Protein AF-0000000080705928 (afdb_homodimer)

Sequence (722 aa):
MQNMSKCKCVDSDLLSPSELYGHFVFTSLEQSEGSTIGNMLRRVLLSNLYGLKITGVRLPDVTHNEFNLLDGVREDFLEVILNLKEIILKDENKYGQSYHGLLKIQGPAVVTAGSIKFSKGIKVLNPNNYLLTISDDSFVEIHLKLEHGKAYVLAKDQKLEGSTYFLPIDSNFAPVLKVNSYVKTLPQHIENTDVELHLEIFTNGSLLPHQALLQAKNMIGYMLSTVNKMEFPCLSQVVSEETKSIVKIENIQKKIYKKKEKTVQAKIFQSGEKKAKCIEEPTPEELLLKRVNEMDSGSLDCLKLSDRIVKALKKANINFTWELMDYDSSGPPYLIDIKGLGPKSVAEIEKSLRLFYEPPNMQNMSKCKCVDSDLLSPSELYGHFVFTSLEQSEGSTIGNMLRRVLLSNLYGLKITGVRLPDVTHNEFNLLDGVREDFLEVILNLKEIILKDENKYGQSYHGLLKIQGPAVVTAGSIKFSKGIKVLNPNNYLLTISDDSFVEIHLKLEHGKAYVLAKDQKLEGSTYFLPIDSNFAPVLKVNSYVKTLPQHIENTDVELHLEIFTNGSLLPHQALLQAKNMIGYMLSTVNKMEFPCLSQVVSEETKSIVKIENIQKKIYKKKEKTVQAKIFQSGEKKAKCIEEPTPEELLLKRVNEMDSGSLDCLKLSDRIVKALKKANINFTWELMDYDSSGPPYLIDIKGLGPKSVAEIEKSLRLFYEPPN

Solvent-accessible surface area (backbone atoms only — not comparable to full-atom values): 39876 Å² total; per-residue (Å²): 127,85,61,69,59,40,26,31,40,79,45,75,43,75,80,42,99,47,28,32,37,25,31,34,38,35,36,54,23,48,61,70,52,31,54,50,52,40,53,48,48,46,53,35,42,46,46,63,36,71,22,55,33,59,40,25,42,28,55,84,85,49,72,88,47,78,76,48,70,49,74,47,37,74,49,50,43,62,55,35,51,55,34,56,62,67,59,43,44,32,73,71,54,92,66,94,58,76,43,43,33,40,34,74,51,65,31,60,40,81,41,32,51,58,63,45,46,55,41,89,54,53,40,68,74,48,36,79,41,64,45,46,35,29,75,35,78,36,72,47,60,41,39,36,32,28,36,68,40,49,20,74,40,50,28,89,71,52,78,70,76,93,46,91,70,44,47,54,37,56,29,70,13,34,38,36,75,46,68,50,65,52,75,43,75,50,83,64,55,94,84,56,75,38,20,31,27,37,37,35,34,30,14,51,52,63,39,53,41,70,55,46,53,49,51,35,53,49,51,54,50,56,72,52,49,29,62,80,61,53,38,55,64,74,68,59,59,60,65,65,57,49,70,70,55,64,62,59,66,62,51,59,64,41,61,72,58,54,63,83,64,81,75,89,76,78,80,78,78,79,79,78,78,79,77,76,75,71,74,73,68,64,49,69,64,49,40,48,44,41,46,46,46,43,43,66,57,12,34,45,69,68,54,68,55,56,72,64,52,45,52,27,32,42,73,68,69,36,61,29,41,61,53,48,63,68,32,32,91,88,52,83,66,26,50,59,65,37,74,77,33,46,74,66,52,41,47,52,50,48,50,35,50,46,60,66,70,45,73,83,131,127,86,62,69,59,39,26,32,41,79,43,74,46,76,82,41,98,46,27,31,37,25,32,34,38,36,37,54,24,47,63,70,52,31,55,49,50,42,53,49,48,47,51,35,41,47,46,63,36,69,19,56,33,60,39,25,43,27,53,86,86,50,73,88,46,78,77,46,71,50,74,47,38,75,50,49,42,63,55,33,50,55,33,57,62,68,57,42,43,33,73,71,52,92,66,94,59,76,44,43,33,39,34,75,51,66,31,61,40,80,41,33,51,57,63,46,47,53,39,89,54,53,42,67,73,47,36,78,41,63,44,44,35,29,75,36,77,36,72,48,60,42,37,35,32,27,36,69,39,50,20,73,39,49,28,90,71,52,79,71,78,93,45,91,68,43,46,54,37,56,29,72,14,34,39,36,75,47,69,49,64,51,73,44,75,49,82,64,54,94,86,56,75,40,20,32,28,38,39,36,33,30,14,51,52,65,38,52,43,71,54,47,51,49,50,35,54,48,50,51,49,57,72,52,49,31,61,81,62,54,38,55,63,75,68,60,61,62,63,65,57,45,72,71,60,62,62,62,68,61,50,60,64,38,64,72,58,56,65,82,65,79,79,90,76,78,82,79,80,78,77,79,79,80,77,75,74,70,74,72,69,62,49,69,65,48,40,48,45,42,47,47,47,42,44,66,57,12,34,46,70,67,52,68,54,54,70,64,52,45,52,28,32,43,73,69,69,36,61,30,41,62,56,50,63,67,32,35,91,90,52,85,68,26,52,59,66,37,75,75,33,47,75,66,53,41,49,52,50,49,51,34,49,46,61,67,68,44,72,83,130

InterPro domains:
  IPR011260 RNA polymerase, alpha subunit, C-terminal [PF03118] (297-353)
  IPR011262 DNA-directed RNA polymerase, insert domain [PF01000] (61-173)
  IPR011263 DNA-directed RNA polymerase, RpoA/D/Rpb3-type [PF01193] (29-216)
  IPR011263 DNA-directed RNA polymerase, RpoA/D/Rpb3-type [SM00662] (21-230)
  IPR036603 RNA polymerase, RBP11-like subunit [G3DSA:3.30.1360.10] (21-220)
  IPR036603 RNA polymerase, RBP11-like subunit [SSF55257] (6-227)
  IPR036643 DNA-directed RNA polymerase, insert domain superfamily [G3DSA:2.170.120.12] (51-173)
  IPR036643 DNA-directed RNA polymerase, insert domain superfamily [SSF56553] (51-173)

Structure (mmCIF, N/CA/C/O backbone):
data_AF-0000000080705928-model_v1
#
loop_
_entity.id
_entity.type
_entity.pdbx_description
1 polymer 'DNA-directed RNA polymerase'
#
loop_
_atom_site.group_PDB
_atom_site.id
_atom_site.type_symbol
_atom_site.label_atom_id
_atom_site.label_alt_id
_atom_site.label_comp_id
_atom_site.label_asym_id
_atom_site.label_entity_id
_atom_site.label_seq_id
_atom_site.pdbx_PDB_ins_code
_atom_site.Cartn_x
_atom_site.Cartn_y
_atom_site.Cartn_z
_atom_site.occupancy
_atom_site.B_iso_or_equiv
_atom_site.auth_seq_id
_atom_site.auth_comp_id
_atom_site.auth_asym_id
_atom_site.auth_atom_id
_atom_site.pdbx_PDB_model_num
ATOM 1 N N . MET A 1 1 ? -23.297 8.547 10.977 1 30.36 1 MET A N 1
ATOM 2 C CA . MET A 1 1 ? -22.875 7.152 11.016 1 30.36 1 MET A CA 1
ATOM 3 C C . MET A 1 1 ? -21.578 6.957 10.242 1 30.36 1 MET A C 1
ATOM 5 O O . MET A 1 1 ? -21.531 7.141 9.023 1 30.36 1 MET A O 1
ATOM 9 N N . GLN A 1 2 ? -20.375 7.363 10.672 1 43 2 GLN A N 1
ATOM 10 C CA . GLN A 1 2 ? -19.172 7.328 9.844 1 43 2 GLN A CA 1
ATOM 11 C C . GLN A 1 2 ? -18.938 5.938 9.266 1 43 2 GLN A C 1
ATOM 13 O O . GLN A 1 2 ? -18.891 4.953 10 1 43 2 GLN A O 1
ATOM 18 N N . ASN A 1 3 ? -19.484 5.66 8.195 1 54.81 3 ASN A N 1
ATOM 19 C CA . ASN A 1 3 ? -19.5 4.395 7.473 1 54.81 3 ASN A CA 1
ATOM 20 C C . ASN A 1 3 ? -18.125 3.734 7.445 1 54.81 3 ASN A C 1
ATOM 22 O O . ASN A 1 3 ? -17.141 4.359 7.059 1 54.81 3 ASN A O 1
ATOM 26 N N . MET A 1 4 ? -17.922 2.74 8.391 1 65.19 4 MET A N 1
ATOM 27 C CA . MET A 1 4 ? -16.688 1.956 8.477 1 65.19 4 MET A CA 1
ATOM 28 C C . MET A 1 4 ? -16.359 1.321 7.129 1 65.19 4 MET A C 1
ATOM 30 O O . MET A 1 4 ? -17.25 0.865 6.414 1 65.19 4 MET A O 1
ATOM 34 N N . SER A 1 5 ? -15.133 1.562 6.809 1 81.31 5 SER A N 1
ATOM 35 C CA . SER A 1 5 ? -14.656 0.961 5.566 1 81.31 5 SER A CA 1
ATOM 36 C C . SER A 1 5 ? -14.781 -0.558 5.602 1 81.31 5 SER A C 1
ATOM 38 O O . SER A 1 5 ? -14.578 -1.179 6.645 1 81.31 5 SER A O 1
ATOM 40 N N . LYS A 1 6 ? -15.398 -1.116 4.602 1 85.19 6 LYS A N 1
ATOM 41 C CA . LYS A 1 6 ? -15.57 -2.561 4.473 1 85.19 6 LYS A CA 1
ATOM 42 C C . LYS A 1 6 ? -15.109 -3.049 3.104 1 85.19 6 LYS A C 1
ATOM 44 O O . LYS A 1 6 ? -15.055 -2.27 2.15 1 85.19 6 LYS A O 1
ATOM 49 N N . CYS A 1 7 ? -14.742 -4.309 3.146 1 91.19 7 CYS A N 1
ATOM 50 C CA . CYS A 1 7 ? -14.492 -5.027 1.903 1 91.19 7 CYS A CA 1
ATOM 51 C C . CYS A 1 7 ? -15.484 -6.168 1.723 1 91.19 7 CYS A C 1
ATOM 53 O O . CYS A 1 7 ? -15.57 -7.066 2.566 1 91.19 7 CYS A O 1
ATOM 55 N N . LYS A 1 8 ? -16.203 -6.109 0.65 1 90.25 8 LYS A N 1
ATOM 56 C CA . LYS A 1 8 ? -17.234 -7.105 0.403 1 90.25 8 LYS A CA 1
ATOM 57 C C . LYS A 1 8 ? -17.016 -7.812 -0.93 1 90.25 8 LYS A C 1
ATOM 59 O O . LYS A 1 8 ? -16.719 -7.172 -1.939 1 90.25 8 LYS A O 1
ATOM 64 N N . CYS A 1 9 ? -17.062 -9.102 -0.838 1 89.75 9 CYS A N 1
ATOM 65 C CA . CYS A 1 9 ? -17.141 -9.844 -2.092 1 89.75 9 CYS A CA 1
ATOM 66 C C . CYS A 1 9 ? -18.578 -9.898 -2.602 1 89.75 9 CYS A C 1
ATOM 68 O O . CYS A 1 9 ? -19.391 -10.656 -2.084 1 89.75 9 CYS A O 1
ATOM 70 N N . VAL A 1 10 ? -18.859 -9.227 -3.598 1 88.12 10 VAL A N 1
ATOM 71 C CA . VAL A 1 10 ? -20.266 -9.031 -3.986 1 88.12 10 VAL A CA 1
ATOM 72 C C . VAL A 1 10 ? -20.641 -10.047 -5.062 1 88.12 10 VAL A C 1
ATOM 74 O O . VAL A 1 10 ? -21.828 -10.281 -5.316 1 88.12 10 VAL A O 1
ATOM 77 N N . ASP A 1 11 ? -19.625 -10.531 -5.762 1 85.62 11 ASP A N 1
ATOM 78 C CA . ASP A 1 11 ? -19.875 -11.508 -6.816 1 85.62 11 ASP A CA 1
ATOM 79 C C . ASP A 1 11 ? -18.703 -12.469 -6.977 1 85.62 11 ASP A C 1
ATOM 81 O O . ASP A 1 11 ? -17.547 -12.078 -6.77 1 85.62 11 ASP A O 1
ATOM 85 N N . SER A 1 12 ? -19 -13.695 -7.051 1 84.88 12 SER A N 1
ATOM 86 C CA . SER A 1 12 ? -18.031 -14.742 -7.363 1 84.88 12 SER A CA 1
ATOM 87 C C . SER A 1 12 ? -18.594 -15.727 -8.375 1 84.88 12 SER A C 1
ATOM 89 O O . SER A 1 12 ? -19.75 -16.156 -8.258 1 84.88 12 SER A O 1
ATOM 91 N N . ASP A 1 13 ? -17.766 -15.875 -9.469 1 83.56 13 ASP A N 1
ATOM 92 C CA . ASP A 1 13 ? -18.297 -16.75 -10.516 1 83.56 13 ASP A CA 1
ATOM 93 C C . ASP A 1 13 ? -17.172 -17.547 -11.18 1 83.56 13 ASP A C 1
ATOM 95 O O . ASP A 1 13 ? -15.992 -17.203 -11.039 1 83.56 13 ASP A O 1
ATOM 99 N N . LEU A 1 14 ? -17.625 -18.719 -11.57 1 77.88 14 LEU A N 1
ATOM 100 C CA . LEU A 1 14 ? -16.781 -19.5 -12.469 1 77.88 14 LEU A CA 1
ATOM 101 C C . LEU A 1 14 ? -17.094 -19.172 -13.922 1 77.88 14 LEU A C 1
ATOM 103 O O . LEU A 1 14 ? -18.141 -19.547 -14.438 1 77.88 14 LEU A O 1
ATOM 107 N N . LEU A 1 15 ? -16.266 -18.406 -14.609 1 79.38 15 LEU A N 1
ATOM 108 C CA . LEU A 1 15 ? -16.531 -17.953 -15.977 1 79.38 15 LEU A CA 1
ATOM 109 C C . LEU A 1 15 ? -16.219 -19.062 -16.984 1 79.38 15 LEU A C 1
ATOM 111 O O . LEU A 1 15 ? -16.906 -19.203 -17.984 1 79.38 15 LEU A O 1
ATOM 115 N N . SER A 1 16 ? -15.102 -19.734 -16.719 1 76.81 16 SER A N 1
ATOM 116 C CA . SER A 1 16 ? -14.688 -20.922 -17.469 1 76.81 16 SER A CA 1
ATOM 117 C C . SER A 1 16 ? -13.992 -21.922 -16.562 1 76.81 16 SER A C 1
ATOM 119 O O . SER A 1 16 ? -13.68 -21.625 -15.414 1 76.81 16 SER A O 1
ATOM 121 N N . PRO A 1 17 ? -13.914 -23.109 -17.031 1 68.06 17 PRO A N 1
ATOM 122 C CA . PRO A 1 17 ? -13.266 -24.141 -16.203 1 68.06 17 PRO A CA 1
ATOM 123 C C . PRO A 1 17 ? -11.898 -23.688 -15.695 1 68.06 17 PRO A C 1
ATOM 125 O O . PRO A 1 17 ? -11.422 -24.203 -14.672 1 68.06 17 PRO A O 1
ATOM 128 N N . SER A 1 18 ? -11.398 -22.672 -16.344 1 77.25 18 SER A N 1
ATOM 129 C CA . SER A 1 18 ? -10.055 -22.281 -15.922 1 77.25 18 SER A CA 1
ATOM 130 C C . SER A 1 18 ? -10 -20.797 -15.539 1 77.25 18 SER A C 1
ATOM 132 O O . SER A 1 18 ? -8.93 -20.203 -15.516 1 77.25 18 SER A O 1
ATOM 134 N N . GLU A 1 19 ? -11.18 -20.25 -15.438 1 88.12 19 GLU A N 1
ATOM 135 C CA . GLU A 1 19 ? -11.195 -18.828 -15.125 1 88.12 19 GLU A CA 1
ATOM 136 C C . GLU A 1 19 ? -12.188 -18.516 -14.008 1 88.12 19 GLU A C 1
ATOM 138 O O . GLU A 1 19 ? -13.375 -18.797 -14.125 1 88.12 19 GLU A O 1
ATOM 143 N N . LEU A 1 20 ? -11.617 -18 -12.984 1 90.88 20 LEU A N 1
ATOM 144 C CA . LEU A 1 20 ? -12.422 -17.609 -11.836 1 90.88 20 LEU A CA 1
ATOM 145 C C . LEU A 1 20 ? -12.547 -16.078 -11.758 1 90.88 20 LEU A C 1
ATOM 147 O O . LEU A 1 20 ? -11.625 -15.359 -12.133 1 90.88 20 LEU A O 1
ATOM 151 N N . TYR A 1 21 ? -13.711 -15.742 -11.297 1 93.88 21 TYR A N 1
ATOM 152 C CA . TYR A 1 21 ? -14.023 -14.328 -11.211 1 93.88 21 TYR A CA 1
ATOM 153 C C . TYR A 1 21 ? -14.469 -13.953 -9.805 1 93.88 21 TYR A C 1
ATOM 155 O O . TYR A 1 21 ? -15.195 -14.711 -9.148 1 93.88 21 TYR A O 1
ATOM 163 N N . GLY A 1 22 ? -13.938 -12.805 -9.305 1 93.88 22 GLY A N 1
ATOM 164 C CA . GLY A 1 22 ? -14.391 -12.219 -8.055 1 93.88 22 GLY A CA 1
ATOM 165 C C . GLY A 1 22 ? -14.523 -10.711 -8.125 1 93.88 22 GLY A C 1
ATOM 166 O O . GLY A 1 22 ? -13.695 -10.031 -8.734 1 93.88 22 GLY A O 1
ATOM 167 N N . HIS A 1 23 ? -15.672 -10.258 -7.602 1 96.12 23 HIS A N 1
ATOM 168 C CA . HIS A 1 23 ? -15.938 -8.828 -7.539 1 96.12 23 HIS A CA 1
ATOM 169 C C . HIS A 1 23 ? -15.93 -8.336 -6.094 1 96.12 23 HIS A C 1
ATOM 171 O O . HIS A 1 23 ? -16.766 -8.75 -5.289 1 96.12 23 HIS A O 1
ATOM 177 N N . PHE A 1 24 ? -15.047 -7.449 -5.789 1 96 24 PHE A N 1
ATOM 178 C CA . PHE A 1 24 ? -14.875 -6.938 -4.434 1 96 24 PHE A CA 1
ATOM 179 C C . PHE A 1 24 ? -15.18 -5.445 -4.379 1 96 24 PHE A C 1
ATOM 181 O O . PHE A 1 24 ? -14.789 -4.695 -5.277 1 96 24 PHE A O 1
ATOM 188 N N . VAL A 1 25 ? -15.844 -5.051 -3.32 1 95.25 25 VAL A N 1
ATOM 189 C CA . VAL A 1 25 ? -16.219 -3.646 -3.16 1 95.25 25 VAL A CA 1
ATOM 190 C C . VAL A 1 25 ? -15.703 -3.131 -1.815 1 95.25 25 VAL A C 1
ATOM 192 O O . VAL A 1 25 ? -16 -3.711 -0.769 1 95.25 25 VAL A O 1
ATOM 195 N N . PHE A 1 26 ? -14.883 -2.148 -1.911 1 94 26 PHE A N 1
ATOM 196 C CA . PHE A 1 26 ? -14.445 -1.415 -0.729 1 94 26 PHE A CA 1
ATOM 197 C C . PHE A 1 26 ? -15.32 -0.19 -0.497 1 94 26 PHE A C 1
ATOM 199 O O . PHE A 1 26 ? -15.516 0.625 -1.402 1 94 26 PHE A O 1
ATOM 206 N N . THR A 1 27 ? -15.766 -0.019 0.726 1 91.19 27 THR A N 1
ATOM 207 C CA . THR A 1 27 ? -16.703 1.071 0.993 1 91.19 27 THR A CA 1
ATOM 208 C C . THR A 1 27 ? -16.078 2.1 1.93 1 91.19 27 THR A C 1
ATOM 210 O O . THR A 1 27 ? -15.031 1.844 2.531 1 91.19 27 THR A O 1
ATOM 213 N N . SER A 1 28 ? -16.703 3.336 1.891 1 88.38 28 SER A N 1
ATOM 214 C CA . SER A 1 28 ? -16.391 4.418 2.822 1 88.38 28 SER A CA 1
ATOM 215 C C . SER A 1 28 ? -14.945 4.883 2.668 1 88.38 28 SER A C 1
ATOM 217 O O . SER A 1 28 ? -14.219 5.02 3.656 1 88.38 28 SER A O 1
ATOM 219 N N . LEU A 1 29 ? -14.562 5.031 1.422 1 88.56 29 LEU A N 1
ATOM 220 C CA . LEU A 1 29 ? -13.242 5.57 1.115 1 88.56 29 LEU A CA 1
ATOM 221 C C . LEU A 1 29 ? -13.344 6.992 0.582 1 88.56 29 LEU A C 1
ATOM 223 O O . LEU A 1 29 ? -14.336 7.348 -0.07 1 88.56 29 LEU A O 1
ATOM 227 N N . GLU A 1 30 ? -12.344 7.746 0.972 1 85.94 30 GLU A N 1
ATOM 228 C CA . GLU A 1 30 ? -12.203 9.016 0.26 1 85.94 30 GLU A CA 1
ATOM 229 C C . GLU A 1 30 ? -11.734 8.789 -1.174 1 85.94 30 GLU A C 1
ATOM 231 O O . GLU A 1 30 ? -11.109 7.77 -1.4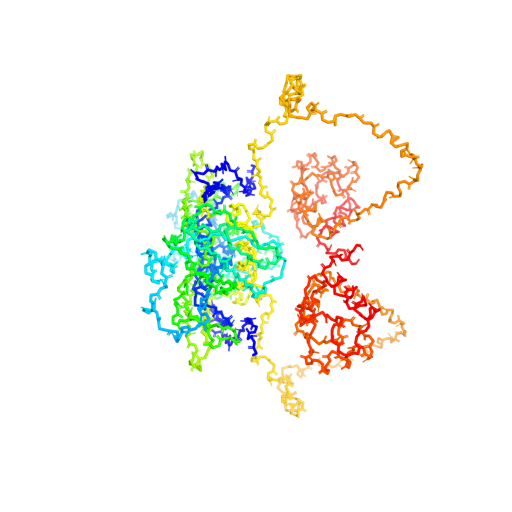79 1 85.94 30 GLU A O 1
ATOM 236 N N . GLN A 1 31 ? -12.031 9.773 -1.984 1 84.75 31 GLN A N 1
ATOM 237 C CA . GLN A 1 31 ? -11.719 9.664 -3.404 1 84.75 31 GLN A CA 1
ATOM 238 C C . GLN A 1 31 ? -10.242 9.328 -3.619 1 84.75 31 GLN A C 1
ATOM 240 O O . GLN A 1 31 ? -9.914 8.422 -4.383 1 84.75 31 GLN A O 1
ATOM 245 N N . SER A 1 32 ? -9.375 10.008 -2.979 1 85.5 32 SER A N 1
ATOM 246 C CA . SER A 1 32 ? -7.941 9.805 -3.146 1 85.5 32 SER A CA 1
ATOM 247 C C . SER A 1 32 ? -7.512 8.43 -2.637 1 85.5 32 SER A C 1
ATOM 249 O O . SER A 1 32 ? -6.637 7.789 -3.223 1 85.5 32 SER A O 1
ATOM 251 N N . GLU A 1 33 ? -8.172 7.953 -1.654 1 89.31 33 GLU A N 1
ATOM 252 C CA . GLU A 1 33 ? -7.855 6.652 -1.081 1 89.31 33 GLU A CA 1
ATOM 253 C C . GLU A 1 33 ? -8.234 5.52 -2.031 1 89.31 33 GLU A C 1
ATOM 255 O O . GLU A 1 33 ? -7.473 4.574 -2.219 1 89.31 33 GLU A O 1
ATOM 260 N N . GLY A 1 34 ? -9.438 5.68 -2.57 1 91.56 34 GLY A N 1
ATOM 261 C CA . GLY A 1 34 ? -9.914 4.668 -3.502 1 91.56 34 GLY A CA 1
ATOM 262 C C . GLY A 1 34 ? -8.969 4.441 -4.664 1 91.56 34 GLY A C 1
ATOM 263 O O . GLY A 1 34 ? -8.609 3.301 -4.969 1 91.56 34 GLY A O 1
ATOM 264 N N . SER A 1 35 ? -8.547 5.516 -5.254 1 91.06 35 SER A N 1
ATOM 265 C CA . SER A 1 35 ? -7.656 5.418 -6.402 1 91.06 35 SER A CA 1
ATOM 266 C C . SER A 1 35 ? -6.289 4.867 -6 1 91.06 35 SER A C 1
ATOM 268 O O . SER A 1 35 ? -5.695 4.074 -6.73 1 91.06 35 SER A O 1
ATOM 270 N N . THR A 1 36 ? -5.781 5.285 -4.91 1 91.75 36 THR A N 1
ATOM 271 C CA . THR A 1 36 ? -4.48 4.836 -4.426 1 91.75 36 THR A CA 1
ATOM 272 C C . THR A 1 36 ? -4.492 3.338 -4.148 1 91.75 36 THR A C 1
ATOM 274 O O . THR A 1 36 ? -3.652 2.598 -4.664 1 91.75 36 THR A O 1
ATOM 277 N N . ILE A 1 37 ? -5.465 2.855 -3.488 1 92.44 37 ILE A N 1
ATOM 278 C CA . ILE A 1 37 ? -5.559 1.448 -3.117 1 92.44 37 ILE A CA 1
ATOM 279 C C . ILE A 1 37 ? -5.844 0.606 -4.359 1 92.44 37 ILE A C 1
ATOM 281 O O . ILE A 1 37 ? -5.254 -0.462 -4.543 1 92.44 37 ILE A O 1
ATOM 285 N N . GLY A 1 38 ? -6.789 1.117 -5.09 1 94.75 38 GLY A N 1
ATOM 286 C CA . GLY A 1 38 ? -7.148 0.395 -6.301 1 94.75 38 GLY A CA 1
ATOM 287 C C . GLY A 1 38 ? -5.969 0.147 -7.219 1 94.75 38 GLY A C 1
ATOM 288 O O . GLY A 1 38 ? -5.738 -0.984 -7.652 1 94.75 38 GLY A O 1
ATOM 289 N N . ASN A 1 39 ? -5.238 1.156 -7.508 1 92.38 39 ASN A N 1
ATOM 290 C CA . ASN A 1 39 ? -4.09 1.045 -8.398 1 92.38 39 ASN A CA 1
ATOM 291 C C . ASN A 1 39 ? -2.986 0.188 -7.793 1 92.38 39 ASN A C 1
ATOM 293 O O . ASN A 1 39 ? -2.34 -0.592 -8.492 1 92.38 39 ASN A O 1
ATOM 297 N N . MET A 1 40 ? -2.783 0.394 -6.598 1 93.81 40 MET A N 1
ATOM 298 C CA . MET A 1 40 ? -1.754 -0.387 -5.918 1 93.81 40 MET A CA 1
ATOM 299 C C . MET A 1 40 ? -2.09 -1.874 -5.949 1 93.81 40 MET A C 1
ATOM 301 O O . MET A 1 40 ? -1.246 -2.697 -6.309 1 93.81 40 MET A O 1
ATOM 305 N N . LEU A 1 41 ? -3.254 -2.199 -5.637 1 96.06 41 LEU A N 1
ATOM 306 C CA . LEU A 1 41 ? -3.686 -3.592 -5.629 1 96.06 41 LEU A CA 1
ATOM 307 C C . LEU A 1 41 ? -3.65 -4.18 -7.035 1 96.06 41 LEU A C 1
ATOM 309 O O . LEU A 1 41 ? -3.229 -5.324 -7.223 1 96.06 41 LEU A O 1
ATOM 313 N N . ARG A 1 42 ? -4.133 -3.389 -7.922 1 96.31 42 ARG A N 1
ATOM 314 C CA . ARG A 1 42 ? -4.113 -3.852 -9.305 1 96.31 42 ARG A CA 1
ATOM 315 C C . ARG A 1 42 ? -2.703 -4.242 -9.734 1 96.31 42 ARG A C 1
ATOM 317 O O . ARG A 1 42 ? -2.494 -5.316 -10.297 1 96.31 42 ARG A O 1
ATOM 324 N N . ARG A 1 43 ? -1.753 -3.443 -9.469 1 93.81 43 ARG A N 1
ATOM 325 C CA . ARG A 1 43 ? -0.374 -3.701 -9.867 1 93.81 43 ARG A CA 1
ATOM 326 C C . ARG A 1 43 ? 0.179 -4.938 -9.164 1 93.81 43 ARG A C 1
ATOM 328 O O . ARG A 1 43 ? 0.816 -5.785 -9.797 1 93.81 43 ARG A O 1
ATOM 335 N N . VAL A 1 44 ? -0.034 -5.043 -7.898 1 94.88 44 VAL A N 1
ATOM 336 C CA . VAL A 1 44 ? 0.49 -6.16 -7.117 1 94.88 44 VAL A CA 1
ATOM 337 C C . VAL A 1 44 ? -0.168 -7.461 -7.57 1 94.88 44 VAL A C 1
ATOM 339 O O . VAL A 1 44 ? 0.505 -8.484 -7.727 1 94.88 44 VAL A O 1
ATOM 342 N N . LEU A 1 45 ? -1.444 -7.422 -7.805 1 96.5 45 LEU A N 1
ATOM 343 C CA . LEU A 1 45 ? -2.189 -8.602 -8.227 1 96.5 45 LEU A CA 1
ATOM 344 C C . LEU A 1 45 ? -1.677 -9.117 -9.57 1 96.5 45 LEU A C 1
ATOM 346 O O . LEU A 1 45 ? -1.599 -10.328 -9.781 1 96.5 45 LEU A O 1
ATOM 350 N N . LEU A 1 46 ? -1.247 -8.258 -10.344 1 94.06 46 LEU A N 1
ATOM 351 C CA . LEU A 1 46 ? -0.859 -8.641 -11.703 1 94.06 46 LEU A CA 1
ATOM 352 C C . LEU A 1 46 ? 0.61 -9.047 -11.75 1 94.06 46 LEU A C 1
ATOM 354 O O . LEU A 1 46 ? 0.999 -9.891 -12.562 1 94.06 46 LEU A O 1
ATOM 358 N N . SER A 1 47 ? 1.397 -8.5 -10.797 1 91 47 SER A N 1
ATOM 359 C CA . SER A 1 47 ? 2.824 -8.633 -11.078 1 91 47 SER A CA 1
ATOM 360 C C . SER A 1 47 ? 3.559 -9.266 -9.898 1 91 47 SER A C 1
ATOM 362 O O . SER A 1 47 ? 4.695 -9.719 -10.039 1 91 47 SER A O 1
ATOM 364 N N . ASN A 1 48 ? 2.973 -9.352 -8.789 1 91 48 ASN A N 1
ATOM 365 C CA . ASN A 1 48 ? 3.791 -9.695 -7.633 1 91 48 ASN A CA 1
ATOM 366 C C . ASN A 1 48 ? 3.307 -10.984 -6.969 1 91 48 ASN A C 1
ATOM 368 O O . ASN A 1 48 ? 3.898 -11.438 -5.988 1 91 48 ASN A O 1
ATOM 372 N N . LEU A 1 49 ? 2.336 -11.547 -7.449 1 90.81 49 LEU A N 1
ATOM 373 C CA . LEU A 1 49 ? 1.881 -12.805 -6.863 1 90.81 49 LEU A CA 1
ATOM 374 C C . LEU A 1 49 ? 2.654 -13.984 -7.445 1 90.81 49 LEU A C 1
ATOM 376 O O . LEU A 1 49 ? 3.02 -13.969 -8.625 1 90.81 49 LEU A O 1
ATOM 380 N N . TYR A 1 50 ? 2.801 -14.961 -6.648 1 87.88 50 TYR A N 1
ATOM 381 C CA . TYR A 1 50 ? 3.557 -16.141 -7.07 1 87.88 50 TYR A CA 1
ATOM 382 C C . TYR A 1 50 ? 2.641 -17.172 -7.711 1 87.88 50 TYR A C 1
ATOM 384 O O . TYR A 1 50 ? 1.484 -17.312 -7.309 1 87.88 50 TYR A O 1
ATOM 392 N N . GLY A 1 51 ? 3.188 -17.875 -8.664 1 90.44 51 GLY A N 1
ATOM 393 C CA . GLY A 1 51 ? 2.543 -19.016 -9.297 1 90.44 51 GLY A CA 1
ATOM 394 C C . GLY A 1 51 ? 3.518 -20.109 -9.688 1 90.44 51 GLY A C 1
ATOM 395 O O . GLY A 1 51 ? 4.73 -19.891 -9.703 1 90.44 51 GLY A O 1
ATOM 396 N N . LEU A 1 52 ? 3.008 -21.281 -9.852 1 92.12 52 LEU A N 1
ATOM 397 C CA . LEU A 1 52 ? 3.789 -22.453 -10.266 1 92.12 52 LEU A CA 1
ATOM 398 C C . LEU A 1 52 ? 3.627 -22.719 -11.758 1 92.12 52 LEU A C 1
ATOM 400 O O . LEU A 1 52 ? 2.504 -22.766 -12.266 1 92.12 52 LEU A O 1
ATOM 404 N N . LYS A 1 53 ? 4.781 -22.828 -12.414 1 94.75 53 LYS A N 1
ATOM 405 C CA . LYS A 1 53 ? 4.742 -23.109 -13.844 1 94.75 53 LYS A CA 1
ATOM 406 C C . LYS A 1 53 ? 5.918 -23.984 -14.266 1 94.75 53 LYS A C 1
ATOM 408 O O . LYS A 1 53 ? 6.867 -24.172 -13.5 1 94.75 53 LYS A O 1
ATOM 413 N N . ILE A 1 54 ? 5.789 -24.562 -15.414 1 95.06 54 ILE A N 1
ATOM 414 C CA . ILE A 1 54 ? 6.891 -25.297 -16.031 1 95.06 54 ILE A CA 1
ATOM 415 C C . ILE A 1 54 ? 7.953 -24.312 -16.531 1 95.06 54 ILE A C 1
ATOM 417 O O . ILE A 1 54 ? 7.641 -23.344 -17.219 1 95.06 54 ILE A O 1
ATOM 421 N N . THR A 1 55 ? 9.211 -24.578 -16.125 1 94.31 55 THR A N 1
ATOM 422 C CA . THR A 1 55 ? 10.273 -23.641 -16.484 1 94.31 55 THR A CA 1
ATOM 423 C C . THR A 1 55 ? 11.289 -24.297 -17.406 1 94.31 55 THR A C 1
ATOM 425 O O . THR A 1 55 ? 12.078 -23.609 -18.078 1 94.31 55 THR A O 1
ATOM 428 N N . GLY A 1 56 ? 11.266 -25.578 -17.422 1 92.31 56 GLY A N 1
ATOM 429 C CA . GLY A 1 56 ? 12.242 -26.281 -18.219 1 92.31 56 GLY A CA 1
ATOM 430 C C . GLY A 1 56 ? 11.727 -27.594 -18.766 1 92.31 56 GLY A C 1
ATOM 431 O O . GLY A 1 56 ? 10.898 -28.266 -18.141 1 92.31 56 GLY A O 1
ATOM 432 N N . VAL A 1 57 ? 12.258 -27.938 -19.938 1 91.44 57 VAL A N 1
ATOM 433 C CA . VAL A 1 57 ? 11.914 -29.188 -20.609 1 91.44 57 VAL A CA 1
ATOM 434 C C . VAL A 1 57 ? 13.188 -29.906 -21.047 1 91.44 57 VAL A C 1
ATOM 436 O O . VAL A 1 57 ? 14.125 -29.281 -21.531 1 91.44 57 VAL A O 1
ATOM 439 N N . ARG A 1 58 ? 13.195 -31.188 -20.734 1 86.88 58 ARG A N 1
ATOM 440 C CA . ARG A 1 58 ? 14.344 -31.984 -21.125 1 86.88 58 ARG A CA 1
ATOM 441 C C . ARG A 1 58 ? 13.914 -33.25 -21.891 1 86.88 58 ARG A C 1
ATOM 443 O O . ARG A 1 58 ? 12.992 -33.938 -21.453 1 86.88 58 ARG A O 1
ATOM 450 N N . LEU A 1 59 ? 14.617 -33.469 -23.031 1 83.38 59 LEU A N 1
ATOM 451 C CA . LEU A 1 59 ? 14.453 -34.688 -23.797 1 83.38 59 LEU A CA 1
ATOM 452 C C . LEU A 1 59 ? 15.648 -35.625 -23.594 1 83.38 59 LEU A C 1
ATOM 454 O O . LEU A 1 59 ? 16.781 -35.156 -23.516 1 83.38 59 LEU A O 1
ATOM 458 N N . PRO A 1 60 ? 15.477 -36.906 -23.203 1 73.62 60 PRO A N 1
ATOM 459 C CA . PRO A 1 60 ? 16.609 -37.812 -22.969 1 73.62 60 PRO A CA 1
ATOM 460 C C . PRO A 1 60 ? 17.672 -37.75 -24.047 1 73.62 60 PRO A C 1
ATOM 462 O O . PRO A 1 60 ? 18.859 -37.719 -23.75 1 73.62 60 PRO A O 1
ATOM 465 N N . ASP A 1 61 ? 17.531 -38.219 -25.234 1 63.94 61 ASP A N 1
ATOM 466 C CA . ASP A 1 61 ? 18.547 -38.469 -26.25 1 63.94 61 ASP A CA 1
ATOM 467 C C . ASP A 1 61 ? 18.891 -37.219 -27.016 1 63.94 61 ASP A C 1
ATOM 469 O O . ASP A 1 61 ? 19.797 -37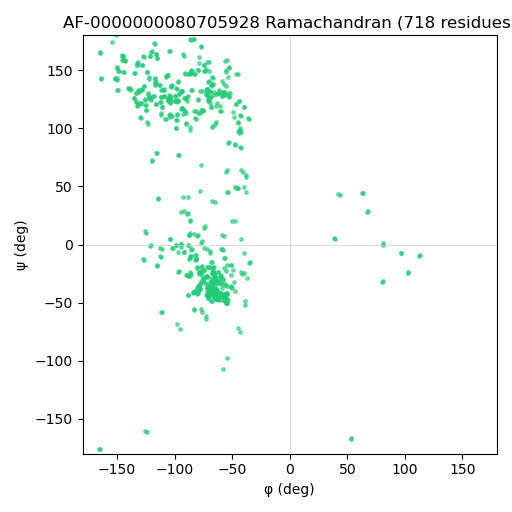.188 -27.859 1 63.94 61 ASP A O 1
ATOM 473 N N . VAL A 1 62 ? 18.141 -36.25 -26.891 1 54.47 62 VAL A N 1
ATOM 474 C CA . VAL A 1 62 ? 18.297 -35.25 -27.938 1 54.47 62 VAL A CA 1
ATOM 475 C C . VAL A 1 62 ? 19.188 -34.125 -27.438 1 54.47 62 VAL A C 1
ATOM 477 O O . VAL A 1 62 ? 19.078 -33.719 -26.266 1 54.47 62 VAL A O 1
ATOM 480 N N . THR A 1 63 ? 20.328 -34.094 -28.078 1 54.34 63 THR A N 1
ATOM 481 C CA . THR A 1 63 ? 21.016 -32.812 -27.984 1 54.34 63 THR A CA 1
ATOM 482 C C . THR A 1 63 ? 20.016 -31.656 -27.984 1 54.34 63 THR A C 1
ATOM 484 O O . THR A 1 63 ? 19.047 -31.656 -28.75 1 54.34 63 THR A O 1
ATOM 487 N N . HIS A 1 64 ? 19.875 -31.109 -26.969 1 54.06 64 HIS A N 1
ATOM 488 C CA . HIS A 1 64 ? 18.922 -30.062 -26.625 1 54.06 64 HIS A CA 1
ATOM 489 C C . HIS A 1 64 ? 18.766 -29.078 -27.766 1 54.06 64 HIS A C 1
ATOM 491 O O . HIS A 1 64 ? 19.5 -28.094 -27.859 1 54.06 64 HIS A O 1
ATOM 497 N N . ASN A 1 65 ? 18.531 -29.594 -29.016 1 55.66 65 ASN A N 1
ATOM 498 C CA . ASN A 1 65 ? 18.188 -28.562 -30.016 1 55.66 65 ASN A CA 1
ATOM 499 C C . ASN A 1 65 ? 16.688 -28.375 -30.125 1 55.66 65 ASN A C 1
ATOM 501 O O . ASN A 1 65 ? 15.922 -29.344 -30.125 1 55.66 65 ASN A O 1
ATOM 505 N N . GLU A 1 66 ? 16.125 -27.312 -29.75 1 56.47 66 GLU A N 1
ATOM 506 C CA . GLU A 1 66 ? 14.742 -26.875 -29.812 1 56.47 66 GLU A CA 1
ATOM 507 C C . GLU A 1 66 ? 14.055 -27.406 -31.078 1 56.47 66 GLU A C 1
ATOM 509 O O . GLU A 1 66 ? 12.828 -27.5 -31.125 1 56.47 66 GLU A O 1
ATOM 514 N N . PHE A 1 67 ? 14.898 -27.891 -32.062 1 55.56 67 PHE A N 1
ATOM 515 C CA . PHE A 1 67 ? 14.352 -28.25 -33.375 1 55.56 67 PHE A CA 1
ATOM 516 C C . PHE A 1 67 ? 14.242 -29.766 -33.5 1 55.56 67 PHE A C 1
ATOM 518 O O . PHE A 1 67 ? 13.891 -30.281 -34.562 1 55.56 67 PHE A O 1
ATOM 525 N N . ASN A 1 68 ? 14.555 -30.328 -32.438 1 59.41 68 ASN A N 1
ATOM 526 C CA . ASN A 1 68 ? 14.523 -31.781 -32.562 1 59.41 68 ASN A CA 1
ATOM 527 C C . ASN A 1 68 ? 13.086 -32.281 -32.688 1 59.41 68 ASN A C 1
ATOM 529 O O . ASN A 1 68 ? 12.172 -31.734 -32.094 1 59.41 68 ASN A O 1
ATOM 533 N N . LEU A 1 69 ? 12.875 -33.031 -33.781 1 62.84 69 LEU A N 1
ATOM 534 C CA . LEU A 1 69 ? 11.602 -33.719 -33.969 1 62.84 69 LEU A CA 1
ATOM 535 C C . LEU A 1 69 ? 11.477 -34.906 -33.031 1 62.84 69 LEU A C 1
ATOM 537 O O . LEU A 1 69 ? 12.469 -35.594 -32.719 1 62.84 69 LEU A O 1
ATOM 541 N N . LEU A 1 70 ? 10.352 -34.938 -32.344 1 75.94 70 LEU A N 1
ATOM 542 C CA . LEU A 1 70 ? 9.992 -36.125 -31.594 1 75.94 70 LEU A CA 1
ATOM 543 C C . LEU A 1 70 ? 9.5 -37.25 -32.5 1 75.94 70 LEU A C 1
ATOM 545 O O . LEU A 1 70 ? 8.562 -37.031 -33.281 1 75.94 70 LEU A O 1
ATOM 549 N N . ASP A 1 71 ? 10.25 -38.25 -32.5 1 80.62 71 ASP A N 1
ATOM 550 C CA . ASP A 1 71 ? 9.883 -39.375 -33.375 1 80.62 71 ASP A CA 1
ATOM 551 C C . ASP A 1 71 ? 8.438 -39.812 -33.125 1 80.62 71 ASP A C 1
ATOM 553 O O . ASP A 1 71 ? 8.039 -40.031 -32 1 80.62 71 ASP A O 1
ATOM 557 N N . GLY A 1 72 ? 7.684 -39.875 -34.219 1 87.88 72 GLY A N 1
ATOM 558 C CA . GLY A 1 72 ? 6.336 -40.406 -34.156 1 87.88 72 GLY A CA 1
ATOM 559 C C . GLY A 1 72 ? 5.312 -39.438 -33.656 1 87.88 72 GLY A C 1
ATOM 560 O O . GLY A 1 72 ? 4.145 -39.781 -33.469 1 87.88 72 GLY A O 1
ATOM 561 N N . VAL A 1 73 ? 5.773 -38.281 -33.344 1 91.62 73 VAL A N 1
ATOM 562 C CA . VAL A 1 73 ? 4.879 -37.281 -32.781 1 91.62 73 VAL A CA 1
ATOM 563 C C . VAL A 1 73 ? 4.391 -36.312 -33.875 1 91.62 73 VAL A C 1
ATOM 565 O O . VAL A 1 73 ? 5.18 -35.875 -34.688 1 91.62 73 VAL A O 1
ATOM 568 N N . ARG A 1 74 ? 3.156 -36.062 -33.875 1 92.31 74 ARG A N 1
ATOM 569 C CA . ARG A 1 74 ? 2.535 -35.219 -34.875 1 92.31 74 ARG A CA 1
ATOM 570 C C . ARG A 1 74 ? 3 -33.75 -34.75 1 92.31 74 ARG A C 1
ATOM 572 O O . ARG A 1 74 ? 3.277 -33.094 -35.75 1 92.31 74 ARG A O 1
ATOM 579 N N . GLU A 1 75 ? 3.141 -33.219 -33.594 1 91.12 75 GLU A N 1
ATOM 580 C CA . GLU A 1 75 ? 3.508 -31.828 -33.344 1 91.12 75 GLU A CA 1
ATOM 581 C C . GLU A 1 75 ? 5.023 -31.656 -33.344 1 91.12 75 GLU A C 1
ATOM 583 O O . GLU A 1 75 ? 5.766 -32.562 -32.969 1 91.12 75 GLU A O 1
ATOM 588 N N . ASP A 1 76 ? 5.422 -30.516 -33.781 1 87.88 76 ASP A N 1
ATOM 589 C CA . ASP A 1 76 ? 6.84 -30.219 -33.594 1 87.88 76 ASP A CA 1
ATOM 590 C C . ASP A 1 76 ? 7.137 -29.812 -32.156 1 87.88 76 ASP A C 1
ATOM 592 O O . ASP A 1 76 ? 6.219 -29.641 -31.344 1 87.88 76 ASP A O 1
ATOM 596 N N . PHE A 1 77 ? 8.391 -29.719 -31.859 1 87.25 77 PHE A N 1
ATOM 597 C CA . PHE A 1 77 ? 8.812 -29.516 -30.469 1 87.25 77 PHE A CA 1
ATOM 598 C C . PHE A 1 77 ? 8.344 -28.156 -29.953 1 87.25 77 PHE A C 1
ATOM 600 O O . PHE A 1 77 ? 7.969 -28.031 -28.797 1 87.25 77 PHE A O 1
ATOM 607 N N . LEU A 1 78 ? 8.258 -27.109 -30.797 1 89.31 78 LEU A N 1
ATOM 608 C CA . LEU A 1 78 ? 7.785 -25.797 -30.406 1 89.31 78 LEU A CA 1
ATOM 609 C C . LEU A 1 78 ? 6.305 -25.828 -30.031 1 89.31 78 LEU A C 1
ATOM 611 O O . LEU A 1 78 ? 5.891 -25.188 -29.062 1 89.31 78 LEU A O 1
ATOM 615 N N . GLU A 1 79 ? 5.609 -26.516 -30.812 1 92.19 79 GLU A N 1
ATOM 616 C CA . GLU A 1 79 ? 4.184 -26.656 -30.531 1 92.19 79 GLU A CA 1
ATOM 617 C C . GLU A 1 79 ? 3.957 -27.391 -29.203 1 92.19 79 GLU A C 1
ATOM 619 O O . GLU A 1 79 ? 3.053 -27.031 -28.453 1 92.19 79 GLU A O 1
ATOM 624 N N . VAL A 1 80 ? 4.793 -28.422 -29 1 93.06 80 VAL A N 1
ATOM 625 C CA . VAL A 1 80 ? 4.688 -29.156 -27.75 1 93.06 80 VAL A CA 1
ATOM 626 C C . VAL A 1 80 ? 4.973 -28.234 -26.562 1 93.06 80 VAL A C 1
ATOM 628 O O . VAL A 1 80 ? 4.254 -28.25 -25.562 1 93.06 80 VAL A O 1
ATOM 631 N N . ILE A 1 81 ? 5.969 -27.375 -26.719 1 93.12 81 ILE A N 1
ATOM 632 C CA . ILE A 1 81 ? 6.328 -26.422 -25.672 1 93.12 81 ILE A CA 1
ATOM 633 C C . ILE A 1 81 ? 5.168 -25.469 -25.422 1 93.12 81 ILE A C 1
ATOM 635 O O . ILE A 1 81 ? 4.836 -25.156 -24.281 1 93.12 81 ILE A O 1
ATOM 639 N N . LEU A 1 82 ? 4.547 -25 -26.453 1 95.19 82 LEU A N 1
ATOM 640 C CA . LEU A 1 82 ? 3.412 -24.094 -26.328 1 95.19 82 LEU A CA 1
ATOM 641 C C . LEU A 1 82 ? 2.264 -24.75 -25.578 1 95.19 82 LEU A C 1
ATOM 643 O O . LEU A 1 82 ? 1.635 -24.109 -24.719 1 95.19 82 LEU A O 1
ATOM 647 N N . ASN A 1 83 ? 2.09 -26 -25.938 1 96.06 83 ASN A N 1
ATOM 648 C CA . ASN A 1 83 ? 1.022 -26.719 -25.25 1 96.06 83 ASN A CA 1
ATOM 649 C C . ASN A 1 83 ? 1.34 -26.938 -23.781 1 96.06 83 ASN A C 1
ATOM 651 O O . ASN A 1 83 ? 0.443 -26.891 -22.938 1 96.06 83 ASN A O 1
ATOM 655 N N . LEU A 1 84 ? 2.594 -27.156 -23.5 1 96.38 84 LEU A N 1
ATOM 656 C CA . LEU A 1 84 ? 3.018 -27.344 -22.125 1 96.38 84 LEU A CA 1
ATOM 657 C C . LEU A 1 84 ? 2.803 -26.078 -21.312 1 96.38 84 LEU A C 1
ATOM 659 O O . LEU A 1 84 ? 2.471 -26.141 -20.125 1 96.38 84 LEU A O 1
ATOM 663 N N . LYS A 1 85 ? 2.934 -24.938 -21.953 1 95.06 85 LYS A N 1
ATOM 664 C CA . LYS A 1 85 ? 2.799 -23.641 -21.281 1 95.06 85 LYS A CA 1
ATOM 665 C C . LYS A 1 85 ? 1.357 -23.406 -20.844 1 95.06 85 LYS A C 1
ATOM 667 O O . LYS A 1 85 ? 1.101 -22.578 -19.953 1 95.06 85 LYS A O 1
ATOM 672 N N . GLU A 1 86 ? 0.449 -24.062 -21.406 1 94.06 86 GLU A N 1
ATOM 673 C CA . GLU A 1 86 ? -0.97 -23.844 -21.141 1 94.06 86 GLU A CA 1
ATOM 674 C C . GLU A 1 86 ? -1.433 -24.656 -19.922 1 94.06 86 GLU A C 1
ATOM 676 O O . GLU A 1 86 ? -2.547 -24.469 -19.438 1 94.06 86 GLU A O 1
ATOM 681 N N . ILE A 1 87 ? -0.584 -25.531 -19.469 1 95.25 87 ILE A N 1
ATOM 682 C CA . ILE A 1 87 ? -0.97 -26.375 -18.344 1 95.25 87 ILE A CA 1
ATOM 683 C C . ILE A 1 87 ? -1.072 -25.516 -17.078 1 95.25 87 ILE A C 1
ATOM 685 O O . ILE A 1 87 ? -0.186 -24.719 -16.797 1 95.25 87 ILE A O 1
ATOM 689 N N . ILE A 1 88 ? -2.139 -25.672 -16.375 1 93.75 88 ILE A N 1
ATOM 690 C CA . ILE A 1 88 ? -2.359 -24.953 -15.125 1 93.75 88 ILE A CA 1
ATOM 691 C C . ILE A 1 88 ? -2.121 -25.891 -13.945 1 93.75 88 ILE A C 1
ATOM 693 O O . ILE A 1 88 ? -2.75 -26.938 -13.844 1 93.75 88 ILE A O 1
ATOM 697 N N . LEU A 1 89 ? -1.231 -25.453 -13.062 1 93.06 89 LEU A N 1
ATOM 698 C CA . LEU A 1 89 ? -0.806 -26.297 -11.945 1 93.06 89 LEU A CA 1
ATOM 699 C C . LEU A 1 89 ? -1.191 -25.656 -10.617 1 93.06 89 LEU A C 1
ATOM 701 O O . LEU A 1 89 ? -1.202 -24.438 -10.484 1 93.06 89 LEU A O 1
ATOM 705 N N . LYS A 1 90 ? -1.552 -26.438 -9.758 1 89.88 90 LYS A N 1
ATOM 706 C CA . LYS A 1 90 ? -1.82 -26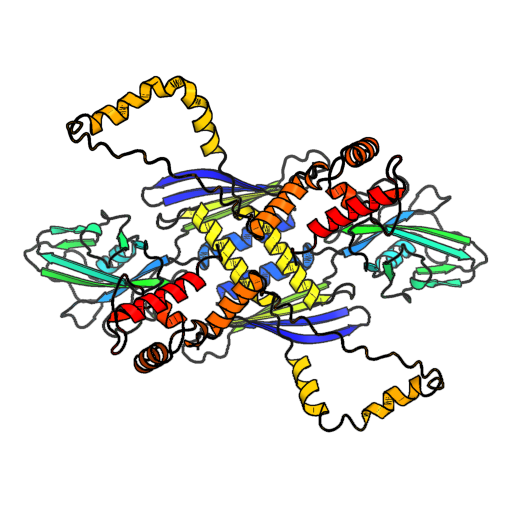.031 -8.383 1 89.88 90 LYS A CA 1
ATOM 707 C C . LYS A 1 90 ? -0.917 -26.766 -7.395 1 89.88 90 LYS A C 1
ATOM 709 O O . LYS A 1 90 ? -0.812 -27.984 -7.441 1 89.88 90 LYS A O 1
ATOM 714 N N . ASP A 1 91 ? -0.24 -25.953 -6.645 1 87.94 91 ASP A N 1
ATOM 715 C CA . ASP A 1 91 ? 0.633 -26.516 -5.617 1 87.94 91 ASP A CA 1
ATOM 716 C C . ASP A 1 91 ? -0.103 -26.656 -4.285 1 87.94 91 ASP A C 1
ATOM 718 O O . ASP A 1 91 ? -0.502 -25.656 -3.684 1 87.94 91 ASP A O 1
ATOM 722 N N . GLU A 1 92 ? -0.249 -27.781 -3.893 1 79.75 92 GLU A N 1
ATOM 723 C CA . GLU A 1 92 ? -0.929 -28.016 -2.621 1 79.75 92 GLU A CA 1
ATOM 724 C C . GLU A 1 92 ? 0.071 -28.141 -1.476 1 79.75 92 GLU A C 1
ATOM 726 O O . GLU A 1 92 ? -0.32 -28.266 -0.315 1 79.75 92 GLU A O 1
ATOM 731 N N . ASN A 1 93 ? 1.277 -27.984 -2.014 1 73.25 93 ASN A N 1
ATOM 732 C CA . ASN A 1 93 ? 2.318 -28.078 -0.994 1 73.25 93 ASN A CA 1
ATOM 733 C C . ASN A 1 93 ? 2.559 -26.734 -0.323 1 73.25 93 ASN A C 1
ATOM 735 O O . ASN A 1 93 ? 2.127 -25.688 -0.831 1 73.25 93 ASN A O 1
ATOM 739 N N . LYS A 1 94 ? 2.947 -26.656 0.88 1 58.53 94 LYS A N 1
ATOM 740 C CA . LYS A 1 94 ? 3.193 -25.422 1.622 1 58.53 94 LYS A CA 1
ATOM 741 C C . LYS A 1 94 ? 4.609 -24.906 1.379 1 58.53 94 LYS A C 1
ATOM 743 O O . LYS A 1 94 ? 4.953 -23.797 1.784 1 58.53 94 LYS A O 1
ATOM 748 N N . TYR A 1 95 ? 5.395 -25.797 0.572 1 53.25 95 TYR A N 1
ATOM 749 C CA . TYR A 1 95 ? 6.812 -25.453 0.514 1 53.25 95 TYR A CA 1
ATOM 750 C C . TYR A 1 95 ? 7.207 -24.984 -0.882 1 53.25 95 TYR A C 1
ATOM 752 O O . TYR A 1 95 ? 6.625 -25.422 -1.878 1 53.25 95 TYR A O 1
ATOM 760 N N . GLY A 1 96 ? 7.586 -23.75 -1.165 1 59.09 96 GLY A N 1
ATOM 761 C CA . GLY A 1 96 ? 8.031 -23.078 -2.369 1 59.09 96 GLY A CA 1
ATOM 762 C C . GLY A 1 96 ? 9.211 -23.766 -3.039 1 59.09 96 GLY A C 1
ATOM 763 O O . GLY A 1 96 ? 10.172 -23.094 -3.436 1 59.09 96 GLY A O 1
ATOM 764 N N . GLN A 1 97 ? 9.227 -25.172 -3.211 1 62.41 97 GLN A N 1
ATOM 765 C CA . GLN A 1 97 ? 10.328 -25.906 -3.836 1 62.41 97 GLN A CA 1
ATOM 766 C C . GLN A 1 97 ? 10.094 -26.078 -5.332 1 62.41 97 GLN A C 1
ATOM 768 O O . GLN A 1 97 ? 9.047 -25.703 -5.852 1 62.41 97 GLN A O 1
ATOM 773 N N . SER A 1 98 ? 11.305 -26.406 -5.992 1 79.88 98 SER A N 1
ATOM 774 C CA . SER A 1 98 ? 11.211 -26.828 -7.387 1 79.88 98 SER A CA 1
ATOM 775 C C . SER A 1 98 ? 10.562 -28.219 -7.504 1 79.88 98 SER A C 1
ATOM 777 O O . SER A 1 98 ? 10.75 -29.062 -6.637 1 79.88 98 SER A O 1
ATOM 779 N N . TYR A 1 99 ? 9.75 -28.391 -8.469 1 88.31 99 TYR A N 1
ATOM 780 C CA . TYR A 1 99 ? 9.055 -29.656 -8.734 1 88.31 99 TYR A CA 1
ATOM 781 C C . TYR A 1 99 ? 9.406 -30.188 -10.117 1 88.31 99 TYR A C 1
ATOM 783 O O . TYR A 1 99 ? 10.117 -29.531 -10.883 1 88.31 99 TYR A O 1
ATOM 791 N N . HIS A 1 100 ? 9.039 -31.469 -10.281 1 91 100 HIS A N 1
ATOM 792 C CA . HIS A 1 100 ? 9.328 -32.094 -11.562 1 91 100 HIS A CA 1
ATOM 793 C C . HIS A 1 100 ? 8.102 -32.812 -12.109 1 91 100 HIS A C 1
ATOM 795 O O . HIS A 1 100 ? 7.168 -33.125 -11.367 1 91 100 HIS A O 1
ATOM 801 N N . GLY A 1 101 ? 8.148 -32.969 -13.383 1 94.06 101 GLY A N 1
ATOM 802 C CA . GLY A 1 101 ? 7.156 -33.75 -14.102 1 94.06 101 GLY A CA 1
ATOM 803 C C . GLY A 1 101 ? 7.762 -34.688 -15.133 1 94.06 101 GLY A C 1
ATOM 804 O O . GLY A 1 101 ? 8.844 -34.406 -15.664 1 94.06 101 GLY A O 1
ATOM 805 N N . LEU A 1 102 ? 7.043 -35.844 -15.297 1 93.88 102 LEU A N 1
ATOM 806 C CA . LEU A 1 102 ? 7.527 -36.844 -16.25 1 93.88 102 LEU A CA 1
ATOM 807 C C . LEU A 1 102 ? 6.395 -37.312 -17.156 1 93.88 102 LEU A C 1
ATOM 809 O O . LEU A 1 102 ? 5.332 -37.719 -16.672 1 93.88 102 LEU A O 1
ATOM 813 N N . LEU A 1 103 ? 6.594 -37.125 -18.391 1 93.94 103 LEU A N 1
ATOM 814 C CA . LEU A 1 103 ? 5.707 -37.688 -19.391 1 93.94 103 LEU A CA 1
ATOM 815 C C . LEU A 1 103 ? 6.363 -38.906 -20.047 1 93.94 103 LEU A C 1
ATOM 817 O O . LEU A 1 103 ? 7.391 -38.781 -20.719 1 93.94 103 LEU A O 1
ATOM 821 N N . LYS A 1 104 ? 5.863 -40.125 -19.781 1 92.12 104 LYS A N 1
ATOM 822 C CA . LYS A 1 104 ? 6.332 -41.375 -20.359 1 92.12 104 LYS A CA 1
ATOM 823 C C . LYS A 1 104 ? 5.168 -42.188 -20.922 1 92.12 104 LYS A C 1
ATOM 825 O O . LYS A 1 104 ? 4.352 -42.719 -20.172 1 92.12 104 LYS A O 1
ATOM 830 N N . ILE A 1 105 ? 5.148 -42.25 -22.281 1 93.81 105 ILE A N 1
ATOM 831 C CA . ILE A 1 105 ? 3.988 -42.875 -22.891 1 93.81 105 ILE A CA 1
ATOM 832 C C . ILE A 1 105 ? 4.387 -43.531 -24.219 1 93.81 105 ILE A C 1
ATOM 834 O O . ILE A 1 105 ? 5.203 -42.969 -24.953 1 93.81 105 ILE A O 1
ATOM 838 N N . GLN A 1 106 ? 3.805 -44.719 -24.516 1 93.69 106 GLN A N 1
ATOM 839 C CA . GLN A 1 106 ? 3.975 -45.375 -25.797 1 93.69 106 GLN A CA 1
ATOM 840 C C . GLN A 1 106 ? 2.748 -45.188 -26.688 1 93.69 106 GLN A C 1
ATOM 842 O O . GLN A 1 106 ? 1.613 -45.312 -26.219 1 93.69 106 GLN A O 1
ATOM 847 N N . GLY A 1 107 ? 3.016 -44.906 -27.984 1 91.25 107 GLY A N 1
ATOM 848 C CA . GLY A 1 107 ? 1.922 -44.688 -28.922 1 91.25 107 GLY A CA 1
ATOM 849 C C . GLY A 1 107 ? 1.376 -46 -29.5 1 91.25 107 GLY A C 1
ATOM 850 O O . GLY A 1 107 ? 1.786 -47.094 -29.094 1 91.25 107 GLY A O 1
ATOM 851 N N . PRO A 1 108 ? 0.404 -45.844 -30.25 1 94.19 108 PRO A N 1
ATOM 852 C CA . PRO A 1 108 ? -0.319 -44.625 -30.672 1 94.19 108 PRO A CA 1
ATOM 853 C C . PRO A 1 108 ? -1.271 -44.094 -29.609 1 94.19 108 PRO A C 1
ATOM 855 O O . PRO A 1 108 ? -1.902 -44.906 -28.891 1 94.19 108 PRO A O 1
ATOM 858 N N . ALA A 1 109 ? -1.223 -42.812 -29.344 1 95.19 109 ALA A N 1
ATOM 859 C CA . ALA A 1 109 ? -2.082 -42.25 -28.297 1 95.19 109 ALA A CA 1
ATOM 860 C C . ALA A 1 109 ? -2.162 -40.75 -28.422 1 95.19 109 ALA A C 1
ATOM 862 O O . ALA A 1 109 ? -1.215 -40.094 -28.875 1 95.19 109 ALA A O 1
ATOM 863 N N . VAL A 1 110 ? -3.318 -40.219 -28.141 1 96.56 110 VAL A N 1
ATOM 864 C CA . VAL A 1 110 ? -3.463 -38.781 -27.922 1 96.56 110 VAL A CA 1
ATOM 865 C C . VAL A 1 110 ? -3.094 -38.438 -26.484 1 96.56 110 VAL A C 1
ATOM 867 O O . VAL A 1 110 ? -3.725 -38.906 -25.547 1 96.56 110 VAL A O 1
ATOM 870 N N . VAL A 1 111 ? -2.049 -37.688 -26.359 1 96.69 111 VAL A N 1
ATOM 871 C CA . VAL A 1 111 ? -1.5 -37.406 -25.031 1 96.69 111 VAL A CA 1
ATOM 872 C C . VAL A 1 111 ? -2.045 -36.062 -24.516 1 96.69 111 VAL A C 1
ATOM 874 O O . VAL A 1 111 ? -2.018 -35.062 -25.234 1 96.69 111 VAL A O 1
ATOM 877 N N . THR A 1 112 ? -2.576 -36.062 -23.266 1 97.44 112 THR A N 1
ATOM 878 C CA . THR A 1 112 ? -3.088 -34.844 -22.625 1 97.44 112 THR A CA 1
ATOM 879 C C . THR A 1 112 ? -2.287 -34.531 -21.359 1 97.44 112 THR A C 1
ATOM 881 O O . THR A 1 112 ? -1.41 -35.312 -20.969 1 97.44 112 THR A O 1
ATOM 884 N N . ALA A 1 113 ? -2.605 -33.375 -20.812 1 96.75 113 ALA A N 1
ATOM 885 C CA . ALA A 1 113 ? -1.88 -32.906 -19.641 1 96.75 113 ALA A CA 1
ATOM 886 C C . ALA A 1 113 ? -2.041 -33.906 -18.484 1 96.75 113 ALA A C 1
ATOM 888 O O . ALA A 1 113 ? -1.164 -34 -17.625 1 96.75 113 ALA A O 1
ATOM 889 N N . GLY A 1 114 ? -3.09 -34.594 -18.453 1 95.56 114 GLY A N 1
ATOM 890 C CA . GLY A 1 114 ? -3.359 -35.562 -17.406 1 95.56 114 GLY A CA 1
ATOM 891 C C . GLY A 1 114 ? -2.424 -36.75 -17.438 1 95.56 114 GLY A C 1
ATOM 892 O O . GLY A 1 114 ? -2.332 -37.5 -16.469 1 95.56 114 GLY A O 1
ATOM 893 N N . SER A 1 115 ? -1.729 -36.938 -18.516 1 95.88 115 SER A N 1
ATOM 894 C CA . SER A 1 115 ? -0.832 -38.062 -18.688 1 95.88 115 SER A CA 1
ATOM 895 C C . SER A 1 115 ? 0.516 -37.812 -18.016 1 95.88 115 SER A C 1
ATOM 897 O O . SER A 1 115 ? 1.334 -38.719 -17.891 1 95.88 115 SER A O 1
ATOM 899 N N . ILE A 1 116 ? 0.672 -36.594 -17.594 1 96.56 116 ILE A N 1
ATOM 900 C CA . ILE A 1 116 ? 1.95 -36.25 -16.984 1 96.56 116 ILE A CA 1
ATOM 901 C C . ILE A 1 116 ? 1.929 -36.594 -15.5 1 96.56 116 ILE A C 1
ATOM 903 O O . ILE A 1 116 ? 0.96 -36.312 -14.797 1 96.56 116 ILE A O 1
ATOM 907 N N . LYS A 1 117 ? 2.984 -37.25 -15.094 1 94.12 117 LYS A N 1
ATOM 908 C CA . LYS A 1 117 ? 3.154 -37.531 -13.672 1 94.12 117 LYS A CA 1
ATOM 909 C C . LYS A 1 117 ? 3.998 -36.438 -13 1 94.12 117 LYS A C 1
ATOM 911 O O . LYS A 1 117 ? 5.176 -36.281 -13.32 1 94.12 117 LYS A O 1
ATOM 916 N N . PHE A 1 118 ? 3.361 -35.781 -12.086 1 93.31 118 PHE A N 1
ATOM 917 C CA . PHE A 1 118 ? 4.062 -34.719 -11.383 1 93.31 118 PHE A CA 1
ATOM 918 C C . PHE A 1 118 ? 4.449 -35.156 -9.977 1 93.31 118 PHE A C 1
ATOM 920 O O . PHE A 1 118 ? 3.982 -36.188 -9.5 1 93.31 118 PHE A O 1
ATOM 927 N N . SER A 1 119 ? 5.367 -34.281 -9.43 1 88.31 119 SER A N 1
ATOM 928 C CA . SER A 1 119 ? 5.754 -34.469 -8.031 1 88.31 119 SER A CA 1
ATOM 929 C C . SER A 1 119 ? 4.535 -34.5 -7.117 1 88.31 119 SER A C 1
ATOM 931 O O . SER A 1 119 ? 3.488 -33.938 -7.465 1 88.31 119 SER A O 1
ATOM 933 N N . LYS A 1 120 ? 4.73 -35.062 -5.984 1 84.69 120 LYS A N 1
ATOM 934 C CA . LYS A 1 120 ? 3.637 -35.188 -5.023 1 84.69 120 LYS A CA 1
ATOM 935 C C . LYS A 1 120 ? 3.125 -33.781 -4.625 1 84.69 120 LYS A C 1
ATOM 937 O O . LYS A 1 120 ? 3.916 -32.875 -4.375 1 84.69 120 LYS A O 1
ATOM 942 N N . GLY A 1 121 ? 1.792 -33.719 -4.68 1 88.31 121 GLY A N 1
ATOM 943 C CA . GLY A 1 121 ? 1.175 -32.469 -4.219 1 88.31 121 GLY A CA 1
ATOM 944 C C . GLY A 1 121 ? 0.867 -31.516 -5.344 1 88.31 121 GLY A C 1
ATOM 945 O O . GLY A 1 121 ? 0.235 -30.469 -5.121 1 88.31 121 GLY A O 1
ATOM 946 N N . ILE A 1 122 ? 1.333 -31.875 -6.531 1 91.94 122 ILE A N 1
ATOM 947 C CA . ILE A 1 122 ? 1.059 -31 -7.668 1 91.94 122 ILE A CA 1
ATOM 948 C C . ILE A 1 122 ? -0.148 -31.531 -8.445 1 91.94 122 ILE A C 1
ATOM 950 O O . ILE A 1 122 ? -0.178 -32.688 -8.836 1 91.94 122 ILE A O 1
ATOM 954 N N . LYS A 1 123 ? -1.089 -30.672 -8.578 1 91.06 123 LYS A N 1
ATOM 955 C CA . LYS A 1 123 ? -2.305 -31.047 -9.297 1 91.06 123 LYS A CA 1
ATOM 956 C C . LYS A 1 123 ? -2.438 -30.266 -10.602 1 91.06 123 LYS A C 1
ATOM 958 O O . LYS A 1 123 ? -2.168 -29.062 -10.641 1 91.06 123 LYS A O 1
ATOM 963 N N . VAL A 1 124 ? -2.84 -31.031 -11.594 1 93.94 124 VAL A N 1
ATOM 964 C CA . VAL A 1 124 ? -3.141 -30.406 -12.875 1 93.94 124 VAL A CA 1
ATOM 965 C C . VAL A 1 124 ? -4.609 -29.984 -12.914 1 93.94 124 VAL A C 1
ATOM 967 O O . VAL A 1 124 ? -5.5 -30.828 -12.773 1 93.94 124 VAL A O 1
ATOM 970 N N . LEU A 1 125 ? -4.895 -28.781 -13.148 1 91.19 125 LEU A N 1
ATOM 971 C CA . LEU A 1 125 ? -6.262 -28.266 -13.109 1 91.19 125 LEU A CA 1
ATOM 972 C C . LEU A 1 125 ? -6.953 -28.453 -14.453 1 91.19 125 LEU A C 1
ATOM 974 O O . LEU A 1 125 ? -8.18 -28.531 -14.523 1 91.19 125 LEU A O 1
ATOM 978 N N . ASN A 1 126 ? -6.219 -28.5 -15.523 1 92.19 126 ASN A N 1
ATOM 979 C CA . ASN A 1 126 ? -6.781 -28.766 -16.844 1 92.19 126 ASN A CA 1
ATOM 980 C C . ASN A 1 126 ? -6.188 -30.031 -17.469 1 92.19 126 ASN A C 1
ATOM 982 O O . ASN A 1 126 ? -5.559 -29.953 -18.531 1 92.19 126 ASN A O 1
ATOM 986 N N . PRO A 1 127 ? -6.543 -31.172 -16.984 1 93.62 127 PRO A N 1
ATOM 987 C CA . PRO A 1 127 ? -5.953 -32.438 -17.422 1 93.62 127 PRO A CA 1
ATOM 988 C C . PRO A 1 127 ? -6.285 -32.781 -18.875 1 93.62 127 PRO A C 1
ATOM 990 O O . PRO A 1 127 ? -5.574 -33.562 -19.5 1 93.62 127 PRO A O 1
ATOM 993 N N . ASN A 1 128 ? -7.305 -32.188 -19.438 1 93.62 128 ASN A N 1
ATOM 994 C CA . ASN A 1 128 ? -7.734 -32.5 -20.797 1 93.62 128 ASN A CA 1
ATOM 995 C C . ASN A 1 128 ? -6.996 -31.656 -21.828 1 93.62 128 ASN A C 1
ATOM 997 O O . ASN A 1 128 ? -7.195 -31.828 -23.031 1 93.62 128 ASN A O 1
ATOM 1001 N N . ASN A 1 129 ? -6.176 -30.828 -21.359 1 94.62 129 ASN A N 1
ATOM 1002 C CA . ASN A 1 129 ? -5.418 -30.016 -22.297 1 94.62 129 ASN A CA 1
ATOM 1003 C C . ASN A 1 129 ? -4.543 -30.859 -23.219 1 94.62 129 ASN A C 1
ATOM 1005 O O . ASN A 1 129 ? -3.787 -31.719 -22.734 1 94.62 129 ASN A O 1
ATOM 1009 N N . TYR A 1 130 ? -4.633 -30.609 -24.5 1 96.56 130 TYR A N 1
ATOM 1010 C CA . TYR A 1 130 ? -3.916 -31.375 -25.516 1 96.56 130 TYR A CA 1
ATOM 1011 C C . TYR A 1 130 ? -2.426 -31.047 -25.484 1 96.56 130 TYR A C 1
ATOM 1013 O O . TYR A 1 130 ? -2.033 -29.891 -25.391 1 96.56 130 TYR A O 1
ATOM 1021 N N . LEU A 1 131 ? -1.585 -32.062 -25.531 1 96.56 131 LEU A N 1
ATOM 1022 C CA . LEU A 1 131 ? -0.141 -31.859 -25.578 1 96.56 131 LEU A CA 1
ATOM 1023 C C . LEU A 1 131 ? 0.429 -32.281 -26.922 1 96.56 131 LEU A C 1
ATOM 1025 O O . LEU A 1 131 ? 1.018 -31.469 -27.641 1 96.56 131 LEU A O 1
ATOM 1029 N N . LEU A 1 132 ? 0.2 -33.594 -27.297 1 95.56 132 LEU A N 1
ATOM 1030 C CA . LEU A 1 132 ? 0.737 -34.125 -28.531 1 95.56 132 LEU A CA 1
ATOM 1031 C C . LEU A 1 132 ? 0.049 -35.438 -28.906 1 95.56 132 LEU A C 1
ATOM 1033 O O . LEU A 1 132 ? -0.707 -36 -28.109 1 95.56 132 LEU A O 1
ATOM 1037 N N . THR A 1 133 ? 0.229 -35.844 -30.109 1 96.25 133 THR A N 1
ATOM 1038 C CA . THR A 1 133 ? -0.288 -37.094 -30.609 1 96.25 133 THR A CA 1
ATOM 1039 C C . THR A 1 133 ? 0.843 -37.969 -31.141 1 96.25 133 THR A C 1
ATOM 1041 O O . THR A 1 133 ? 1.659 -37.531 -31.938 1 96.25 133 THR A O 1
ATOM 1044 N N . ILE A 1 134 ? 0.873 -39.188 -30.609 1 94.88 134 ILE A N 1
ATOM 1045 C CA . ILE A 1 134 ? 1.806 -40.188 -31.125 1 94.88 134 ILE A CA 1
ATOM 1046 C C . ILE A 1 134 ? 1.113 -41.031 -32.188 1 94.88 134 ILE A C 1
ATOM 1048 O O . ILE A 1 134 ? 0.154 -41.75 -31.891 1 94.88 134 ILE A O 1
ATOM 1052 N N . SER A 1 135 ? 1.595 -40.969 -33.344 1 93.56 135 SER A N 1
ATOM 1053 C CA . SER A 1 135 ? 0.915 -41.594 -34.469 1 93.56 135 SER A CA 1
ATOM 1054 C C . SER A 1 135 ? 1.308 -43.062 -34.625 1 93.56 135 SER A C 1
ATOM 1056 O O . SER A 1 135 ? 0.581 -43.844 -35.219 1 93.56 135 SER A O 1
ATOM 1058 N N . ASP A 1 136 ? 2.451 -43.438 -34.125 1 92.88 136 ASP A N 1
ATOM 1059 C CA . ASP A 1 136 ? 2.928 -44.812 -34.25 1 92.88 136 ASP A CA 1
ATOM 1060 C C . ASP A 1 136 ? 3.262 -45.406 -32.906 1 92.88 136 ASP A C 1
ATOM 1062 O O . ASP A 1 136 ? 2.719 -44.969 -31.875 1 92.88 136 ASP A O 1
ATOM 1066 N N . ASP A 1 137 ? 4.109 -46.531 -32.938 1 92.5 137 ASP A N 1
ATOM 1067 C CA . ASP A 1 137 ? 4.414 -47.219 -31.688 1 92.5 137 ASP A CA 1
ATOM 1068 C C . ASP A 1 137 ? 5.652 -46.625 -31.016 1 92.5 137 ASP A C 1
ATOM 1070 O O . ASP A 1 137 ? 6.32 -47.281 -30.219 1 92.5 137 ASP A O 1
ATOM 1074 N N . SER A 1 138 ? 5.875 -45.375 -31.328 1 89.94 138 SER A N 1
ATOM 1075 C CA . SER A 1 138 ? 7.043 -44.688 -30.766 1 89.94 138 SER A CA 1
ATOM 1076 C C . SER A 1 138 ? 6.859 -44.438 -29.266 1 89.94 138 SER A C 1
ATOM 1078 O O . SER A 1 138 ? 5.727 -44.312 -28.797 1 89.94 138 SER A O 1
ATOM 1080 N N . PHE A 1 139 ? 8.023 -44.438 -28.609 1 89.75 139 PHE A N 1
ATOM 1081 C CA . PHE A 1 139 ? 8.078 -44.125 -27.172 1 89.75 139 PHE A CA 1
ATOM 1082 C C . PHE A 1 139 ? 8.5 -42.688 -26.953 1 89.75 139 PHE A C 1
ATOM 1084 O O . PHE A 1 139 ? 9.531 -42.25 -27.469 1 89.75 139 PHE A O 1
ATOM 1091 N N . VAL A 1 140 ? 7.605 -41.938 -26.219 1 90 140 VAL A N 1
ATOM 1092 C CA . VAL A 1 140 ? 7.898 -40.531 -25.953 1 90 140 VAL A CA 1
ATOM 1093 C C . VAL A 1 140 ? 8.172 -40.344 -24.469 1 90 140 VAL A C 1
ATOM 1095 O O . VAL A 1 140 ? 7.375 -40.75 -23.625 1 90 140 VAL A O 1
ATOM 1098 N N . GLU A 1 141 ? 9.336 -39.719 -24.203 1 89.56 141 GLU A N 1
ATOM 1099 C CA . GLU A 1 141 ? 9.727 -39.375 -22.828 1 89.56 141 GLU A CA 1
ATOM 1100 C C . GLU A 1 141 ? 10.141 -37.906 -22.719 1 89.56 141 GLU A C 1
ATOM 1102 O O . GLU A 1 141 ? 11.047 -37.469 -23.422 1 89.56 141 GLU A O 1
ATOM 1107 N N . ILE A 1 142 ? 9.445 -37.188 -21.859 1 90.69 142 ILE A N 1
ATOM 1108 C CA . ILE A 1 142 ? 9.75 -35.781 -21.641 1 90.69 142 ILE A CA 1
ATOM 1109 C C . ILE A 1 142 ? 9.859 -35.5 -20.141 1 90.69 142 ILE A C 1
ATOM 1111 O O . ILE A 1 142 ? 8.992 -35.906 -19.359 1 90.69 142 ILE A O 1
ATOM 1115 N N . HIS A 1 143 ? 10.938 -34.812 -19.797 1 90.06 143 HIS A N 1
ATOM 1116 C CA . HIS A 1 143 ? 11.141 -34.375 -18.422 1 90.06 143 HIS A CA 1
ATOM 1117 C C . HIS A 1 143 ? 10.836 -32.906 -18.266 1 90.06 143 HIS A C 1
ATOM 1119 O O . HIS A 1 143 ? 11.273 -32.094 -19.078 1 90.06 143 HIS A O 1
ATOM 1125 N N . LEU A 1 144 ? 10.125 -32.625 -17.188 1 93.5 144 LEU A N 1
ATOM 1126 C CA . LEU A 1 144 ? 9.711 -31.25 -16.969 1 93.5 144 LEU A CA 1
ATOM 1127 C C . LEU A 1 144 ? 10.219 -30.734 -15.617 1 93.5 144 LEU A C 1
ATOM 1129 O O . LEU A 1 144 ? 10.227 -31.484 -14.633 1 93.5 144 LEU A O 1
ATOM 1133 N N . LYS A 1 145 ? 10.586 -29.484 -15.641 1 92.25 145 LYS A N 1
ATOM 1134 C CA . LYS A 1 145 ? 10.93 -28.781 -14.406 1 92.25 145 LYS A CA 1
ATOM 1135 C C . LYS A 1 145 ? 9.891 -27.719 -14.078 1 92.25 145 LYS A C 1
ATOM 1137 O O . LYS A 1 145 ? 9.461 -26.969 -14.953 1 92.25 145 LYS A O 1
ATOM 1142 N N . LEU A 1 146 ? 9.477 -27.734 -12.797 1 92.75 146 LEU A N 1
ATOM 1143 C CA . LEU A 1 146 ? 8.508 -26.75 -12.312 1 92.75 146 LEU A CA 1
ATOM 1144 C C . LEU A 1 146 ? 9.117 -25.875 -11.227 1 92.75 146 LEU A C 1
ATOM 1146 O O . LEU A 1 146 ? 9.805 -26.375 -10.336 1 92.75 146 LEU A O 1
ATOM 1150 N N . GLU A 1 147 ? 8.82 -24.609 -11.328 1 90.19 147 GLU A N 1
ATOM 1151 C CA . GLU A 1 147 ? 9.289 -23.672 -10.312 1 90.19 147 GLU A CA 1
ATOM 1152 C C . GLU A 1 147 ? 8.242 -22.609 -10.031 1 90.19 147 GLU A C 1
ATOM 1154 O O . GLU A 1 147 ? 7.355 -22.359 -10.852 1 90.19 147 GLU A O 1
ATOM 1159 N N . HIS A 1 148 ? 8.406 -22.047 -8.836 1 89.06 148 HIS A N 1
ATOM 1160 C CA . HIS A 1 148 ? 7.598 -20.875 -8.5 1 89.06 148 HIS A CA 1
ATOM 1161 C C . HIS A 1 148 ? 8.258 -19.594 -8.977 1 89.06 148 HIS A C 1
ATOM 1163 O O . HIS A 1 148 ? 9.484 -19.5 -9.016 1 89.06 148 HIS A O 1
ATOM 1169 N N . GLY A 1 149 ? 7.441 -18.688 -9.32 1 88 149 GLY A N 1
ATOM 1170 C CA . GLY A 1 149 ? 7.934 -17.391 -9.766 1 88 149 GLY A CA 1
ATOM 1171 C C . GLY A 1 149 ? 6.859 -16.328 -9.805 1 88 149 GLY A C 1
ATOM 1172 O O . GLY A 1 149 ? 5.75 -16.531 -9.305 1 88 149 GLY A O 1
ATOM 1173 N N . LYS A 1 150 ? 7.305 -15.156 -10.297 1 87.94 150 LYS A N 1
ATOM 1174 C CA . LYS A 1 150 ? 6.387 -14.031 -10.43 1 87.94 150 LYS A CA 1
ATOM 1175 C C . LYS A 1 150 ? 6.363 -13.516 -11.867 1 87.94 150 LYS A C 1
ATOM 1177 O O . LYS A 1 150 ? 7.367 -13.602 -12.578 1 87.94 150 LYS A O 1
ATOM 1182 N N . ALA A 1 151 ? 5.242 -13.055 -12.18 1 88.94 151 ALA A N 1
ATOM 1183 C CA . ALA A 1 151 ? 5.086 -12.375 -13.461 1 88.94 151 ALA A CA 1
ATOM 1184 C C . ALA A 1 151 ? 5.586 -13.242 -14.609 1 88.94 151 ALA A C 1
ATOM 1186 O O . ALA A 1 151 ? 5.645 -14.469 -14.484 1 88.94 151 ALA A O 1
ATOM 1187 N N . TYR A 1 152 ? 5.746 -12.688 -15.766 1 91.06 152 TYR A N 1
ATOM 1188 C CA . TYR A 1 152 ? 6.191 -13.391 -16.969 1 91.06 152 TYR A CA 1
ATOM 1189 C C . TYR A 1 152 ? 7.715 -13.391 -17.062 1 91.06 152 TYR A C 1
ATOM 1191 O O . TYR A 1 152 ? 8.352 -12.336 -16.969 1 91.06 152 TYR A O 1
ATOM 1199 N N . VAL A 1 153 ? 8.297 -14.57 -17.234 1 90.94 153 VAL A N 1
ATOM 1200 C CA . VAL A 1 153 ? 9.742 -14.695 -17.359 1 90.94 153 VAL A CA 1
ATOM 1201 C C . VAL A 1 153 ? 10.086 -15.383 -18.688 1 90.94 153 VAL A C 1
ATOM 1203 O O . VAL A 1 153 ? 9.555 -16.453 -18.984 1 90.94 153 VAL A O 1
ATOM 1206 N N . LEU A 1 154 ? 10.922 -14.719 -19.375 1 93.25 154 LEU A N 1
ATOM 1207 C CA . LEU A 1 154 ? 11.359 -15.266 -20.641 1 93.25 154 LEU A CA 1
ATOM 1208 C C . LEU A 1 154 ? 12.328 -16.422 -20.438 1 93.25 154 LEU A C 1
ATOM 1210 O O . LEU A 1 154 ? 13.055 -16.453 -19.438 1 93.25 154 LEU A O 1
ATOM 1214 N N . ALA A 1 155 ? 12.375 -17.297 -21.438 1 91.69 155 ALA A N 1
ATOM 1215 C CA . ALA A 1 155 ? 13.258 -18.453 -21.391 1 91.69 155 ALA A CA 1
ATOM 1216 C C . ALA A 1 155 ? 14.703 -18.031 -21.125 1 91.69 155 ALA A C 1
ATOM 1218 O O . ALA A 1 155 ? 15.391 -18.641 -20.297 1 91.69 155 ALA A O 1
ATOM 1219 N N . LYS A 1 156 ? 15.18 -16.953 -21.766 1 87.5 156 LYS A N 1
ATOM 1220 C CA . LYS A 1 156 ? 16.547 -16.484 -21.641 1 87.5 156 LYS A CA 1
ATOM 1221 C C . LYS A 1 156 ? 16.844 -16 -20.234 1 87.5 156 LYS A C 1
ATOM 1223 O O . LYS A 1 156 ? 18 -16.031 -19.781 1 87.5 156 LYS A O 1
ATOM 1228 N N . ASP A 1 157 ? 15.828 -15.609 -19.547 1 86.12 157 ASP A N 1
ATOM 1229 C CA . ASP A 1 157 ? 16 -15.031 -18.219 1 86.12 157 ASP A CA 1
ATOM 1230 C C . ASP A 1 157 ? 15.734 -16.078 -17.141 1 86.12 157 ASP A C 1
ATOM 1232 O O . ASP A 1 157 ? 15.812 -15.766 -15.945 1 86.12 157 ASP A O 1
ATOM 1236 N N . GLN A 1 158 ? 15.398 -17.281 -17.625 1 85.81 158 GLN A N 1
ATOM 1237 C CA . GLN A 1 158 ? 15.125 -18.328 -16.641 1 85.81 158 GLN A CA 1
ATOM 1238 C C . GLN A 1 158 ? 16.406 -18.734 -15.914 1 85.81 158 GLN A C 1
ATOM 1240 O O . GLN A 1 158 ? 17.453 -18.891 -16.531 1 85.81 158 GLN A O 1
ATOM 1245 N N . LYS A 1 159 ? 16.344 -18.703 -14.586 1 75.38 159 LYS A N 1
ATOM 1246 C CA . LYS A 1 159 ? 17.438 -19.234 -13.789 1 75.38 159 LYS A CA 1
ATOM 1247 C C . LYS A 1 159 ? 17.156 -20.672 -13.352 1 75.38 159 LYS A C 1
ATOM 1249 O O . LYS A 1 159 ? 16.656 -20.906 -12.25 1 75.38 159 LYS A O 1
ATOM 1254 N N . LEU A 1 160 ? 17.344 -21.547 -14.297 1 73.25 160 LEU A N 1
ATOM 1255 C CA . LEU A 1 160 ? 17.047 -22.938 -13.984 1 73.25 160 LEU A CA 1
ATOM 1256 C C . LEU A 1 160 ? 18.031 -23.484 -12.953 1 73.25 160 LEU A C 1
ATOM 1258 O O . LEU A 1 160 ? 19.25 -23.438 -13.164 1 73.25 160 LEU A O 1
ATOM 1262 N N . GLU A 1 161 ? 17.672 -23.562 -11.812 1 61.06 161 GLU A N 1
ATOM 1263 C CA . GLU A 1 161 ? 18.516 -24.109 -10.75 1 61.06 161 GLU A CA 1
ATOM 1264 C C . GLU A 1 161 ? 18.969 -25.531 -11.086 1 61.06 161 GLU A C 1
ATOM 1266 O O . GLU A 1 161 ? 18.141 -26.406 -11.383 1 61.06 161 GLU A O 1
ATOM 1271 N N . GLY A 1 162 ? 20.344 -25.859 -10.992 1 56.44 162 GLY A N 1
ATOM 1272 C CA . GLY A 1 162 ? 20.953 -27.172 -10.922 1 56.44 162 GLY A CA 1
ATOM 1273 C C . GLY A 1 162 ? 21.078 -27.844 -12.273 1 56.44 162 GLY A C 1
ATOM 1274 O O . GLY A 1 162 ? 21.797 -28.844 -12.406 1 56.44 162 GLY A O 1
ATOM 1275 N N . SER A 1 163 ? 20.141 -27.641 -13.305 1 60 163 SER A N 1
ATOM 1276 C CA . SER A 1 163 ? 20.297 -28.625 -14.367 1 60 163 SER A CA 1
ATOM 1277 C C . SER A 1 163 ? 20.547 -27.953 -15.719 1 60 163 SER A C 1
ATOM 1279 O O . SER A 1 163 ? 19.719 -27.172 -16.188 1 60 163 SER A O 1
ATOM 1281 N N . THR A 1 164 ? 21.781 -28.031 -16.078 1 62.31 164 THR A N 1
ATOM 1282 C CA . THR A 1 164 ? 22.25 -27.578 -17.391 1 62.31 164 THR A CA 1
ATOM 1283 C C . THR A 1 164 ? 21.531 -28.328 -18.5 1 62.31 164 THR A C 1
ATOM 1285 O O . THR A 1 164 ? 21.641 -27.953 -19.672 1 62.31 164 THR A O 1
ATOM 1288 N N . TYR A 1 165 ? 20.703 -29.281 -18.078 1 72.25 165 TYR A N 1
ATOM 1289 C CA . TYR A 1 165 ? 20.203 -30.125 -19.156 1 72.25 165 TYR A CA 1
ATOM 1290 C C . TYR A 1 165 ? 18.781 -29.734 -19.547 1 72.25 165 TYR A C 1
ATOM 1292 O O . TYR A 1 165 ? 18.234 -30.25 -20.531 1 72.25 165 TYR A O 1
ATOM 1300 N N . PHE A 1 166 ? 18.219 -28.781 -18.844 1 85.19 166 PHE A N 1
ATOM 1301 C CA . PHE A 1 166 ? 16.859 -28.375 -19.188 1 85.19 166 PHE A CA 1
ATOM 1302 C C . PHE A 1 166 ? 16.875 -27.188 -20.141 1 85.19 166 PHE A C 1
ATOM 1304 O O . PHE A 1 166 ? 17.688 -26.266 -20 1 85.19 166 PHE A O 1
ATOM 1311 N N . LEU A 1 167 ? 16.078 -27.375 -21.172 1 87.62 167 LEU A N 1
ATOM 1312 C CA . LEU A 1 167 ? 15.812 -26.234 -22.047 1 87.62 167 LEU A CA 1
ATOM 1313 C C . LEU A 1 167 ? 14.82 -25.266 -21.391 1 87.62 167 LEU A C 1
ATOM 1315 O O . LEU A 1 167 ? 13.664 -25.625 -21.156 1 87.62 167 LEU A O 1
ATOM 1319 N N . PRO A 1 168 ? 15.266 -24.094 -21.109 1 91.62 168 PRO A N 1
ATOM 1320 C CA . PRO A 1 168 ? 14.344 -23.141 -20.484 1 91.62 168 PRO A CA 1
ATOM 1321 C C . PRO A 1 168 ? 13.219 -22.719 -21.422 1 91.62 168 PRO A C 1
ATOM 1323 O O . PRO A 1 168 ? 13.422 -22.578 -22.641 1 91.62 168 PRO A O 1
ATOM 1326 N N . ILE A 1 169 ? 12.133 -22.531 -20.891 1 93.38 169 ILE A N 1
ATOM 1327 C CA . ILE A 1 169 ? 11.008 -22.031 -21.672 1 93.38 169 ILE A CA 1
ATOM 1328 C C . ILE A 1 169 ? 10.414 -20.797 -20.984 1 93.38 169 ILE A C 1
ATOM 1330 O O . ILE A 1 169 ? 10.656 -20.562 -19.797 1 93.38 169 ILE A O 1
ATOM 1334 N N . ASP A 1 170 ? 9.625 -20.031 -21.781 1 94.81 170 ASP A N 1
ATOM 1335 C CA . ASP A 1 170 ? 8.906 -18.906 -21.203 1 94.81 170 ASP A CA 1
ATOM 1336 C C . ASP A 1 170 ? 7.828 -19.375 -20.234 1 94.81 170 ASP A C 1
ATOM 1338 O O . ASP A 1 170 ? 7.176 -20.391 -20.469 1 94.81 170 ASP A O 1
ATOM 1342 N N . SER A 1 171 ? 7.781 -18.641 -19.141 1 94.56 171 SER A N 1
ATOM 1343 C CA . SER A 1 171 ? 6.762 -19 -18.172 1 94.56 171 SER A CA 1
ATOM 1344 C C . SER A 1 171 ? 6.012 -17.766 -17.672 1 94.56 171 SER A C 1
ATOM 1346 O O . SER A 1 171 ? 6.625 -16.75 -17.359 1 94.56 171 SER A O 1
ATOM 1348 N N . ASN A 1 172 ? 4.68 -17.844 -17.703 1 93.81 172 ASN A N 1
ATOM 1349 C CA . ASN A 1 172 ? 3.832 -16.844 -17.062 1 93.81 172 ASN A CA 1
ATOM 1350 C C . ASN A 1 172 ? 3.346 -17.297 -15.695 1 93.81 172 ASN A C 1
ATOM 1352 O O . ASN A 1 172 ? 2.336 -18 -15.594 1 93.81 172 ASN A O 1
ATOM 1356 N N . PHE A 1 173 ? 3.994 -16.812 -14.664 1 93.06 173 PHE A N 1
ATOM 1357 C CA . PHE A 1 173 ? 3.736 -17.281 -13.305 1 93.06 173 PHE A CA 1
ATOM 1358 C C . PHE A 1 173 ? 2.508 -16.594 -12.719 1 93.06 173 PHE A C 1
ATOM 1360 O O . PHE A 1 173 ? 1.978 -17.031 -11.695 1 93.06 173 PHE A O 1
ATOM 1367 N N . ALA A 1 174 ? 2.018 -15.57 -13.312 1 92.94 174 ALA A N 1
ATOM 1368 C CA . ALA A 1 174 ? 0.953 -14.75 -12.734 1 92.94 174 ALA A CA 1
ATOM 1369 C C . ALA A 1 174 ? -0.361 -15.531 -12.68 1 92.94 174 ALA A C 1
ATOM 1371 O O . ALA A 1 174 ? -0.918 -15.898 -13.719 1 92.94 174 ALA A O 1
ATOM 1372 N N . PRO A 1 175 ? -0.847 -15.719 -11.547 1 94 175 PRO A N 1
ATOM 1373 C CA . PRO A 1 175 ? -2.129 -16.422 -11.438 1 94 175 PRO A CA 1
ATOM 1374 C C . PRO A 1 175 ? -3.318 -15.531 -11.789 1 94 175 PRO A C 1
ATOM 1376 O O . PRO A 1 175 ? -4.402 -16.031 -12.094 1 94 175 PRO A O 1
ATOM 1379 N N . VAL A 1 176 ? -3.148 -14.234 -11.688 1 96.25 176 VAL A N 1
ATOM 1380 C CA . VAL A 1 176 ? -4.203 -13.281 -12 1 96.25 176 VAL A CA 1
ATOM 1381 C C . VAL A 1 176 ? -4.102 -12.859 -13.469 1 96.25 176 VAL A C 1
ATOM 1383 O O . VAL A 1 176 ? -3.039 -12.43 -13.922 1 96.25 176 VAL A O 1
ATOM 1386 N N . LEU A 1 177 ? -5.168 -13.008 -14.172 1 94 177 LEU A N 1
ATOM 1387 C CA . LEU A 1 177 ? -5.191 -12.734 -15.602 1 94 177 LEU A CA 1
ATOM 1388 C C . LEU A 1 177 ? -5.527 -11.273 -15.875 1 94 177 LEU A C 1
ATOM 1390 O O . LEU A 1 177 ? -4.922 -10.641 -16.75 1 94 177 LEU A O 1
ATOM 1394 N N . LYS A 1 178 ? -6.449 -10.852 -15.172 1 95.62 178 LYS A N 1
ATOM 1395 C CA . LYS A 1 178 ? -6.98 -9.516 -15.406 1 95.62 178 LYS A CA 1
ATOM 1396 C C . LYS A 1 178 ? -7.547 -8.914 -14.125 1 95.62 178 LYS A C 1
ATOM 1398 O O . LYS A 1 178 ? -8.117 -9.633 -13.297 1 95.62 178 LYS A O 1
ATOM 1403 N N . VAL A 1 179 ? -7.34 -7.598 -13.992 1 97.56 179 VAL A N 1
ATOM 1404 C CA . VAL A 1 179 ? -7.902 -6.863 -12.867 1 97.56 179 VAL A CA 1
ATOM 1405 C C . VAL A 1 179 ? -8.555 -5.578 -13.367 1 97.56 179 VAL A C 1
ATOM 1407 O O . VAL A 1 179 ? -7.93 -4.785 -14.07 1 97.56 179 VAL A O 1
ATOM 1410 N N . ASN A 1 180 ? -9.805 -5.418 -13.07 1 97 180 ASN A N 1
ATOM 1411 C CA . ASN A 1 180 ? -10.508 -4.16 -13.312 1 97 180 ASN A CA 1
ATOM 1412 C C . ASN A 1 180 ? -10.719 -3.381 -12.016 1 97 180 ASN A C 1
ATOM 1414 O O . ASN A 1 180 ? -11.312 -3.898 -11.07 1 97 180 ASN A O 1
ATOM 1418 N N . SER A 1 181 ? -10.227 -2.219 -12 1 96.5 181 SER A N 1
ATOM 1419 C CA . SER A 1 181 ? -10.352 -1.364 -10.82 1 96.5 181 SER A CA 1
ATOM 1420 C C . SER A 1 181 ? -10.977 -0.019 -11.18 1 96.5 181 SER A C 1
ATOM 1422 O O . SER A 1 181 ? -10.484 0.683 -12.062 1 96.5 181 SER A O 1
ATOM 1424 N N . TYR A 1 182 ? -12.047 0.366 -10.523 1 96 182 TYR A N 1
ATOM 1425 C CA . TYR A 1 182 ? -12.656 1.671 -10.75 1 96 182 TYR A CA 1
ATOM 1426 C C . TYR A 1 182 ? -13.344 2.18 -9.484 1 96 182 TYR A C 1
ATOM 1428 O O . TYR A 1 182 ? -13.75 1.388 -8.633 1 96 182 TYR A O 1
ATOM 1436 N N . VAL A 1 183 ? -13.438 3.473 -9.352 1 94.56 183 VAL A N 1
ATOM 1437 C CA . VAL A 1 183 ? -14.047 4.129 -8.203 1 94.56 183 VAL A CA 1
ATOM 1438 C C . VAL A 1 183 ? -15.422 4.672 -8.586 1 94.56 183 VAL A C 1
ATOM 1440 O O . VAL A 1 183 ? -15.578 5.297 -9.641 1 94.56 183 VAL A O 1
ATOM 1443 N N . LYS A 1 184 ? -16.406 4.32 -7.785 1 92.19 184 LYS A N 1
ATOM 1444 C CA . LYS A 1 184 ? -17.766 4.812 -7.996 1 92.19 184 LYS A CA 1
ATOM 1445 C C . LYS A 1 184 ? -18.156 5.809 -6.914 1 92.19 184 LYS A C 1
ATOM 1447 O O . LYS A 1 184 ? -18 5.539 -5.723 1 92.19 184 LYS A O 1
ATOM 1452 N N . THR A 1 185 ? -18.609 6.953 -7.34 1 86.31 185 THR A N 1
ATOM 1453 C CA . THR A 1 185 ? -19.125 7.945 -6.402 1 86.31 185 THR A CA 1
ATOM 1454 C C . THR A 1 185 ? -20.547 7.602 -5.984 1 86.31 185 THR A C 1
ATOM 1456 O O . THR A 1 185 ? -21.344 7.156 -6.809 1 86.31 185 THR A O 1
ATOM 1459 N N . LEU A 1 186 ? -20.766 7.492 -4.719 1 77.19 186 LEU A N 1
ATOM 1460 C CA . LEU A 1 186 ? -22.094 7.195 -4.219 1 77.19 186 LEU A CA 1
ATOM 1461 C C . LEU A 1 186 ? -23.016 8.398 -4.383 1 77.19 186 LEU A C 1
ATOM 1463 O O . LEU A 1 186 ? -22.562 9.547 -4.344 1 77.19 186 LEU A O 1
ATOM 1467 N N . PRO A 1 187 ? -24.234 8 -4.934 1 67.5 187 PRO A N 1
ATOM 1468 C CA . PRO A 1 187 ? -25.203 9.094 -5.105 1 67.5 187 PRO A CA 1
ATOM 1469 C C . PRO A 1 187 ? -25.281 10 -3.879 1 67.5 187 PRO A C 1
ATOM 1471 O O . PRO A 1 187 ? -25.156 9.523 -2.748 1 67.5 187 PRO A O 1
ATOM 1474 N N . GLN A 1 188 ? -24.719 11.102 -3.994 1 56.91 188 GLN A N 1
ATOM 1475 C CA . GLN A 1 188 ? -24.469 12.219 -3.086 1 56.91 188 GLN A CA 1
ATOM 1476 C C . GLN A 1 188 ? -25.656 12.438 -2.154 1 56.91 188 GLN A C 1
ATOM 1478 O O . GLN A 1 188 ? -26.75 12.789 -2.607 1 56.91 188 GLN A O 1
ATOM 1483 N N . HIS A 1 189 ? -26.047 11.477 -1.342 1 51.72 189 HIS A N 1
ATOM 1484 C CA . HIS A 1 189 ? -26.688 12.391 -0.401 1 51.72 189 HIS A CA 1
ATOM 1485 C C . HIS A 1 189 ? -25.719 13.484 0.036 1 51.72 189 HIS A C 1
ATOM 1487 O O . HIS A 1 189 ? -24.5 13.32 -0.058 1 51.72 189 HIS A O 1
ATOM 1493 N N . ILE A 1 190 ? -26.125 14.703 0.414 1 52.59 190 ILE A N 1
ATOM 1494 C CA . ILE A 1 190 ? -25.562 16.031 0.585 1 52.59 190 ILE A CA 1
ATOM 1495 C C . ILE A 1 190 ? -24.156 15.922 1.172 1 52.59 190 ILE A C 1
ATOM 1497 O O . ILE A 1 190 ? -23.219 16.594 0.707 1 52.59 190 ILE A O 1
ATOM 1501 N N . GLU A 1 191 ? -23.891 15.164 2.246 1 57.59 191 GLU A N 1
ATOM 1502 C CA . GLU A 1 191 ? -22.719 15.5 3.037 1 57.59 191 GLU A CA 1
ATOM 1503 C C . GLU A 1 191 ? -21.656 14.406 2.934 1 57.59 191 GLU A C 1
ATOM 1505 O O . GLU A 1 191 ? -20.531 14.586 3.395 1 57.59 191 GLU A O 1
ATOM 1510 N N . ASN A 1 192 ? -21.953 13.211 2.17 1 60.16 192 ASN A N 1
ATOM 1511 C CA . ASN A 1 192 ? -20.953 12.156 2.275 1 60.16 192 ASN A CA 1
ATOM 1512 C C . ASN A 1 192 ? -20.156 12.008 0.985 1 60.16 192 ASN A C 1
ATOM 1514 O O . ASN A 1 192 ? -20.719 11.734 -0.074 1 60.16 192 ASN A O 1
ATOM 1518 N N . THR A 1 193 ? -18.891 12.422 1.003 1 71.38 193 THR A N 1
ATOM 1519 C CA . THR A 1 193 ? -17.984 12.406 -0.145 1 71.38 193 THR A CA 1
ATOM 1520 C C . THR A 1 193 ? -17.281 11.062 -0.263 1 71.38 193 THR A C 1
ATOM 1522 O O . THR A 1 193 ? -16.344 10.922 -1.042 1 71.38 193 THR A O 1
ATOM 1525 N N . ASP A 1 194 ? -17.906 10.078 0.373 1 82.75 194 ASP A N 1
ATOM 1526 C CA . ASP A 1 194 ? -17.219 8.789 0.332 1 82.75 194 ASP A CA 1
ATOM 1527 C C . ASP A 1 194 ? -17.453 8.086 -1.007 1 82.75 194 ASP A C 1
ATOM 1529 O O . ASP A 1 194 ? -18.469 8.336 -1.676 1 82.75 194 ASP A O 1
ATOM 1533 N N . VAL A 1 195 ? -16.484 7.316 -1.388 1 89.38 195 VAL A N 1
ATOM 1534 C CA . VAL A 1 195 ? -16.562 6.578 -2.645 1 89.38 195 VAL A CA 1
ATOM 1535 C C . VAL A 1 195 ? -16.422 5.082 -2.375 1 89.38 195 VAL A C 1
ATOM 1537 O O . VAL A 1 195 ? -16.062 4.676 -1.27 1 89.38 195 VAL A O 1
ATOM 1540 N N . GLU A 1 196 ? -16.859 4.383 -3.408 1 93.25 196 GLU A N 1
ATOM 1541 C CA . GLU A 1 196 ? -16.672 2.936 -3.396 1 93.25 196 GLU A CA 1
ATOM 1542 C C . GLU A 1 196 ? -15.617 2.512 -4.414 1 93.25 196 GLU A C 1
ATOM 1544 O O . GLU A 1 196 ? -15.625 2.979 -5.555 1 93.25 196 GLU A O 1
ATOM 1549 N N . LEU A 1 197 ? -14.734 1.676 -3.971 1 96.12 197 LEU A N 1
ATOM 1550 C CA . LEU A 1 197 ? -13.766 1.074 -4.887 1 96.12 197 LEU A CA 1
ATOM 1551 C C . LEU A 1 197 ? -14.227 -0.31 -5.328 1 96.12 197 LEU A C 1
ATOM 1553 O O . LEU A 1 197 ? -14.5 -1.176 -4.492 1 96.12 197 LEU A O 1
ATOM 1557 N N . HIS A 1 198 ? -14.336 -0.468 -6.59 1 96.94 198 HIS A N 1
ATOM 1558 C CA . HIS A 1 198 ? -14.68 -1.754 -7.184 1 96.94 198 HIS A CA 1
ATOM 1559 C C . HIS A 1 198 ? -13.453 -2.428 -7.793 1 96.94 198 HIS A C 1
ATOM 1561 O O . HIS A 1 198 ? -12.75 -1.823 -8.602 1 96.94 198 HIS A O 1
ATOM 1567 N N . LEU A 1 199 ? -13.258 -3.639 -7.352 1 97.5 199 LEU A N 1
ATOM 1568 C CA . LEU A 1 199 ? -12.148 -4.449 -7.836 1 97.5 199 LEU A CA 1
ATOM 1569 C C . LEU A 1 199 ? -12.641 -5.785 -8.375 1 97.5 199 LEU A C 1
ATOM 1571 O O . LEU A 1 199 ? -13.211 -6.59 -7.633 1 97.5 199 LEU A O 1
ATOM 1575 N N . GLU A 1 200 ? -12.438 -5.961 -9.648 1 97.06 200 GLU A N 1
ATOM 1576 C CA . GLU A 1 200 ? -12.75 -7.234 -10.289 1 97.06 200 GLU A CA 1
ATOM 1577 C C . GLU A 1 200 ? -11.484 -8.023 -10.602 1 97.06 200 GLU A C 1
ATOM 1579 O O . GLU A 1 200 ? -10.609 -7.543 -11.336 1 97.06 200 GLU A O 1
ATOM 1584 N N . ILE A 1 201 ? -11.438 -9.219 -10.102 1 97.56 201 ILE A N 1
ATOM 1585 C CA . ILE A 1 201 ? -10.242 -10.031 -10.234 1 97.56 201 ILE A CA 1
ATOM 1586 C C . ILE A 1 201 ? -10.562 -11.297 -11.023 1 97.56 201 ILE A C 1
ATOM 1588 O O . ILE A 1 201 ? -11.523 -12.008 -10.711 1 97.56 201 ILE A O 1
ATOM 1592 N N . PHE A 1 202 ? -9.758 -11.531 -12.062 1 96.38 202 PHE A N 1
ATOM 1593 C CA . PHE A 1 202 ? -9.844 -12.742 -12.859 1 96.38 202 PHE A CA 1
ATOM 1594 C C . PHE A 1 202 ? -8.602 -13.602 -12.672 1 96.38 202 PHE A C 1
ATOM 1596 O O . PHE A 1 202 ? -7.477 -13.133 -12.852 1 96.38 202 PHE A O 1
ATOM 1603 N N . THR A 1 203 ? -8.789 -14.844 -12.242 1 95 203 THR A N 1
ATOM 1604 C CA . THR A 1 203 ? -7.652 -15.734 -12.031 1 95 203 THR A CA 1
ATOM 1605 C C . THR A 1 203 ? -7.719 -16.922 -12.977 1 95 203 THR A C 1
ATOM 1607 O O . THR A 1 203 ? -8.758 -17.188 -13.594 1 95 203 THR A O 1
ATOM 1610 N N . ASN A 1 204 ? -6.625 -17.641 -13.148 1 90.5 204 ASN A N 1
ATOM 1611 C CA . ASN A 1 204 ? -6.547 -18.781 -14.055 1 90.5 204 ASN A CA 1
ATOM 1612 C C . ASN A 1 204 ? -6.977 -20.062 -13.375 1 90.5 204 ASN A C 1
ATOM 1614 O O . ASN A 1 204 ? -6.754 -21.156 -13.898 1 90.5 204 ASN A O 1
ATOM 1618 N N . GLY A 1 205 ? -7.496 -19.984 -12.172 1 88.12 205 GLY A N 1
ATOM 1619 C CA . GLY A 1 205 ? -7.984 -21.172 -11.484 1 88.12 205 GLY A CA 1
ATOM 1620 C C . GLY A 1 205 ? -7.035 -21.672 -10.414 1 88.12 205 GLY A C 1
ATOM 1621 O O . GLY A 1 205 ? -7.449 -22.359 -9.484 1 88.12 205 GLY A O 1
ATOM 1622 N N . SER A 1 206 ? -5.789 -21.344 -10.555 1 88.44 206 SER A N 1
ATOM 1623 C CA . SER A 1 206 ? -4.805 -21.828 -9.594 1 88.44 206 SER A CA 1
ATOM 1624 C C . SER A 1 206 ? -4.961 -21.125 -8.25 1 88.44 206 SER A C 1
ATOM 1626 O O . SER A 1 206 ? -4.508 -21.625 -7.219 1 88.44 206 SER A O 1
ATOM 1628 N N . LEU A 1 207 ? -5.605 -20.016 -8.32 1 89.12 207 LEU A N 1
ATOM 1629 C CA . LEU A 1 207 ? -5.824 -19.203 -7.129 1 89.12 207 LEU A CA 1
ATOM 1630 C C . LEU A 1 207 ? -7.23 -18.609 -7.125 1 89.12 207 LEU A C 1
ATOM 1632 O O . LEU A 1 207 ? -7.699 -18.109 -8.148 1 89.12 207 LEU A O 1
ATOM 1636 N N . LEU A 1 208 ? -7.789 -18.719 -5.996 1 87.75 208 LEU A N 1
ATOM 1637 C CA . LEU A 1 208 ? -9.102 -18.094 -5.883 1 87.75 208 LEU A CA 1
ATOM 1638 C C . LEU A 1 208 ? -8.961 -16.578 -5.805 1 87.75 208 LEU A C 1
ATOM 1640 O O . LEU A 1 208 ? -7.984 -16.062 -5.254 1 87.75 208 LEU A O 1
ATOM 1644 N N . PRO A 1 209 ? -9.984 -15.891 -6.328 1 92.81 209 PRO A N 1
ATOM 1645 C CA . PRO A 1 209 ? -9.891 -14.43 -6.344 1 92.81 209 PRO A CA 1
ATOM 1646 C C . PRO A 1 209 ? -9.711 -13.828 -4.949 1 92.81 209 PRO A C 1
ATOM 1648 O O . PRO A 1 209 ? -8.898 -12.93 -4.758 1 92.81 209 PRO A O 1
ATOM 1651 N N . HIS A 1 210 ? -10.484 -14.32 -3.982 1 91.25 210 HIS A N 1
ATOM 1652 C CA . HIS A 1 210 ? -10.359 -13.766 -2.637 1 91.25 210 HIS A CA 1
ATOM 1653 C C . HIS A 1 210 ? -9 -14.094 -2.029 1 91.25 210 HIS A C 1
ATOM 1655 O O . HIS A 1 210 ? -8.445 -13.297 -1.271 1 91.25 210 HIS A O 1
ATOM 1661 N N . GLN A 1 211 ? -8.438 -15.211 -2.383 1 88.69 211 GLN A N 1
ATOM 1662 C CA . GLN A 1 211 ? -7.098 -15.57 -1.932 1 88.69 211 GLN A CA 1
ATOM 1663 C C . GLN A 1 211 ? -6.043 -14.68 -2.58 1 88.69 211 GLN A C 1
ATOM 1665 O O . GLN A 1 211 ? -5.074 -14.289 -1.933 1 88.69 211 GLN A O 1
ATOM 1670 N N . ALA A 1 212 ? -6.293 -14.469 -3.838 1 94.69 212 ALA A N 1
ATOM 1671 C CA . ALA A 1 212 ? -5.383 -13.57 -4.543 1 94.69 212 ALA A CA 1
ATOM 1672 C C . ALA A 1 212 ? -5.348 -12.195 -3.877 1 94.69 212 ALA A C 1
ATOM 1674 O O . ALA A 1 212 ? -4.273 -11.617 -3.699 1 94.69 212 ALA A O 1
ATOM 1675 N N . LEU A 1 213 ? -6.508 -11.703 -3.531 1 95.38 213 LEU A N 1
ATOM 1676 C CA . LEU A 1 213 ? -6.605 -10.398 -2.879 1 95.38 213 LEU A CA 1
ATOM 1677 C C . LEU A 1 213 ? -5.891 -10.414 -1.53 1 95.38 213 LEU A C 1
ATOM 1679 O O . LEU A 1 213 ? -5.168 -9.477 -1.196 1 95.38 213 LEU A O 1
ATOM 1683 N N . LEU A 1 214 ? -6.059 -11.445 -0.824 1 90.06 214 LEU A N 1
ATOM 1684 C CA . LEU A 1 214 ? -5.398 -11.594 0.469 1 90.06 214 LEU A CA 1
ATOM 1685 C C . LEU A 1 214 ? -3.885 -11.648 0.307 1 90.06 214 LEU A C 1
ATOM 1687 O O . LEU A 1 214 ? -3.15 -11.016 1.07 1 90.06 214 LEU A O 1
ATOM 1691 N N . GLN A 1 215 ? -3.438 -12.383 -0.633 1 90.38 215 GLN A N 1
ATOM 1692 C CA . GLN A 1 215 ? -2.004 -12.469 -0.893 1 90.38 215 GLN A CA 1
ATOM 1693 C C . GLN A 1 215 ? -1.435 -11.102 -1.272 1 90.38 215 GLN A C 1
ATOM 1695 O O . GLN A 1 215 ? -0.339 -10.742 -0.84 1 90.38 215 GLN A O 1
ATOM 1700 N N . ALA A 1 216 ? -2.184 -10.453 -2.1 1 94.69 216 ALA A N 1
ATOM 1701 C CA . ALA A 1 216 ? -1.741 -9.117 -2.498 1 94.69 216 ALA A CA 1
ATOM 1702 C C . ALA A 1 216 ? -1.571 -8.211 -1.284 1 94.69 216 ALA A C 1
ATOM 1704 O O . ALA A 1 216 ? -0.562 -7.516 -1.158 1 94.69 216 ALA A O 1
ATOM 1705 N N . LYS A 1 217 ? -2.588 -8.219 -0.41 1 92.62 217 LYS A N 1
ATOM 1706 C CA . LYS A 1 217 ? -2.514 -7.434 0.821 1 92.62 217 LYS A CA 1
ATOM 1707 C C . LYS A 1 217 ? -1.268 -7.793 1.626 1 92.62 217 LYS A C 1
ATOM 1709 O O . LYS A 1 217 ? -0.559 -6.91 2.111 1 92.62 217 LYS A O 1
ATOM 1714 N N . ASN A 1 218 ? -1.013 -9 1.697 1 85.88 218 ASN A N 1
ATOM 1715 C CA . ASN A 1 218 ? 0.143 -9.469 2.455 1 85.88 218 ASN A CA 1
ATOM 1716 C C . ASN A 1 218 ? 1.453 -9.039 1.804 1 85.88 218 ASN A C 1
ATOM 1718 O O . ASN A 1 218 ? 2.402 -8.664 2.494 1 85.88 218 ASN A O 1
ATOM 1722 N N . MET A 1 219 ? 1.472 -9.164 0.571 1 88.81 219 MET A N 1
ATOM 1723 C CA . MET A 1 219 ? 2.674 -8.75 -0.149 1 88.81 219 MET A CA 1
ATOM 1724 C C . MET A 1 219 ? 2.965 -7.273 0.079 1 88.81 219 MET A C 1
ATOM 1726 O O . MET A 1 219 ? 4.109 -6.891 0.324 1 88.81 219 MET A O 1
ATOM 1730 N N . ILE A 1 220 ? 1.979 -6.461 0.045 1 91.06 220 ILE A N 1
ATOM 1731 C CA . ILE A 1 220 ? 2.135 -5.027 0.288 1 91.06 220 ILE A CA 1
ATOM 1732 C C . ILE A 1 220 ? 2.627 -4.797 1.714 1 91.06 220 ILE A C 1
ATOM 1734 O O . ILE A 1 220 ? 3.537 -3.996 1.941 1 91.06 220 ILE A O 1
ATOM 1738 N N . GLY A 1 221 ? 2.002 -5.477 2.592 1 85.75 221 GLY A N 1
ATOM 1739 C CA . GLY A 1 221 ? 2.451 -5.398 3.973 1 85.75 221 GLY A CA 1
ATOM 1740 C C . GLY A 1 221 ? 3.918 -5.746 4.145 1 85.75 221 GLY A C 1
ATOM 1741 O O . GLY A 1 221 ? 4.637 -5.078 4.891 1 85.75 221 GLY A O 1
ATOM 1742 N N . TYR A 1 222 ? 4.324 -6.723 3.479 1 82.12 222 TYR A N 1
ATOM 1743 C CA . TYR A 1 222 ? 5.715 -7.152 3.545 1 82.12 222 TYR A CA 1
ATOM 1744 C C . TYR A 1 222 ? 6.645 -6.078 2.998 1 82.12 222 TYR A C 1
ATOM 1746 O O . TYR A 1 222 ? 7.66 -5.75 3.619 1 82.12 222 TYR A O 1
ATOM 1754 N N . MET A 1 223 ? 6.293 -5.562 1.895 1 84.38 223 MET A N 1
ATOM 1755 C CA . MET A 1 223 ? 7.121 -4.539 1.258 1 84.38 223 MET A CA 1
ATOM 1756 C C . MET A 1 223 ? 7.277 -3.324 2.164 1 84.38 223 MET A C 1
ATOM 1758 O O . MET A 1 223 ? 8.32 -2.67 2.158 1 84.38 223 MET A O 1
ATOM 1762 N N . LEU A 1 224 ? 6.25 -3.027 2.938 1 90.06 224 LEU A N 1
ATOM 1763 C CA . LEU A 1 224 ? 6.254 -1.827 3.766 1 90.06 224 LEU A CA 1
ATOM 1764 C C . LEU A 1 224 ? 6.797 -2.127 5.156 1 90.06 224 LEU A C 1
ATOM 1766 O O . LEU A 1 224 ? 7.016 -1.212 5.957 1 90.06 224 LEU A O 1
ATOM 1770 N N . SER A 1 225 ? 7.047 -3.328 5.477 1 83.25 225 SER A N 1
ATOM 1771 C CA . SER A 1 225 ? 7.445 -3.727 6.824 1 83.25 225 SER A CA 1
ATOM 1772 C C . SER A 1 225 ? 8.797 -3.129 7.203 1 83.25 225 SER A C 1
ATOM 1774 O O . SER A 1 225 ? 9.07 -2.889 8.383 1 83.25 225 SER A O 1
ATOM 1776 N N . THR A 1 226 ? 9.609 -2.889 6.211 1 84.88 226 THR A N 1
ATOM 1777 C CA . THR A 1 226 ? 10.945 -2.365 6.465 1 84.88 226 THR A CA 1
ATOM 1778 C C . THR A 1 226 ? 10.875 -0.952 7.039 1 84.88 226 THR A C 1
ATOM 1780 O O . THR A 1 226 ? 11.812 -0.496 7.695 1 84.88 226 THR A O 1
ATOM 1783 N N . VAL A 1 227 ? 9.82 -0.26 6.816 1 90.5 227 VAL A N 1
ATOM 1784 C CA . VAL A 1 227 ? 9.664 1.106 7.305 1 90.5 227 VAL A CA 1
ATOM 1785 C C . VAL A 1 227 ? 9.656 1.112 8.836 1 90.5 227 VAL A C 1
ATOM 1787 O O . VAL A 1 227 ? 10.125 2.066 9.461 1 90.5 227 VAL A O 1
ATOM 1790 N N . ASN A 1 228 ? 9.148 0.054 9.438 1 78.31 228 ASN A N 1
ATOM 1791 C CA . ASN A 1 228 ? 9.102 -0.053 10.891 1 78.31 228 ASN A CA 1
ATOM 1792 C C . ASN A 1 228 ? 10.5 -0.185 11.492 1 78.31 228 ASN A C 1
ATOM 1794 O O . ASN A 1 228 ? 10.727 0.173 12.648 1 78.31 228 ASN A O 1
ATOM 1798 N N . LYS A 1 229 ? 11.438 -0.664 10.742 1 79.31 229 LYS A N 1
ATOM 1799 C CA . LYS A 1 229 ? 12.805 -0.873 11.195 1 79.31 229 LYS A CA 1
ATOM 1800 C C . LYS A 1 229 ? 13.773 0.048 10.461 1 79.31 229 LYS A C 1
ATOM 1802 O O . LYS A 1 229 ? 14.883 -0.364 10.102 1 79.31 229 LYS A O 1
ATOM 1807 N N . MET A 1 230 ? 13.305 1.123 10.297 1 85.31 230 MET A N 1
ATOM 1808 C CA . MET A 1 230 ? 14.117 2.094 9.562 1 85.31 230 MET A CA 1
ATOM 1809 C C . MET A 1 230 ? 15.469 2.291 10.234 1 85.31 230 MET A C 1
ATOM 1811 O O . MET A 1 230 ? 15.555 2.371 11.461 1 85.31 230 MET A O 1
ATOM 1815 N N . GLU A 1 231 ? 16.5 2.232 9.469 1 79.5 231 GLU A N 1
ATOM 1816 C CA . GLU A 1 231 ? 17.859 2.439 9.945 1 79.5 231 GLU A CA 1
ATOM 1817 C C . GLU A 1 231 ? 18.328 3.871 9.695 1 79.5 231 GLU A C 1
ATOM 1819 O O . GLU A 1 231 ? 17.984 4.469 8.672 1 79.5 231 GLU A O 1
ATOM 1824 N N . PHE A 1 232 ? 19.031 4.398 10.68 1 74.38 232 PHE A N 1
ATOM 1825 C CA . PHE A 1 232 ? 19.609 5.73 10.562 1 74.38 232 PHE A CA 1
ATOM 1826 C C . PHE A 1 232 ? 21.141 5.66 10.586 1 74.38 232 PHE A C 1
ATOM 1828 O O . PHE A 1 232 ? 21.766 5.855 11.633 1 74.38 232 PHE A O 1
ATOM 1835 N N . PRO A 1 233 ? 21.75 5.305 9.5 1 63.94 233 PRO A N 1
ATOM 1836 C CA . PRO A 1 233 ? 23.188 5.098 9.477 1 63.94 233 PRO A CA 1
ATOM 1837 C C . PRO A 1 233 ? 23.969 6.305 9.984 1 63.94 233 PRO A C 1
ATOM 1839 O O . PRO A 1 233 ? 25.047 6.148 10.578 1 63.94 233 PRO A O 1
ATOM 1842 N N . CYS A 1 234 ? 23.797 7.516 9.586 1 54.12 234 CYS A N 1
ATOM 1843 C CA . CYS A 1 234 ? 24.609 8.648 10 1 54.12 234 CYS A CA 1
ATOM 1844 C C . CYS A 1 234 ? 24.578 8.812 11.516 1 54.12 234 CYS A C 1
ATOM 1846 O O . CYS A 1 234 ? 25.531 9.352 12.102 1 54.12 234 CYS A O 1
ATOM 1848 N N . LEU A 1 235 ? 23.578 8.477 12.211 1 49.28 235 LEU A N 1
ATOM 1849 C CA . LEU A 1 235 ? 23.594 8.688 13.656 1 49.28 235 LEU A CA 1
ATOM 1850 C C . LEU A 1 235 ? 24.547 7.715 14.344 1 49.28 235 LEU A C 1
ATOM 1852 O O . LEU A 1 235 ? 25.062 8.016 15.422 1 49.28 235 LEU A O 1
ATOM 1856 N N . SER A 1 236 ? 24.844 6.555 13.867 1 40.34 236 SER A N 1
ATOM 1857 C CA . SER A 1 236 ? 25.703 5.594 14.531 1 40.34 236 SER A CA 1
ATOM 1858 C C . SER A 1 236 ? 27.172 6.008 14.422 1 40.34 236 SER A C 1
ATOM 1860 O O . SER A 1 236 ? 28 5.637 15.266 1 40.34 236 SER A O 1
ATOM 1862 N N . GLN A 1 237 ? 27.672 6.695 13.43 1 37.91 237 GLN A N 1
ATOM 1863 C CA . GLN A 1 237 ? 29.109 6.996 13.43 1 37.91 237 GLN A CA 1
ATOM 1864 C C . GLN A 1 237 ? 29.453 7.984 14.531 1 37.91 237 GLN A C 1
ATOM 1866 O O . GLN A 1 237 ? 30.625 8.07 14.945 1 37.91 237 GLN A O 1
ATOM 1871 N N . VAL A 1 238 ? 28.688 8.938 14.977 1 35.97 238 VAL A N 1
ATOM 1872 C CA . VAL A 1 238 ? 29.156 9.859 16 1 35.97 238 VAL A CA 1
ATOM 1873 C C . VAL A 1 238 ? 29.406 9.109 17.297 1 35.97 238 VAL A C 1
ATOM 1875 O O . VAL A 1 238 ? 30.234 9.523 18.109 1 35.97 238 VAL A O 1
ATOM 1878 N N . VAL A 1 239 ? 28.781 8.008 17.609 1 35.03 239 VAL A N 1
ATOM 1879 C CA . VAL A 1 239 ? 29.078 7.496 18.938 1 35.03 239 VAL A CA 1
ATOM 1880 C C . VAL A 1 239 ? 30.438 6.801 18.953 1 35.03 239 VAL A C 1
ATOM 1882 O O . VAL A 1 239 ? 31.016 6.594 20.016 1 35.03 239 VAL A O 1
ATOM 1885 N N . SER A 1 240 ? 30.922 6.309 17.844 1 33.81 240 SER A N 1
ATOM 1886 C CA . SER A 1 240 ? 32.156 5.594 18.125 1 33.81 240 SER A CA 1
ATOM 1887 C C . SER A 1 240 ? 33.344 6.562 18.297 1 33.81 240 SER A C 1
ATOM 1889 O O . SER A 1 240 ? 34.281 6.277 19.031 1 33.81 240 SER A O 1
ATOM 1891 N N . GLU A 1 241 ? 33.438 7.656 17.594 1 32.31 241 GLU A N 1
ATOM 1892 C CA . GLU A 1 241 ? 34.688 8.375 17.844 1 32.31 241 GLU A CA 1
ATOM 1893 C C . GLU A 1 241 ? 34.625 9.133 19.172 1 32.31 241 GLU A C 1
ATOM 1895 O O . GLU A 1 241 ? 35.656 9.547 19.703 1 32.31 241 GLU A O 1
ATOM 1900 N N . GLU A 1 242 ? 33.562 9.672 19.703 1 31.77 242 GLU A N 1
ATOM 1901 C CA . GLU A 1 242 ? 33.719 10.445 20.922 1 31.77 242 GLU A CA 1
ATOM 1902 C C . GLU A 1 242 ? 33.969 9.531 22.125 1 31.77 242 GLU A C 1
ATOM 1904 O O . GLU A 1 242 ? 34.062 10 23.266 1 31.77 242 GLU A O 1
ATOM 1909 N N . THR A 1 243 ? 34.312 8.328 22.109 1 28.91 243 THR A N 1
ATOM 1910 C CA . THR A 1 243 ? 35.062 7.91 23.297 1 28.91 243 THR A CA 1
ATOM 1911 C C . THR A 1 243 ? 36.469 8.492 23.25 1 28.91 243 THR A C 1
ATOM 1913 O O . THR A 1 243 ? 37.156 8.547 24.281 1 28.91 243 THR A O 1
ATOM 1916 N N . LYS A 1 244 ? 37.125 8.797 22.281 1 32.28 244 LYS A N 1
ATOM 1917 C CA . LYS A 1 244 ? 38.375 9.43 22.656 1 32.28 244 LYS A CA 1
ATOM 1918 C C . LYS A 1 244 ? 38.188 10.914 22.938 1 32.28 244 LYS A C 1
ATOM 1920 O O . LYS A 1 244 ? 38.781 11.453 23.859 1 32.28 244 LYS A O 1
ATOM 1925 N N . SER A 1 245 ? 37.688 11.938 22.219 1 26.56 245 SER A N 1
ATOM 1926 C CA . SER A 1 245 ? 37.719 13.336 22.656 1 26.56 245 SER A CA 1
ATOM 1927 C C . SER A 1 245 ? 36.438 13.719 23.344 1 26.56 245 SER A C 1
ATOM 1929 O O . SER A 1 245 ? 36.125 14.906 23.484 1 26.56 245 SER A O 1
ATOM 1931 N N . ILE A 1 246 ? 35.594 13.148 23.984 1 28.73 246 ILE A N 1
ATOM 1932 C CA . ILE A 1 246 ? 34.844 13.648 25.141 1 28.73 246 ILE A CA 1
ATOM 1933 C C . ILE A 1 246 ? 35.781 14.406 26.078 1 28.73 246 ILE A C 1
ATOM 1935 O O . ILE A 1 246 ? 35.375 14.898 27.125 1 28.73 246 ILE A O 1
ATOM 1939 N N . VAL A 1 247 ? 37 14.586 25.734 1 27.92 247 VAL A N 1
ATOM 1940 C CA . VAL A 1 247 ? 37.719 15.617 26.469 1 27.92 247 VAL A CA 1
ATOM 1941 C C . VAL A 1 247 ? 37.25 17 26.047 1 27.92 247 VAL A C 1
ATOM 1943 O O . VAL A 1 247 ? 37 17.859 26.891 1 27.92 247 VAL A O 1
ATOM 1946 N N . LYS A 1 248 ? 37.312 17.516 24.922 1 28.69 248 LYS A N 1
ATOM 1947 C CA . LYS A 1 248 ? 37.156 18.969 24.875 1 28.69 248 LYS A CA 1
ATOM 1948 C C . LYS A 1 248 ? 35.688 19.391 24.859 1 28.69 248 LYS A C 1
ATOM 1950 O O . LYS A 1 248 ? 35.344 20.453 25.359 1 28.69 248 LYS A O 1
ATOM 1955 N N . ILE A 1 249 ? 34.781 18.828 24.203 1 25.55 249 ILE A N 1
ATOM 1956 C CA . ILE A 1 249 ? 33.531 19.578 24.172 1 25.55 249 ILE A CA 1
ATOM 1957 C C . ILE A 1 249 ? 32.781 19.422 25.484 1 25.55 249 ILE A C 1
ATOM 1959 O O . ILE A 1 249 ? 31.672 19.922 25.656 1 25.55 249 ILE A O 1
ATOM 1963 N N . GLU A 1 250 ? 33.094 18.781 26.531 1 28.53 250 GLU A N 1
ATOM 1964 C CA . GLU A 1 250 ? 32.844 19.125 27.922 1 28.53 250 GLU A CA 1
ATOM 1965 C C . GLU A 1 250 ? 32.969 20.625 28.172 1 28.53 250 GLU A C 1
ATOM 1967 O O . GLU A 1 250 ? 32.344 21.172 29.062 1 28.53 250 GLU A O 1
ATOM 1972 N N . ASN A 1 251 ? 33.781 21.312 27.406 1 26.91 251 ASN A N 1
ATOM 1973 C CA . ASN A 1 251 ? 33.938 22.719 27.719 1 26.91 251 ASN A CA 1
ATOM 1974 C C . ASN A 1 251 ? 32.75 23.547 27.203 1 26.91 251 ASN A C 1
ATOM 1976 O O . ASN A 1 251 ? 32.5 24.641 27.719 1 26.91 251 ASN A O 1
ATOM 1980 N N . ILE A 1 252 ? 32.219 23.172 26.109 1 24.58 252 ILE A N 1
ATOM 1981 C CA . ILE A 1 252 ? 31.312 24.234 25.719 1 24.58 252 ILE A CA 1
ATOM 1982 C C . ILE A 1 252 ? 30.031 24.141 26.531 1 24.58 252 ILE A C 1
ATOM 1984 O O . ILE A 1 252 ? 29.344 25.156 26.734 1 24.58 252 ILE A O 1
ATOM 1988 N N . GLN A 1 253 ? 29.422 23.016 26.875 1 26.67 253 GLN A N 1
ATOM 1989 C CA . GLN A 1 253 ? 28.281 23.203 27.75 1 26.67 253 GLN A CA 1
ATOM 1990 C C . GLN A 1 253 ? 28.688 23.938 29.031 1 26.67 253 GLN A C 1
ATOM 1992 O O . GLN A 1 253 ? 27.828 24.266 29.859 1 26.67 253 GLN A O 1
ATOM 1997 N N . LYS A 1 254 ? 29.938 23.922 29.359 1 27.52 254 LYS A N 1
ATOM 1998 C CA . LYS A 1 254 ? 30.359 24.641 30.547 1 27.52 254 LYS A CA 1
ATOM 1999 C C . LYS A 1 254 ? 30.062 26.125 30.422 1 27.52 254 LYS A C 1
ATOM 2001 O O . LYS A 1 254 ? 30.078 26.859 31.422 1 27.52 254 LYS A O 1
ATOM 2006 N N . LYS A 1 255 ? 30.109 26.719 29.297 1 27.34 255 LYS A N 1
ATOM 2007 C CA . LYS A 1 255 ? 29.875 28.141 29.516 1 27.34 255 LYS A CA 1
ATOM 2008 C C . LYS A 1 255 ? 28.422 28.406 29.906 1 27.34 255 LYS A C 1
ATOM 2010 O O . LYS A 1 255 ? 28.125 29.359 30.625 1 27.34 255 LYS A O 1
ATOM 2015 N N . ILE A 1 256 ? 27.453 27.766 29.344 1 24.09 256 ILE A N 1
ATOM 2016 C CA . ILE A 1 256 ? 26.281 28.438 29.875 1 24.09 256 ILE A CA 1
ATOM 2017 C C . ILE A 1 256 ? 25.969 27.906 31.266 1 24.09 256 ILE A C 1
ATOM 2019 O O . ILE A 1 256 ? 25.438 28.625 32.125 1 24.09 256 ILE A O 1
ATOM 2023 N N . TYR A 1 257 ? 26.125 26.547 31.562 1 23.52 257 TYR A N 1
ATOM 2024 C CA . TYR A 1 257 ? 25.75 26.25 32.938 1 23.52 257 TYR A CA 1
ATOM 2025 C C . TYR A 1 257 ? 26.781 26.797 33.938 1 23.52 257 TYR A C 1
ATOM 2027 O O . TYR A 1 257 ? 26.766 26.453 35.094 1 23.52 257 TYR A O 1
ATOM 2035 N N . LYS A 1 258 ? 27.891 27.391 33.438 1 24.14 258 LYS A N 1
ATOM 2036 C CA . LYS A 1 258 ? 28.703 27.703 34.625 1 24.14 258 LYS A CA 1
ATOM 2037 C C . LYS A 1 258 ? 27.891 28.453 35.688 1 24.14 258 LYS A C 1
ATOM 2039 O O . LYS A 1 258 ? 28.406 28.812 36.719 1 24.14 258 LYS A O 1
ATOM 2044 N N . LYS A 1 259 ? 26.922 29.125 35.281 1 22.14 259 LYS A N 1
ATOM 2045 C CA . LYS A 1 259 ? 26.75 29.953 36.469 1 22.14 259 LYS A CA 1
ATOM 2046 C C . LYS A 1 259 ? 26.062 29.172 37.594 1 22.14 259 LYS A C 1
ATOM 2048 O O . LYS A 1 259 ? 26.422 29.312 38.75 1 22.14 259 LYS A O 1
ATOM 2053 N N . LYS A 1 260 ? 24.828 28.547 37.438 1 23.41 260 LYS A N 1
ATOM 2054 C CA . LYS A 1 260 ? 24.172 28.453 38.719 1 23.41 260 LYS A CA 1
ATOM 2055 C C . LYS A 1 260 ? 24.562 27.172 39.469 1 23.41 260 LYS A C 1
ATOM 2057 O O . LYS A 1 260 ? 23.984 26.109 39.219 1 23.41 260 LYS A O 1
ATOM 2062 N N . GLU A 1 261 ? 25.75 26.672 39.531 1 22.64 261 GLU A N 1
ATOM 2063 C CA . GLU A 1 261 ? 26.234 25.438 40.125 1 22.64 261 GLU A CA 1
ATOM 2064 C C . GLU A 1 261 ? 25.828 25.344 41.594 1 22.64 261 GLU A C 1
ATOM 2066 O O . GLU A 1 261 ? 26.234 24.422 42.312 1 22.64 261 GLU A O 1
ATOM 2071 N N . LYS A 1 262 ? 25.391 26.453 42.438 1 21 262 LYS A N 1
ATOM 2072 C CA . LYS A 1 262 ? 25.781 26.141 43.812 1 21 262 LYS A CA 1
ATOM 2073 C C . LYS A 1 262 ? 25.156 24.812 44.25 1 21 262 LYS A C 1
ATOM 2075 O O . LYS A 1 262 ? 25.859 23.938 44.75 1 21 262 LYS A O 1
ATOM 2080 N N . THR A 1 263 ? 24.109 24.734 45.156 1 18.67 263 THR A N 1
ATOM 2081 C CA . THR A 1 263 ? 24.062 24.25 46.531 1 18.67 263 THR A CA 1
ATOM 2082 C C . THR A 1 263 ? 23.547 22.812 46.594 1 18.67 263 THR A C 1
ATOM 2084 O O . THR A 1 263 ? 24.109 21.984 47.312 1 18.67 263 THR A O 1
ATOM 2087 N N . VAL A 1 264 ? 22.188 22.422 46.281 1 19.47 264 VAL A N 1
ATOM 2088 C CA . VAL A 1 264 ? 21.5 21.656 47.312 1 19.47 264 VAL A CA 1
ATOM 2089 C C . VAL A 1 264 ? 21.812 20.172 47.156 1 19.47 264 VAL A C 1
ATOM 2091 O O . VAL A 1 264 ? 21.656 19.609 46.062 1 19.47 264 VAL A O 1
ATOM 2094 N N . GLN A 1 265 ? 22.734 19.547 47.875 1 20.44 265 GLN A N 1
ATOM 2095 C CA . GLN A 1 265 ? 23.281 18.234 48.188 1 20.44 265 GLN A CA 1
ATOM 2096 C C . GLN A 1 265 ? 22.172 17.234 48.5 1 20.44 265 GLN A C 1
ATOM 2098 O O . GLN A 1 265 ? 21.906 16.938 49.656 1 20.44 265 GLN A O 1
ATOM 2103 N N . ALA A 1 266 ? 20.844 17.328 48.156 1 20.59 266 ALA A N 1
ATOM 2104 C CA . ALA A 1 266 ? 20 16.438 48.906 1 20.59 266 ALA A CA 1
ATOM 2105 C C . ALA A 1 266 ? 20.375 14.977 48.688 1 20.59 266 ALA A C 1
ATOM 2107 O O . ALA A 1 266 ? 20.719 14.594 47.562 1 20.59 266 ALA A O 1
ATOM 2108 N N . LYS A 1 267 ? 20.781 14.156 49.688 1 20.42 267 LYS A N 1
ATOM 2109 C CA . LYS A 1 267 ? 21.172 12.82 50.125 1 20.42 267 LYS A CA 1
ATOM 2110 C C . LYS A 1 267 ? 20.203 11.766 49.562 1 20.42 267 LYS A C 1
ATOM 2112 O O . LYS A 1 267 ? 19.125 11.555 50.125 1 20.42 267 LYS A O 1
ATOM 2117 N N . ILE A 1 268 ? 19.844 11.719 48.281 1 19.77 268 ILE A N 1
ATOM 2118 C CA . ILE A 1 268 ? 18.812 10.734 47.969 1 19.77 268 ILE A CA 1
ATOM 2119 C C . ILE A 1 268 ? 19.344 9.328 48.25 1 19.77 268 ILE A C 1
ATOM 2121 O O . ILE A 1 268 ? 20.391 8.953 47.719 1 19.77 268 ILE A O 1
ATOM 2125 N N . PHE A 1 269 ? 18.906 8.688 49.344 1 19.67 269 PHE A N 1
ATOM 2126 C CA . PHE A 1 269 ? 19.062 7.371 49.938 1 19.67 269 PHE A CA 1
ATOM 2127 C C . PHE A 1 269 ? 18.812 6.266 48.938 1 19.67 269 PHE A C 1
ATOM 2129 O O . PHE A 1 269 ? 17.828 6.316 48.188 1 19.67 269 PHE A O 1
ATOM 2136 N N . GLN A 1 270 ? 19.812 5.477 48.594 1 21.08 270 GLN A N 1
ATOM 2137 C CA . GLN A 1 270 ? 20.125 4.367 47.688 1 21.08 270 GLN A CA 1
ATOM 2138 C C . GLN A 1 270 ? 19.375 3.104 48.094 1 21.08 270 GLN A C 1
ATOM 2140 O O . GLN A 1 270 ? 19.938 2.219 48.719 1 21.08 270 GLN A O 1
ATOM 2145 N N . SER A 1 271 ? 18.109 3.205 48.562 1 21.94 271 SER A N 1
ATOM 2146 C CA . SER A 1 271 ? 17.656 1.925 49.125 1 21.94 271 SER A CA 1
ATOM 2147 C C . SER A 1 271 ? 17.75 0.819 48.062 1 21.94 271 SER A C 1
ATOM 2149 O O . SER A 1 271 ? 17.672 1.085 46.875 1 21.94 271 SER A O 1
ATOM 2151 N N . GLY A 1 272 ? 18.219 -0.41 48.375 1 21.92 272 GLY A N 1
ATOM 2152 C CA . GLY A 1 272 ? 18.656 -1.722 47.906 1 21.92 272 GLY A CA 1
ATOM 2153 C C . GLY A 1 272 ? 17.594 -2.461 47.125 1 21.92 272 GLY A C 1
ATOM 2154 O O . GLY A 1 272 ? 17.688 -3.676 46.938 1 21.92 272 GLY A O 1
ATOM 2155 N N . GLU A 1 273 ? 16.469 -1.861 46.781 1 21.3 273 GLU A N 1
ATOM 2156 C CA . GLU A 1 273 ? 15.438 -2.85 46.469 1 21.3 273 GLU A CA 1
ATOM 2157 C C . GLU A 1 273 ? 15.852 -3.684 45.25 1 21.3 273 GLU A C 1
ATOM 2159 O O . GLU A 1 273 ? 16.469 -3.168 44.312 1 21.3 273 GLU A O 1
ATOM 2164 N N . LYS A 1 274 ? 15.789 -5.082 45.344 1 23.06 274 LYS A N 1
ATOM 2165 C CA . LYS A 1 274 ? 15.906 -6.305 44.531 1 23.06 274 LYS A CA 1
ATOM 2166 C C . LYS A 1 274 ? 15.188 -6.164 43.219 1 23.06 274 LYS A C 1
ATOM 2168 O O . LYS A 1 274 ? 13.992 -5.863 43.156 1 23.06 274 LYS A O 1
ATOM 2173 N N . LYS A 1 275 ? 15.875 -5.883 42.125 1 24.28 275 LYS A N 1
ATOM 2174 C CA . LYS A 1 275 ? 15.555 -5.676 40.719 1 24.28 275 LYS A CA 1
ATOM 2175 C C . LYS A 1 275 ? 14.805 -6.875 40.156 1 24.28 275 LYS A C 1
ATOM 2177 O O . LYS A 1 275 ? 15.398 -7.938 39.938 1 24.28 275 LYS A O 1
ATOM 2182 N N . ALA A 1 276 ? 13.617 -7.164 40.688 1 22.64 276 ALA A N 1
ATOM 2183 C CA . ALA A 1 276 ? 12.883 -8.266 40.062 1 22.64 276 ALA A CA 1
ATOM 2184 C C . ALA A 1 276 ? 12.898 -8.172 38.562 1 22.64 276 ALA A C 1
ATOM 2186 O O . ALA A 1 276 ? 12.508 -7.152 37.969 1 22.64 276 ALA A O 1
ATOM 2187 N N . LYS A 1 277 ? 13.805 -8.898 37.906 1 26.05 277 LYS A N 1
ATOM 2188 C CA . LYS A 1 277 ? 14.102 -9.156 36.5 1 26.05 277 LYS A CA 1
ATOM 2189 C C . LYS A 1 277 ? 12.828 -9.508 35.719 1 26.05 277 LYS A C 1
ATOM 2191 O O . LYS A 1 277 ? 12.359 -10.641 35.781 1 26.05 277 LYS A O 1
ATOM 2196 N N . CYS A 1 278 ? 11.797 -8.695 35.875 1 23.09 278 CYS A N 1
ATOM 2197 C CA . CYS A 1 278 ? 10.633 -9.07 35.062 1 23.09 278 CYS A CA 1
ATOM 2198 C C . CYS A 1 278 ? 11.031 -9.352 33.625 1 23.09 278 CYS A C 1
ATOM 2200 O O . CYS A 1 278 ? 11.586 -8.484 32.938 1 23.09 278 CYS A O 1
ATOM 2202 N N . ILE A 1 279 ? 11.438 -10.578 33.375 1 27.19 279 ILE A N 1
ATOM 2203 C CA . ILE A 1 279 ? 11.672 -11.172 32.062 1 27.19 279 ILE A CA 1
ATOM 2204 C C . ILE A 1 279 ? 10.547 -10.773 31.094 1 27.19 279 ILE A C 1
ATOM 2206 O O . ILE A 1 279 ? 9.398 -11.172 31.281 1 27.19 279 ILE A O 1
ATOM 2210 N N . GLU A 1 280 ? 10.531 -9.57 30.891 1 30.55 280 GLU A N 1
ATOM 2211 C CA . GLU A 1 280 ? 9.562 -9.07 29.922 1 30.55 280 GLU A CA 1
ATOM 2212 C C . GLU A 1 280 ? 9.5 -9.969 28.688 1 30.55 280 GLU A C 1
ATOM 2214 O O . GLU A 1 280 ? 10.5 -10.172 28 1 30.55 280 GLU A O 1
ATOM 2219 N N . GLU A 1 281 ? 8.703 -11.062 28.828 1 33.5 281 GLU A N 1
ATOM 2220 C CA . GLU A 1 281 ? 8.422 -12 27.734 1 33.5 281 GLU A CA 1
ATOM 2221 C C . GLU A 1 281 ? 8.148 -11.258 26.438 1 33.5 281 GLU A C 1
ATOM 2223 O O . GLU A 1 281 ? 7.355 -10.312 26.406 1 33.5 281 GLU A O 1
ATOM 2228 N N . PRO A 1 282 ? 9.016 -11.383 25.562 1 36.31 282 PRO A N 1
ATOM 2229 C CA . PRO A 1 282 ? 8.953 -10.625 24.312 1 36.31 282 PRO A CA 1
ATOM 2230 C C . PRO A 1 282 ? 7.57 -10.656 23.672 1 36.31 282 PRO A C 1
ATOM 2232 O O . PRO A 1 282 ? 6.824 -11.625 23.859 1 36.31 282 PRO A O 1
ATOM 2235 N N . THR A 1 283 ? 7.004 -9.586 23.484 1 35.34 283 THR A N 1
ATOM 2236 C CA . THR A 1 283 ? 5.68 -9.477 22.891 1 35.34 283 THR A CA 1
ATOM 2237 C C . THR A 1 283 ? 5.574 -10.344 21.641 1 35.34 283 THR A C 1
ATOM 2239 O O . THR A 1 283 ? 6.59 -10.695 21.031 1 35.34 283 THR A O 1
ATOM 2242 N N . PRO A 1 284 ? 4.445 -10.891 21.375 1 34.31 284 PRO A N 1
ATOM 2243 C CA . PRO A 1 284 ? 4.328 -11.797 20.219 1 34.31 284 PRO A CA 1
ATOM 2244 C C . PRO A 1 284 ? 4.891 -11.195 18.938 1 34.31 284 PRO A C 1
ATOM 2246 O O . PRO A 1 284 ? 5.461 -11.914 18.109 1 34.31 284 PRO A O 1
ATOM 2249 N N . GLU A 1 285 ? 4.742 -9.953 18.703 1 36.09 285 GLU A N 1
ATOM 2250 C CA . GLU A 1 285 ? 5.387 -9.297 17.562 1 36.09 285 GLU A CA 1
ATOM 2251 C C . GLU A 1 285 ? 6.906 -9.328 17.703 1 36.09 285 GLU A C 1
ATOM 2253 O O . GLU A 1 285 ? 7.613 -9.57 16.719 1 36.09 285 GLU A O 1
ATOM 2258 N N . GLU A 1 286 ? 7.328 -9.094 18.891 1 41.69 286 GLU A N 1
ATOM 2259 C CA . GLU A 1 286 ? 8.758 -9.211 19.125 1 41.69 286 GLU A CA 1
ATOM 2260 C C . GLU A 1 286 ? 9.227 -10.656 19.016 1 41.69 286 GLU A C 1
ATOM 2262 O O . GLU A 1 286 ? 10.32 -10.922 18.5 1 41.69 286 GLU A O 1
ATOM 2267 N N . LEU A 1 287 ? 8.438 -11.5 19.484 1 39.94 287 LEU A N 1
ATOM 2268 C CA . LEU A 1 287 ? 8.742 -12.914 19.297 1 39.94 287 LEU A CA 1
ATOM 2269 C C . LEU A 1 287 ? 8.656 -13.305 17.812 1 39.94 287 LEU A C 1
ATOM 2271 O O . LEU A 1 287 ? 9.484 -14.062 17.312 1 39.94 287 LEU A O 1
ATOM 2275 N N . LEU A 1 288 ? 7.617 -12.789 17.125 1 36.66 288 LEU A N 1
ATOM 2276 C CA . LEU A 1 288 ? 7.586 -12.984 15.672 1 36.66 288 LEU A CA 1
ATOM 2277 C C . LEU A 1 288 ? 8.773 -12.297 15.008 1 36.66 288 LEU A C 1
ATOM 2279 O O . LEU A 1 288 ? 9.406 -12.867 14.117 1 36.66 288 LEU A O 1
ATOM 2283 N N . LEU A 1 289 ? 9.016 -11.125 15.398 1 38.25 289 LEU A N 1
ATOM 2284 C CA . LEU A 1 289 ? 10.219 -10.453 14.922 1 38.25 289 LEU A CA 1
ATOM 2285 C C . LEU A 1 289 ? 11.469 -11.18 15.398 1 38.25 289 LEU A C 1
ATOM 2287 O O . LEU A 1 289 ? 12.43 -11.336 14.641 1 38.25 289 LEU A O 1
ATOM 2291 N N . LYS A 1 290 ? 11.477 -11.516 16.609 1 41.88 290 LYS A N 1
ATOM 2292 C CA . LYS A 1 290 ? 12.57 -12.344 17.094 1 41.88 290 LYS A CA 1
ATOM 2293 C C . LYS A 1 290 ? 12.625 -13.68 16.359 1 41.88 290 LYS A C 1
ATOM 2295 O O . LYS A 1 290 ? 13.703 -14.148 15.977 1 41.88 290 LYS A O 1
ATOM 2300 N N . ARG A 1 291 ? 11.492 -14.297 16.141 1 38.22 291 ARG A N 1
ATOM 2301 C CA . ARG A 1 291 ? 11.445 -15.516 15.344 1 38.22 291 ARG A CA 1
ATOM 2302 C C . ARG A 1 291 ? 11.867 -15.25 13.898 1 38.22 291 ARG A C 1
ATOM 2304 O O . ARG A 1 291 ? 12.602 -16.031 13.305 1 38.22 291 ARG A O 1
ATOM 2311 N N . VAL A 1 292 ? 11.414 -14.141 13.43 1 37.78 292 VAL A N 1
ATOM 2312 C CA . VAL A 1 292 ? 11.836 -13.742 12.094 1 37.78 292 VAL A CA 1
ATOM 2313 C C . VAL A 1 292 ? 13.305 -13.305 12.117 1 37.78 292 VAL A C 1
ATOM 2315 O O . VAL A 1 292 ? 14.086 -13.68 11.242 1 37.78 292 VAL A O 1
ATOM 2318 N N . ASN A 1 293 ? 13.633 -12.578 13.078 1 39.44 293 ASN A N 1
ATOM 2319 C CA . ASN A 1 293 ? 15.039 -12.242 13.242 1 39.44 293 ASN A CA 1
ATOM 2320 C C . ASN A 1 293 ? 15.875 -13.461 13.617 1 39.44 293 ASN A C 1
ATOM 2322 O O . ASN A 1 293 ? 17 -13.617 13.148 1 39.44 293 ASN A O 1
ATOM 2326 N N . GLU A 1 294 ? 15.43 -14.172 14.562 1 41.34 294 GLU A N 1
ATOM 2327 C CA . GLU A 1 294 ? 16.078 -15.438 14.867 1 41.34 294 GLU A CA 1
ATOM 2328 C C . GLU A 1 294 ? 16 -16.406 13.688 1 41.34 294 GLU A C 1
ATOM 2330 O O . GLU A 1 294 ? 16.922 -17.172 13.445 1 41.34 294 GLU A O 1
ATOM 2335 N N . MET A 1 295 ? 14.969 -16.297 13 1 38.69 295 MET A N 1
ATOM 2336 C CA . MET A 1 295 ? 14.875 -17.016 11.734 1 38.69 295 MET A CA 1
ATOM 2337 C C . MET A 1 295 ? 15.797 -16.406 10.688 1 38.69 295 MET A C 1
ATOM 2339 O O . MET A 1 295 ? 16.391 -17.125 9.891 1 38.69 295 MET A O 1
ATOM 2343 N N . ASP A 1 296 ? 15.852 -15.148 10.75 1 39.62 296 ASP A N 1
ATOM 2344 C CA . ASP A 1 296 ? 16.75 -14.469 9.828 1 39.62 296 ASP A CA 1
ATOM 2345 C C . ASP A 1 296 ? 18.219 -14.758 10.18 1 39.62 296 ASP A C 1
ATOM 2347 O O . ASP A 1 296 ? 19.094 -14.719 9.305 1 39.62 296 ASP A O 1
ATOM 2351 N N . SER A 1 297 ? 18.422 -14.852 11.461 1 44.84 297 SER A N 1
ATOM 2352 C CA . SER A 1 297 ? 19.781 -15.281 11.75 1 44.84 297 SER A CA 1
ATOM 2353 C C . SER A 1 297 ? 20 -16.734 11.336 1 44.84 297 SER A C 1
ATOM 2355 O O . SER A 1 297 ? 21.141 -17.188 11.219 1 44.84 297 SER A O 1
ATOM 2357 N N . GLY A 1 298 ? 19 -17.375 10.93 1 49.03 298 GLY A N 1
ATOM 2358 C CA . GLY A 1 298 ? 19.016 -18.703 10.352 1 49.03 298 GLY A CA 1
ATOM 2359 C C . GLY A 1 298 ? 20 -19.641 11.023 1 49.03 298 GLY A C 1
ATOM 2360 O O . GLY A 1 298 ? 20.359 -20.672 10.461 1 49.03 298 GLY A O 1
ATOM 2361 N N . SER A 1 299 ? 20.516 -19.031 12.047 1 55.78 299 SER A N 1
ATOM 2362 C CA . SER A 1 299 ? 21.5 -19.922 12.656 1 55.78 299 SER A CA 1
ATOM 2363 C C . SER A 1 299 ? 20.844 -21.125 13.305 1 55.78 299 SER A C 1
ATOM 2365 O O . SER A 1 299 ? 19.766 -21 13.906 1 55.78 299 SER A O 1
ATOM 2367 N N . LEU A 1 300 ? 21.312 -22.219 13.164 1 64.69 300 LEU A N 1
ATOM 2368 C CA . LEU A 1 300 ? 20.844 -23.484 13.719 1 64.69 300 LEU A CA 1
ATOM 2369 C C . LEU A 1 300 ? 20.75 -23.422 15.234 1 64.69 300 LEU A C 1
ATOM 2371 O O . LEU A 1 300 ? 19.969 -24.156 15.852 1 64.69 300 LEU A O 1
ATOM 2375 N N . ASP A 1 301 ? 21.359 -22.281 15.844 1 64.19 301 ASP A N 1
ATOM 2376 C CA . ASP A 1 301 ? 21.438 -22.156 17.297 1 64.19 301 ASP A CA 1
ATOM 2377 C C . ASP A 1 301 ? 20.109 -21.656 17.875 1 64.19 301 ASP A C 1
ATOM 2379 O O . ASP A 1 301 ? 19.797 -21.922 19.031 1 64.19 301 ASP A O 1
ATOM 2383 N N . CYS A 1 302 ? 19.344 -21.078 17.109 1 60 302 CYS A N 1
ATOM 2384 C CA . CYS A 1 302 ? 18.094 -20.516 17.594 1 60 302 CYS A CA 1
ATOM 2385 C C . CYS A 1 302 ? 17.047 -21.609 17.766 1 60 302 CYS A C 1
ATOM 2387 O O . CYS A 1 302 ? 16.047 -21.406 18.469 1 60 302 CYS A O 1
ATOM 2389 N N . LEU A 1 303 ? 17.109 -22.594 17.188 1 64.06 303 LEU A N 1
ATOM 2390 C CA . LEU A 1 303 ? 16.156 -23.703 17.281 1 64.06 303 LEU A CA 1
ATOM 2391 C C . LEU A 1 303 ? 16.422 -24.547 18.516 1 64.06 303 LEU A C 1
ATOM 2393 O O . LEU A 1 303 ? 15.68 -25.484 18.812 1 64.06 303 LEU A O 1
ATOM 2397 N N . LYS A 1 304 ? 17.328 -24.016 19.312 1 65.38 304 LYS A N 1
ATOM 2398 C CA . LYS A 1 304 ? 17.688 -24.703 20.531 1 65.38 304 LYS A CA 1
ATOM 2399 C C . LYS A 1 304 ? 17.859 -26.203 20.297 1 65.38 304 LYS A C 1
ATOM 2401 O O . LYS A 1 304 ? 17.344 -27.016 21.078 1 65.38 304 LYS A O 1
ATOM 2406 N N . LEU A 1 305 ? 18.469 -26.469 19.266 1 72 305 LEU A N 1
ATOM 2407 C CA . LEU A 1 305 ? 18.766 -27.859 18.938 1 72 305 LEU A CA 1
ATOM 2408 C C . LEU A 1 305 ? 20.016 -28.344 19.656 1 72 305 LEU A C 1
ATOM 2410 O O . LEU A 1 305 ? 20.844 -27.547 20.078 1 72 305 LEU A O 1
ATOM 2414 N N . SER A 1 306 ? 20.078 -29.625 20.031 1 74.62 306 SER A N 1
ATOM 2415 C CA . SER A 1 306 ? 21.25 -30.203 20.672 1 74.62 306 SER A CA 1
ATOM 2416 C C . SER A 1 306 ? 22.516 -30 19.844 1 74.62 306 SER A C 1
ATOM 2418 O O . SER A 1 306 ? 22.438 -29.875 18.609 1 74.62 306 SER A O 1
ATOM 2420 N N . ASP A 1 307 ? 23.672 -29.875 20.469 1 77.19 307 ASP A N 1
ATOM 2421 C CA . ASP A 1 307 ? 24.969 -29.703 19.812 1 77.19 307 ASP A CA 1
ATOM 2422 C C . ASP A 1 307 ? 25.203 -30.766 18.734 1 77.19 307 ASP A C 1
ATOM 2424 O O . ASP A 1 307 ? 25.797 -30.484 17.703 1 77.19 307 ASP A O 1
ATOM 2428 N N . ARG A 1 308 ? 24.719 -31.953 19.016 1 77.25 308 ARG A N 1
ATOM 2429 C CA . ARG A 1 308 ? 24.859 -33.062 18.062 1 77.25 308 ARG A CA 1
ATOM 2430 C C . ARG A 1 308 ? 24.078 -32.75 16.781 1 77.25 308 ARG A C 1
ATOM 2432 O O . ARG A 1 308 ? 24.594 -32.969 15.672 1 77.25 308 ARG A O 1
ATOM 2439 N N . ILE A 1 309 ? 22.922 -32.25 16.922 1 78.5 309 ILE A N 1
ATOM 2440 C CA . ILE A 1 309 ? 22.078 -31.938 15.766 1 78.5 309 ILE A CA 1
ATOM 2441 C C . ILE A 1 309 ? 22.656 -30.766 14.984 1 78.5 309 ILE A C 1
ATOM 2443 O O . ILE A 1 309 ? 22.734 -30.797 13.75 1 78.5 309 ILE A O 1
ATOM 2447 N N . VAL A 1 310 ? 23.172 -29.875 15.672 1 78.06 310 VAL A N 1
ATOM 2448 C CA . VAL A 1 310 ? 23.734 -28.688 15.031 1 78.06 310 VAL A CA 1
ATOM 2449 C C . VAL A 1 310 ? 24.984 -29.062 14.242 1 78.06 310 VAL A C 1
ATOM 2451 O O . VAL A 1 310 ? 25.188 -28.609 13.117 1 78.06 310 VAL A O 1
ATOM 2454 N N . LYS A 1 311 ? 25.812 -29.922 14.742 1 79.06 311 LYS A N 1
ATOM 2455 C CA . LYS A 1 311 ? 27.016 -30.375 14.055 1 79.06 311 LYS A CA 1
ATOM 2456 C C . LYS A 1 311 ? 26.656 -31.203 12.82 1 79.06 311 LYS A C 1
ATOM 2458 O O . LYS A 1 311 ? 27.281 -31.062 11.773 1 79.06 311 LYS A O 1
ATOM 2463 N N . ALA A 1 312 ? 25.625 -32.062 12.93 1 80 312 ALA A N 1
ATOM 2464 C CA . ALA A 1 312 ? 25.172 -32.844 11.781 1 80 312 ALA A CA 1
ATOM 2465 C C . ALA A 1 312 ? 24.625 -31.953 10.68 1 80 312 ALA A C 1
ATOM 2467 O O . ALA A 1 312 ? 24.875 -32.188 9.5 1 80 312 ALA A O 1
ATOM 2468 N N . LEU A 1 313 ? 23.984 -31 11.094 1 78.81 313 LEU A N 1
ATOM 2469 C CA . LEU A 1 313 ? 23.391 -30.078 10.141 1 78.81 313 LEU A CA 1
ATOM 2470 C C . LEU A 1 313 ? 24.469 -29.219 9.469 1 78.81 313 LEU A C 1
ATOM 2472 O O . LEU A 1 313 ? 24.438 -29.016 8.258 1 78.81 313 LEU A O 1
ATOM 2476 N N . LYS A 1 314 ? 25.391 -28.906 10.203 1 76.81 314 LYS A N 1
ATOM 2477 C CA . LYS A 1 314 ? 26.5 -28.125 9.656 1 76.81 314 LYS A CA 1
ATOM 2478 C C . LYS A 1 314 ? 27.34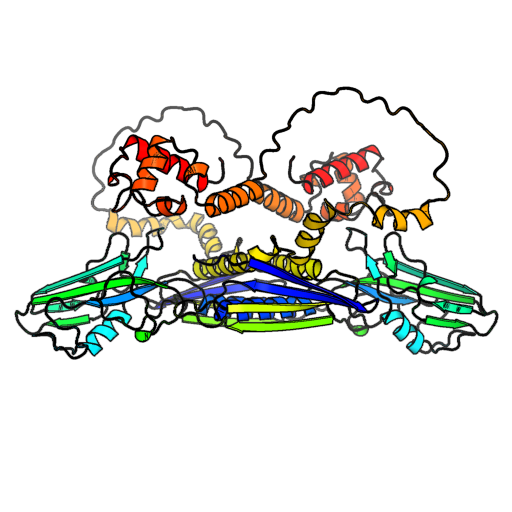4 -28.984 8.711 1 76.81 314 LYS A C 1
ATOM 2480 O O . LYS A 1 314 ? 27.828 -28.5 7.684 1 76.81 314 LYS A O 1
ATOM 2485 N N . LYS A 1 315 ? 27.531 -30.219 9.023 1 77.38 315 LYS A N 1
ATOM 2486 C CA . LYS A 1 315 ? 28.25 -31.141 8.148 1 77.38 315 LYS A CA 1
ATOM 2487 C C . LYS A 1 315 ? 27.484 -31.359 6.844 1 77.38 315 LYS A C 1
ATOM 2489 O O . LYS A 1 315 ? 28.094 -31.578 5.797 1 77.38 315 LYS A O 1
ATOM 2494 N N . ALA A 1 316 ? 26.219 -31.297 6.938 1 71.81 316 ALA A N 1
ATOM 2495 C CA . ALA A 1 316 ? 25.406 -31.453 5.734 1 71.81 316 ALA A CA 1
ATOM 2496 C C . ALA A 1 316 ? 25.234 -30.109 5.031 1 71.81 316 ALA A C 1
ATOM 2498 O O . ALA A 1 316 ? 24.406 -29.984 4.121 1 71.81 316 ALA A O 1
ATOM 2499 N N . ASN A 1 317 ? 25.938 -29.172 5.457 1 67.38 317 ASN A N 1
ATOM 2500 C CA . ASN A 1 317 ? 26 -27.812 4.922 1 67.38 317 ASN A CA 1
ATOM 2501 C C . ASN A 1 317 ? 24.688 -27.062 5.156 1 67.38 317 ASN A C 1
ATOM 2503 O O . ASN A 1 317 ? 24.266 -26.266 4.32 1 67.38 317 ASN A O 1
ATOM 2507 N N . ILE A 1 318 ? 24.125 -27.484 6.164 1 70.25 318 ILE A N 1
ATOM 2508 C CA . ILE A 1 318 ? 22.953 -26.75 6.629 1 70.25 318 ILE A CA 1
ATOM 2509 C C . ILE A 1 318 ? 23.359 -25.812 7.77 1 70.25 318 ILE A C 1
ATOM 2511 O O . ILE A 1 318 ? 23.656 -26.266 8.875 1 70.25 318 ILE A O 1
ATOM 2515 N N . ASN A 1 319 ? 23.391 -24.672 7.516 1 64.06 319 ASN A N 1
ATOM 2516 C CA . ASN A 1 319 ? 23.922 -23.734 8.5 1 64.06 319 ASN A CA 1
ATOM 2517 C C . ASN A 1 319 ? 22.844 -22.812 9.055 1 64.06 319 ASN A C 1
ATOM 2519 O O . ASN A 1 319 ? 23.062 -22.141 10.062 1 64.06 319 ASN A O 1
ATOM 2523 N N . PHE A 1 320 ? 21.797 -22.906 8.422 1 63.5 320 PHE A N 1
ATOM 2524 C CA . PHE A 1 320 ? 20.766 -21.969 8.852 1 63.5 320 PHE A CA 1
ATOM 2525 C C . PHE A 1 320 ? 19.422 -22.688 9.031 1 63.5 320 PHE A C 1
ATOM 2527 O O . PHE A 1 320 ? 19.156 -23.688 8.375 1 63.5 320 PHE A O 1
ATOM 2534 N N . THR A 1 321 ? 18.578 -22.125 9.891 1 62.62 321 THR A N 1
ATOM 2535 C CA . THR A 1 321 ? 17.312 -22.75 10.266 1 62.62 321 THR A CA 1
ATOM 2536 C C . THR A 1 321 ? 16.375 -22.812 9.07 1 62.62 321 THR A C 1
ATOM 2538 O O . THR A 1 321 ? 15.594 -23.75 8.93 1 62.62 321 THR A O 1
ATOM 2541 N N . TRP A 1 322 ? 16.547 -21.938 8.281 1 52.34 322 TRP A N 1
ATOM 2542 C CA . TRP A 1 322 ? 15.617 -21.922 7.156 1 52.34 322 TRP A CA 1
ATOM 2543 C C . TRP A 1 322 ? 15.953 -23.031 6.164 1 52.34 322 TRP A C 1
ATOM 2545 O O . TRP A 1 322 ? 15.102 -23.469 5.391 1 52.34 322 TRP A O 1
ATOM 2555 N N . GLU A 1 323 ? 17.203 -23.5 6.211 1 58.25 323 GLU A N 1
ATOM 2556 C CA . GLU A 1 323 ? 17.609 -24.625 5.395 1 58.25 323 GLU A CA 1
ATOM 2557 C C . GLU A 1 323 ? 16.922 -25.922 5.855 1 58.25 323 GLU A C 1
ATOM 2559 O O . GLU A 1 323 ? 16.688 -26.828 5.055 1 58.25 323 GLU A O 1
ATOM 2564 N N . LEU A 1 324 ? 16.766 -25.844 7.145 1 61.84 324 LEU A N 1
ATOM 2565 C CA . LEU A 1 324 ? 16.109 -27.016 7.711 1 61.84 324 LEU A CA 1
ATOM 2566 C C . LEU A 1 324 ? 14.633 -27.047 7.328 1 61.84 324 LEU A C 1
ATOM 2568 O O . LEU A 1 324 ? 14.031 -28.109 7.23 1 61.84 324 LEU A O 1
ATOM 2572 N N . MET A 1 325 ? 14.266 -25.938 7.277 1 52.66 325 MET A N 1
ATOM 2573 C CA . MET A 1 325 ? 12.852 -25.828 6.914 1 52.66 325 MET A CA 1
ATOM 2574 C C . MET A 1 325 ? 12.602 -26.406 5.523 1 52.66 325 MET A C 1
ATOM 2576 O O . MET A 1 325 ? 11.492 -26.828 5.219 1 52.66 325 MET A O 1
ATOM 2580 N N . ASP A 1 326 ? 13.656 -26.422 4.773 1 45.97 326 ASP A N 1
ATOM 2581 C CA . ASP A 1 326 ? 13.617 -27.031 3.453 1 45.97 326 ASP A CA 1
ATOM 2582 C C . ASP A 1 326 ? 13.625 -28.562 3.566 1 45.97 326 ASP A C 1
ATOM 2584 O O . ASP A 1 326 ? 13.32 -29.266 2.6 1 45.97 326 ASP A O 1
ATOM 2588 N N . TYR A 1 327 ? 14.266 -29.078 4.578 1 44.78 327 TYR A N 1
ATOM 2589 C CA . TYR A 1 327 ? 14.305 -30.531 4.785 1 44.78 327 TYR A CA 1
ATOM 2590 C C . TYR A 1 327 ? 12.984 -31.031 5.371 1 44.78 327 TYR A C 1
ATOM 2592 O O . TYR A 1 327 ? 12.539 -30.547 6.41 1 44.78 327 TYR A O 1
ATOM 2600 N N . ASP A 1 328 ? 12.031 -31 4.703 1 43.41 328 ASP A N 1
ATOM 2601 C CA . ASP A 1 328 ? 10.648 -31.344 5.023 1 43.41 328 ASP A CA 1
ATOM 2602 C C . ASP A 1 328 ? 10.539 -32.812 5.48 1 43.41 328 ASP A C 1
ATOM 2604 O O . ASP A 1 328 ? 11.367 -33.625 5.117 1 43.41 328 ASP A O 1
ATOM 2608 N N . SER A 1 329 ? 9.805 -33.094 6.375 1 40.47 329 SER A N 1
ATOM 2609 C CA . SER A 1 329 ? 9.375 -34.438 6.672 1 40.47 329 SER A CA 1
ATOM 2610 C C . SER A 1 329 ? 8.914 -35.156 5.406 1 40.47 329 SER A C 1
ATOM 2612 O O . SER A 1 329 ? 8.859 -36.406 5.375 1 40.47 329 SER A O 1
ATOM 2614 N N . SER A 1 330 ? 8.258 -34.625 4.504 1 37.94 330 SER A N 1
ATOM 2615 C CA . SER A 1 330 ? 7.391 -35.406 3.631 1 37.94 330 SER A CA 1
ATOM 2616 C C . SER A 1 330 ? 8.094 -35.75 2.328 1 37.94 330 SER A C 1
ATOM 2618 O O . SER A 1 330 ? 7.555 -36.5 1.511 1 37.94 330 SER A O 1
ATOM 2620 N N . GLY A 1 331 ? 9.531 -35.125 2.02 1 38.72 331 GLY A N 1
ATOM 2621 C CA . GLY A 1 331 ? 10.281 -35.719 0.923 1 38.72 331 GLY A CA 1
ATOM 2622 C C . GLY A 1 331 ? 11.781 -35.625 1.098 1 38.72 331 GLY A C 1
ATOM 2623 O O . GLY A 1 331 ? 12.266 -34.938 2.004 1 38.72 331 GLY A O 1
ATOM 2624 N N . PRO A 1 332 ? 12.82 -36.156 0.123 1 44.59 332 PRO A N 1
ATOM 2625 C CA . PRO A 1 332 ? 14.281 -36.125 0.177 1 44.59 332 PRO A CA 1
ATOM 2626 C C . PRO A 1 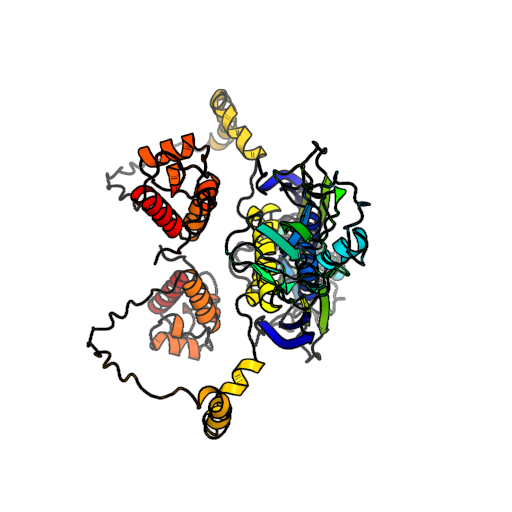332 ? 14.875 -34.781 -0.229 1 44.59 332 PRO A C 1
ATOM 2628 O O . PRO A 1 332 ? 14.25 -34.031 -0.978 1 44.59 332 PRO A O 1
ATOM 2631 N N . PRO A 1 333 ? 16.031 -34.469 0.202 1 47.22 333 PRO A N 1
ATOM 2632 C CA . PRO A 1 333 ? 16.719 -35.188 1.287 1 47.22 333 PRO A CA 1
ATOM 2633 C C . PRO A 1 333 ? 16.047 -34.969 2.643 1 47.22 333 PRO A C 1
ATOM 2635 O O . PRO A 1 333 ? 15.492 -33.906 2.91 1 47.22 333 PRO A O 1
ATOM 2638 N N . TYR A 1 334 ? 15.703 -35.938 3.135 1 53.06 334 TYR A N 1
ATOM 2639 C CA . TYR A 1 334 ? 15.141 -36.031 4.477 1 53.06 334 TYR A CA 1
ATOM 2640 C C . TYR A 1 334 ? 16.188 -35.688 5.535 1 53.06 334 TYR A C 1
ATOM 2642 O O . TYR A 1 334 ? 17.375 -35.969 5.363 1 53.06 334 TYR A O 1
ATOM 2650 N N . LEU A 1 335 ? 15.594 -34.781 6.277 1 64.56 335 LEU A N 1
ATOM 2651 C CA . LEU A 1 335 ? 16.484 -34.562 7.41 1 64.56 335 LEU A CA 1
ATOM 2652 C C . LEU A 1 335 ? 17.094 -35.875 7.902 1 64.56 335 LEU A C 1
ATOM 2654 O O . LEU A 1 335 ? 18.234 -35.906 8.359 1 64.56 335 LEU A O 1
ATOM 2658 N N . ILE A 1 336 ? 16.188 -36.875 7.496 1 65.62 336 ILE A N 1
ATOM 2659 C CA . ILE A 1 336 ? 16.578 -38.188 7.988 1 65.62 336 ILE A CA 1
ATOM 2660 C C . ILE A 1 336 ? 17.75 -38.719 7.16 1 65.62 336 ILE A C 1
ATOM 2662 O O . ILE A 1 336 ? 18.5 -39.562 7.625 1 65.62 336 ILE A O 1
ATOM 2666 N N . ASP A 1 337 ? 17.938 -38.156 6.004 1 67.94 337 ASP A N 1
ATOM 2667 C CA . ASP A 1 337 ? 18.984 -38.688 5.145 1 67.94 337 ASP A CA 1
ATOM 2668 C C . ASP A 1 337 ? 20.328 -38.031 5.473 1 67.94 337 ASP A C 1
ATOM 2670 O O . ASP A 1 337 ? 21.359 -38.406 4.926 1 67.94 337 ASP A O 1
ATOM 2674 N N . ILE A 1 338 ? 20.266 -37.094 6.148 1 71.38 338 ILE A N 1
ATOM 2675 C CA . ILE A 1 338 ? 21.516 -36.469 6.535 1 71.38 338 ILE A CA 1
ATOM 2676 C C . ILE A 1 338 ? 22.281 -37.344 7.508 1 71.38 338 ILE A C 1
ATOM 2678 O O . ILE A 1 338 ? 21.719 -37.812 8.508 1 71.38 338 ILE A O 1
ATOM 2682 N N . LYS A 1 339 ? 23.453 -37.594 7.117 1 76 339 LYS A N 1
ATOM 2683 C CA . LYS A 1 339 ? 24.297 -38.469 7.941 1 76 339 LYS A CA 1
ATOM 2684 C C . LYS A 1 339 ? 24.5 -37.875 9.336 1 76 339 LYS A C 1
ATOM 2686 O O . LYS A 1 339 ? 24.875 -36.688 9.469 1 76 339 LYS A O 1
ATOM 2691 N N . GLY A 1 340 ? 24.016 -38.5 10.422 1 76.19 340 GLY A N 1
ATOM 2692 C CA . GLY A 1 340 ? 24.141 -38.062 11.797 1 76.19 340 GLY A CA 1
ATOM 2693 C C . GLY A 1 340 ? 22.828 -37.656 12.422 1 76.19 340 GLY A C 1
ATOM 2694 O O . GLY A 1 340 ? 22.75 -37.406 13.633 1 76.19 340 GLY A O 1
ATOM 2695 N N . LEU A 1 341 ? 21.844 -37.594 11.531 1 75.38 341 LEU A N 1
ATOM 2696 C CA . LEU A 1 341 ? 20.547 -37.25 12.078 1 75.38 341 LEU A CA 1
ATOM 2697 C C . LEU A 1 341 ? 19.641 -38.5 12.141 1 75.38 341 LEU A C 1
ATOM 2699 O O . LEU A 1 341 ? 19.375 -39.125 11.117 1 75.38 341 LEU A O 1
ATOM 2703 N N . GLY A 1 342 ? 19.312 -39 13.312 1 74.38 342 GLY A N 1
ATOM 2704 C CA . GLY A 1 342 ? 18.359 -40.094 13.508 1 74.38 342 GLY A CA 1
ATOM 2705 C C . GLY A 1 342 ? 16.922 -39.625 13.586 1 74.38 342 GLY A C 1
ATOM 2706 O O . GLY A 1 342 ? 16.656 -38.406 13.523 1 74.38 342 GLY A O 1
ATOM 2707 N N . PRO A 1 343 ? 16.031 -40.625 13.688 1 74.62 343 PRO A N 1
ATOM 2708 C CA . PRO A 1 343 ? 14.609 -40.281 13.789 1 74.62 343 PRO A CA 1
ATOM 2709 C C . PRO A 1 343 ? 14.305 -39.344 14.961 1 74.62 343 PRO A C 1
ATOM 2711 O O . PRO A 1 343 ? 13.461 -38.469 14.852 1 74.62 343 PRO A O 1
ATOM 2714 N N . LYS A 1 344 ? 14.961 -39.469 15.984 1 76.31 344 LYS A N 1
ATOM 2715 C CA . LYS A 1 344 ? 14.727 -38.656 17.156 1 76.31 344 LYS A CA 1
ATOM 2716 C C . LYS A 1 344 ? 15.211 -37.219 16.922 1 76.31 344 LYS A C 1
ATOM 2718 O O . LYS A 1 344 ? 14.562 -36.25 17.344 1 76.31 344 LYS A O 1
ATOM 2723 N N . SER A 1 345 ? 16.344 -37.062 16.281 1 75.44 345 SER A N 1
ATOM 2724 C CA . SER A 1 345 ? 16.875 -35.75 15.977 1 75.44 345 SER A CA 1
ATOM 2725 C C . SER A 1 345 ? 15.961 -35 15 1 75.44 345 SER A C 1
ATOM 2727 O O . SER A 1 345 ? 15.727 -33.812 15.156 1 75.44 345 SER A O 1
ATOM 2729 N N . VAL A 1 346 ? 15.469 -35.75 14.031 1 75 346 VAL A N 1
ATOM 2730 C CA . VAL A 1 346 ? 14.562 -35.156 13.055 1 75 346 VAL A CA 1
ATOM 2731 C C . VAL A 1 346 ? 13.281 -34.688 13.75 1 75 346 VAL A C 1
ATOM 2733 O O . VAL A 1 346 ? 12.766 -33.625 13.469 1 75 346 VAL A O 1
ATOM 2736 N N . ALA A 1 347 ? 12.844 -35.438 14.68 1 72.69 347 ALA A N 1
ATOM 2737 C CA . ALA A 1 347 ? 11.664 -35.094 15.453 1 72.69 347 ALA A CA 1
ATOM 2738 C C . ALA A 1 347 ? 11.922 -33.812 16.281 1 72.69 347 ALA A C 1
ATOM 2740 O O . ALA A 1 347 ? 11.047 -32.969 16.406 1 72.69 347 ALA A O 1
ATOM 2741 N N . GLU A 1 348 ? 13.016 -33.688 16.875 1 75.12 348 GLU A N 1
ATOM 2742 C CA . GLU A 1 348 ? 13.398 -32.5 17.641 1 75.12 348 GLU A CA 1
ATOM 2743 C C . GLU A 1 348 ? 13.438 -31.25 16.766 1 75.12 348 GLU A C 1
ATOM 2745 O O . GLU A 1 348 ? 12.969 -30.188 17.172 1 75.12 348 GLU A O 1
ATOM 2750 N N . ILE A 1 349 ? 13.977 -31.422 15.617 1 71.5 349 ILE A N 1
ATOM 2751 C CA . ILE A 1 349 ? 14.055 -30.312 14.672 1 71.5 349 ILE A CA 1
ATOM 2752 C C . ILE A 1 349 ? 12.648 -29.906 14.242 1 71.5 349 ILE A C 1
ATOM 2754 O O . ILE A 1 349 ? 12.328 -28.719 14.227 1 71.5 349 ILE A O 1
ATOM 2758 N N . GLU A 1 350 ? 11.953 -30.938 13.977 1 68.06 350 GLU A N 1
ATOM 2759 C CA . GLU A 1 350 ? 10.578 -30.672 13.562 1 68.06 350 GLU A CA 1
ATOM 2760 C C . GLU A 1 350 ? 9.797 -29.984 14.688 1 68.06 350 GLU A C 1
ATOM 2762 O O . GLU A 1 350 ? 9.023 -29.062 14.43 1 68.06 350 GLU A O 1
ATOM 2767 N N . LYS A 1 351 ? 9.906 -30.469 15.805 1 67.25 351 LYS A N 1
ATOM 2768 C CA . LYS A 1 351 ? 9.258 -29.859 16.969 1 67.25 351 LYS A CA 1
ATOM 2769 C C . LYS A 1 351 ? 9.695 -28.406 17.141 1 67.25 351 LYS A C 1
ATOM 2771 O O . LYS A 1 351 ? 8.859 -27.531 17.391 1 67.25 351 LYS A O 1
ATOM 2776 N N . SER A 1 352 ? 10.906 -28.188 17 1 65.19 352 SER A N 1
ATOM 2777 C CA . SER A 1 352 ? 11.414 -26.828 17.188 1 65.19 352 SER A CA 1
ATOM 2778 C C . SER A 1 352 ? 10.945 -25.906 16.062 1 65.19 352 SER A C 1
ATOM 2780 O O . SER A 1 352 ? 10.633 -24.734 16.297 1 65.19 352 SER A O 1
ATOM 2782 N N . LEU A 1 353 ? 10.922 -26.5 14.93 1 61.78 353 LEU A N 1
ATOM 2783 C CA . LEU A 1 353 ? 10.445 -25.734 13.789 1 61.78 353 LEU A CA 1
ATOM 2784 C C . LEU A 1 353 ? 8.953 -25.438 13.914 1 61.78 353 LEU A C 1
ATOM 2786 O O . LEU A 1 353 ? 8.492 -24.344 13.562 1 61.78 353 LEU A O 1
ATOM 2790 N N . ARG A 1 354 ? 8.195 -26.406 14.328 1 56.25 354 ARG A N 1
ATOM 2791 C CA . ARG A 1 354 ? 6.777 -26.203 14.602 1 56.25 354 ARG A CA 1
ATOM 2792 C C . ARG A 1 354 ? 6.562 -25.125 15.656 1 56.25 354 ARG A C 1
ATOM 2794 O O . ARG A 1 354 ? 5.641 -24.312 15.539 1 56.25 354 ARG A O 1
ATOM 2801 N N . LEU A 1 355 ? 7.277 -25.141 16.656 1 50.59 355 LEU A N 1
ATOM 2802 C CA . LEU A 1 355 ? 7.199 -24.141 17.703 1 50.59 355 LEU A CA 1
ATOM 2803 C C . LEU A 1 355 ? 7.512 -22.75 17.156 1 50.59 355 LEU A C 1
ATOM 2805 O O . LEU A 1 355 ? 7 -21.75 17.656 1 50.59 355 LEU A O 1
ATOM 2809 N N . PHE A 1 356 ? 8.242 -22.844 16.188 1 45.03 356 PHE A N 1
ATOM 2810 C CA . PHE A 1 356 ? 8.633 -21.609 15.531 1 45.03 356 PHE A CA 1
ATOM 2811 C C . PHE A 1 356 ? 7.512 -21.094 14.641 1 45.03 356 PHE A C 1
ATOM 2813 O O . PHE A 1 356 ? 7.348 -19.875 14.469 1 45.03 356 PHE A O 1
ATOM 2820 N N . TYR A 1 357 ? 6.785 -21.891 13.992 1 40.91 357 TYR A N 1
ATOM 2821 C CA . TYR A 1 357 ? 5.652 -21.562 13.133 1 40.91 357 TYR A CA 1
ATOM 2822 C C . TYR A 1 357 ? 4.379 -21.391 13.953 1 40.91 357 TYR A C 1
ATOM 2824 O O . TYR A 1 357 ? 3.469 -20.672 13.547 1 40.91 357 TYR A O 1
ATOM 2832 N N . GLU A 1 358 ? 4 -22.062 14.906 1 37.28 358 GLU A N 1
ATOM 2833 C CA . GLU A 1 358 ? 2.752 -22.062 15.664 1 37.28 358 GLU A CA 1
ATOM 2834 C C . GLU A 1 358 ? 2.715 -20.906 16.656 1 37.28 358 GLU A C 1
ATOM 2836 O O . GLU A 1 358 ? 3.697 -20.641 17.359 1 37.28 358 GLU A O 1
ATOM 2841 N N . PRO A 1 359 ? 1.724 -19.875 16.375 1 30.94 359 PRO A N 1
ATOM 2842 C CA . PRO A 1 359 ? 1.554 -18.953 17.5 1 30.94 359 PRO A CA 1
ATOM 2843 C C . PRO A 1 359 ? 1.483 -19.672 18.844 1 30.94 359 PRO A C 1
ATOM 2845 O O . PRO A 1 359 ? 1.099 -20.844 18.906 1 30.94 359 PRO A O 1
ATOM 2848 N N . PRO A 1 360 ? 2.365 -19.312 19.781 1 27.84 360 PRO A N 1
ATOM 2849 C CA . PRO A 1 360 ? 2.201 -20.062 21.031 1 27.84 360 PRO A CA 1
ATOM 2850 C C . PRO A 1 360 ? 0.736 -20.281 21.391 1 27.84 360 PRO A C 1
ATOM 2852 O O . PRO A 1 360 ? -0.102 -19.406 21.172 1 27.84 360 PRO A O 1
ATOM 2855 N N . ASN A 1 361 ? 0.198 -21.609 21.484 1 28.44 361 ASN A N 1
ATOM 2856 C CA . ASN A 1 361 ? -1.036 -21.828 22.234 1 28.44 361 ASN A CA 1
ATOM 2857 C C . ASN A 1 361 ? -1.023 -21.094 23.578 1 28.44 361 ASN A C 1
ATOM 2859 O O . ASN A 1 361 ? -0.055 -21.172 24.328 1 28.44 361 ASN A O 1
ATOM 2863 N N . MET B 1 1 ? 23.578 -14.289 -1.046 1 30.41 1 MET B N 1
ATOM 2864 C CA . MET B 1 1 ? 23.172 -13.492 0.105 1 30.41 1 MET B CA 1
ATOM 2865 C C . MET B 1 1 ? 21.859 -12.758 -0.185 1 30.41 1 MET B C 1
ATOM 2867 O O . MET B 1 1 ? 21.812 -11.875 -1.047 1 30.41 1 MET B O 1
ATOM 2871 N N . GLN B 1 2 ? 20.672 -13.336 -0.28 1 42.59 2 GLN B N 1
ATOM 2872 C CA . GLN B 1 2 ? 19.469 -12.648 -0.729 1 42.59 2 GLN B CA 1
ATOM 2873 C C . GLN B 1 2 ? 19.234 -11.367 0.065 1 42.59 2 GLN B C 1
ATOM 2875 O O . GLN B 1 2 ? 19.188 -11.391 1.297 1 42.59 2 GLN B O 1
ATOM 2880 N N . ASN B 1 3 ? 19.766 -10.336 -0.338 1 54.75 3 ASN B N 1
ATOM 2881 C CA . ASN B 1 3 ? 19.781 -9.008 0.263 1 54.75 3 ASN B CA 1
ATOM 2882 C C . ASN B 1 3 ? 18.422 -8.609 0.799 1 54.75 3 ASN B C 1
ATOM 2884 O O . ASN B 1 3 ? 17.422 -8.68 0.077 1 54.75 3 ASN B O 1
ATOM 2888 N N . MET B 1 4 ? 18.219 -8.805 2.16 1 65.06 4 MET B N 1
ATOM 2889 C CA . MET B 1 4 ? 17 -8.414 2.859 1 65.06 4 MET B CA 1
ATOM 2890 C C . MET B 1 4 ? 16.656 -6.953 2.586 1 65.06 4 MET B C 1
ATOM 2892 O O . MET B 1 4 ? 17.547 -6.105 2.51 1 65.06 4 MET B O 1
ATOM 2896 N N . SER B 1 5 ? 15.422 -6.84 2.227 1 81.31 5 SER B N 1
ATOM 2897 C CA . SER B 1 5 ? 14.938 -5.488 1.986 1 81.31 5 SER B CA 1
ATOM 2898 C C . SER B 1 5 ? 15.078 -4.621 3.232 1 81.31 5 SER B C 1
ATOM 2900 O O . SER B 1 5 ? 14.898 -5.098 4.352 1 81.31 5 SER B O 1
ATOM 2902 N N . LYS B 1 6 ? 15.695 -3.482 3.084 1 85 6 LYS B N 1
ATOM 2903 C CA . LYS B 1 6 ? 15.875 -2.527 4.172 1 85 6 LYS B CA 1
ATOM 2904 C C . LYS B 1 6 ? 15.398 -1.135 3.768 1 85 6 LYS B C 1
ATOM 2906 O O . LYS B 1 6 ? 15.32 -0.823 2.578 1 85 6 LYS B O 1
ATOM 2911 N N . CYS B 1 7 ? 15.047 -0.428 4.82 1 91.06 7 CYS B N 1
ATOM 2912 C CA . CYS B 1 7 ? 14.781 0.999 4.672 1 91.06 7 CYS B CA 1
ATOM 2913 C C . CYS B 1 7 ? 15.781 1.824 5.473 1 91.06 7 CYS B C 1
ATOM 2915 O O . CYS B 1 7 ? 15.883 1.673 6.691 1 91.06 7 CYS B O 1
ATOM 2917 N N . LYS B 1 8 ? 16.484 2.66 4.781 1 90.19 8 LYS B N 1
ATOM 2918 C CA . LYS B 1 8 ? 17.516 3.453 5.426 1 90.19 8 LYS B CA 1
ATOM 2919 C C . LYS B 1 8 ? 17.281 4.945 5.219 1 90.19 8 LYS B C 1
ATOM 2921 O O . LYS B 1 8 ? 16.969 5.383 4.109 1 90.19 8 LYS B O 1
ATOM 2926 N N . CYS B 1 9 ? 17.328 5.637 6.309 1 89.56 9 CYS B N 1
ATOM 2927 C CA . CYS B 1 9 ? 17.391 7.09 6.172 1 89.56 9 CYS B CA 1
ATOM 2928 C C . CYS B 1 9 ? 18.828 7.543 5.891 1 89.56 9 CYS B C 1
ATOM 2930 O O . CYS B 1 9 ? 19.656 7.586 6.801 1 89.56 9 CYS B O 1
ATOM 2932 N N . VAL B 1 10 ? 19.109 7.945 4.754 1 88.06 10 VAL B N 1
ATOM 2933 C CA . VAL B 1 10 ? 20.484 8.156 4.348 1 88.06 10 VAL B CA 1
ATOM 2934 C C . VAL B 1 10 ? 20.859 9.633 4.527 1 88.06 10 VAL B C 1
ATOM 2936 O O . VAL B 1 10 ? 22.047 9.977 4.559 1 88.06 10 VAL B O 1
ATOM 2939 N N . ASP B 1 11 ? 19.828 10.469 4.527 1 85.19 11 ASP B N 1
ATOM 2940 C CA . ASP B 1 11 ? 20.078 11.898 4.691 1 85.19 11 ASP B CA 1
ATOM 2941 C C . ASP B 1 11 ? 18.906 12.586 5.391 1 85.19 11 ASP B C 1
ATOM 2943 O O . ASP B 1 11 ? 17.766 12.188 5.215 1 85.19 11 ASP B O 1
ATOM 2947 N N . SER B 1 12 ? 19.219 13.367 6.34 1 84.75 12 SER B N 1
ATOM 2948 C CA . SER B 1 12 ? 18.25 14.234 7.02 1 84.75 12 SER B CA 1
ATOM 2949 C C . SER B 1 12 ? 18.812 15.641 7.215 1 84.75 12 SER B C 1
ATOM 2951 O O . SER B 1 12 ? 19.969 15.805 7.617 1 84.75 12 SER B O 1
ATOM 2953 N N . ASP B 1 13 ? 17.969 16.594 6.695 1 83.44 13 ASP B N 1
ATOM 2954 C CA . ASP B 1 13 ? 18.484 17.969 6.781 1 83.44 13 ASP B CA 1
ATOM 2955 C C . ASP B 1 13 ? 17.359 18.953 7.051 1 83.44 13 ASP B C 1
ATOM 2957 O O . ASP B 1 13 ? 16.188 18.641 6.875 1 83.44 13 ASP B O 1
ATOM 2961 N N . LEU B 1 14 ? 17.812 19.969 7.773 1 77.44 14 LEU B N 1
ATOM 2962 C CA . LEU B 1 14 ? 16.953 21.156 7.887 1 77.44 14 LEU B CA 1
ATOM 2963 C C . LEU B 1 14 ? 17.25 22.141 6.758 1 77.44 14 LEU B C 1
ATOM 2965 O O . LEU B 1 14 ? 18.297 22.766 6.734 1 77.44 14 LEU B O 1
ATOM 2969 N N . LEU B 1 15 ? 16.391 22.234 5.734 1 79.25 15 LEU B N 1
ATOM 2970 C CA . LEU B 1 15 ? 16.641 23.078 4.566 1 79.25 15 LEU B CA 1
ATOM 2971 C C . LEU B 1 15 ? 16.312 24.531 4.875 1 79.25 15 LEU B C 1
ATOM 2973 O O . LEU B 1 15 ? 17 25.438 4.379 1 79.25 15 LEU B O 1
ATOM 2977 N N . SER B 1 16 ? 15.219 24.719 5.598 1 76.56 16 SER B N 1
ATOM 2978 C CA . SER B 1 16 ? 14.797 26.016 6.117 1 76.56 16 SER B CA 1
ATOM 2979 C C . SER B 1 16 ? 14.133 25.875 7.48 1 76.56 16 SER B C 1
ATOM 2981 O O . SER B 1 16 ? 13.836 24.766 7.922 1 76.56 16 SER B O 1
ATOM 2983 N N . PRO B 1 17 ? 14.055 26.953 8.148 1 67.88 17 PRO B N 1
ATOM 2984 C CA . PRO B 1 17 ? 13.438 26.875 9.477 1 67.88 17 PRO B CA 1
ATOM 2985 C C . PRO B 1 17 ? 12.078 26.172 9.453 1 67.88 17 PRO B C 1
ATOM 2987 O O . PRO B 1 17 ? 11.625 25.656 10.469 1 67.88 17 PRO B O 1
ATOM 2990 N N . SER B 1 18 ? 11.555 26.094 8.25 1 77.12 18 SER B N 1
ATOM 2991 C CA . SER B 1 18 ? 10.219 25.516 8.211 1 77.12 18 SER B CA 1
ATOM 2992 C C . SER B 1 18 ? 10.156 24.328 7.25 1 77.12 18 SER B C 1
ATOM 2994 O O . SER B 1 18 ? 9.078 23.906 6.824 1 77.12 18 SER B O 1
ATOM 2996 N N . GLU B 1 19 ? 11.336 23.938 6.82 1 88.06 19 GLU B N 1
ATOM 2997 C CA . GLU B 1 19 ? 11.336 22.844 5.855 1 88.06 19 GLU B CA 1
ATOM 2998 C C . GLU B 1 19 ? 12.336 21.766 6.25 1 88.06 19 GLU B C 1
ATOM 3000 O O . GLU B 1 19 ? 13.531 22.047 6.383 1 88.06 19 GLU B O 1
ATOM 3005 N N . LEU B 1 20 ? 11.789 20.641 6.445 1 90.81 20 LEU B N 1
ATOM 3006 C CA . LEU B 1 20 ? 12.602 19.484 6.789 1 90.81 20 LEU B CA 1
ATOM 3007 C C . LEU B 1 20 ? 12.719 18.531 5.605 1 90.81 20 LEU B C 1
ATOM 3009 O O . LEU B 1 20 ? 11.781 18.406 4.812 1 90.81 20 LEU B O 1
ATOM 3013 N N . TYR B 1 21 ? 13.875 17.969 5.586 1 93.88 21 TYR B N 1
ATOM 3014 C CA . TYR B 1 21 ? 14.18 17.062 4.484 1 93.88 21 TYR B CA 1
ATOM 3015 C C . TYR B 1 21 ? 14.648 15.711 5.008 1 93.88 21 TYR B C 1
ATOM 3017 O O . TYR B 1 21 ? 15.383 15.641 5.992 1 93.88 21 TYR B O 1
ATOM 3025 N N . GLY B 1 22 ? 14.117 14.625 4.379 1 93.88 22 GLY B N 1
ATOM 3026 C CA . GLY B 1 22 ? 14.586 13.273 4.629 1 93.88 22 GLY B CA 1
ATOM 3027 C C . GLY B 1 22 ? 14.703 12.438 3.367 1 93.88 22 GLY B C 1
ATOM 3028 O O . GLY B 1 22 ? 13.859 12.531 2.477 1 93.88 22 GLY B O 1
ATOM 3029 N N . HIS B 1 23 ? 15.859 11.781 3.293 1 96.06 23 HIS B N 1
ATOM 3030 C CA . HIS B 1 23 ? 16.109 10.883 2.17 1 96.06 23 HIS B CA 1
ATOM 3031 C C . HIS B 1 23 ? 16.125 9.422 2.617 1 96.06 23 HIS B C 1
ATOM 3033 O O . HIS B 1 23 ? 16.984 9.023 3.412 1 96.06 23 HIS B O 1
ATOM 3039 N N . PHE B 1 24 ? 15.234 8.656 2.104 1 96 24 PHE B N 1
ATOM 3040 C CA . PHE B 1 24 ? 15.086 7.262 2.49 1 96 24 PHE B CA 1
ATOM 3041 C C . PHE B 1 24 ? 15.367 6.34 1.312 1 96 24 PHE B C 1
ATOM 3043 O O . PHE B 1 24 ? 14.969 6.621 0.182 1 96 24 PHE B O 1
ATOM 3050 N N . VAL B 1 25 ? 16.062 5.246 1.602 1 95.25 25 VAL B N 1
ATOM 3051 C CA . VAL B 1 25 ? 16.406 4.293 0.557 1 95.25 25 VAL B CA 1
ATOM 3052 C C . VAL B 1 25 ? 15.922 2.898 0.939 1 95.25 25 VAL B C 1
ATOM 3054 O O . VAL B 1 25 ? 16.234 2.396 2.02 1 95.25 25 VAL B O 1
ATOM 3057 N N . PHE B 1 26 ? 15.078 2.391 0.092 1 93.94 26 PHE B N 1
ATOM 3058 C CA . PHE B 1 26 ? 14.656 0.999 0.201 1 93.94 26 PHE B CA 1
ATOM 3059 C C . PHE B 1 26 ? 15.531 0.098 -0.666 1 93.94 26 PHE B C 1
ATOM 3061 O O . PHE B 1 26 ? 15.703 0.354 -1.859 1 93.94 26 PHE B O 1
ATOM 3068 N N . THR B 1 27 ? 15.992 -0.992 -0.083 1 91.06 27 THR B N 1
ATOM 3069 C CA . THR B 1 27 ? 16.922 -1.842 -0.822 1 91.06 27 THR B CA 1
ATOM 3070 C C . THR B 1 27 ? 16.297 -3.209 -1.094 1 91.06 27 THR B C 1
ATOM 3072 O O . THR B 1 27 ? 15.266 -3.555 -0.52 1 91.06 27 THR B O 1
ATOM 3075 N N . SER B 1 28 ? 16.922 -3.906 -2.139 1 88.5 28 SER B N 1
ATOM 3076 C CA . SER B 1 28 ? 16.609 -5.297 -2.461 1 88.5 28 SER B CA 1
ATOM 3077 C C . SER B 1 28 ? 15.164 -5.457 -2.904 1 88.5 28 SER B C 1
ATOM 3079 O O . SER B 1 28 ? 14.453 -6.348 -2.426 1 88.5 28 SER B O 1
ATOM 3081 N N . LEU B 1 29 ? 14.758 -4.555 -3.748 1 88.62 29 LEU B N 1
ATOM 3082 C CA . LEU B 1 29 ? 13.422 -4.637 -4.34 1 88.62 29 LEU B CA 1
ATOM 3083 C C . LEU B 1 29 ? 13.508 -5.043 -5.809 1 88.62 29 LEU B C 1
ATOM 3085 O O . LEU B 1 29 ? 14.477 -4.715 -6.492 1 88.62 29 LEU B O 1
ATOM 3089 N N . GLU B 1 30 ? 12.5 -5.793 -6.156 1 85.94 30 GLU B N 1
ATOM 3090 C CA . GLU B 1 30 ? 12.344 -5.965 -7.598 1 85.94 30 GLU B CA 1
ATOM 3091 C C . GLU B 1 30 ? 11.852 -4.684 -8.258 1 85.94 30 GLU B C 1
ATOM 3093 O O . GLU B 1 30 ? 11.227 -3.84 -7.609 1 85.94 30 GLU B O 1
ATOM 3098 N N . GLN B 1 31 ? 12.133 -4.605 -9.539 1 84.69 31 GLN B N 1
ATOM 3099 C CA . GLN B 1 31 ? 11.805 -3.393 -10.281 1 84.69 31 GLN B CA 1
ATOM 3100 C C . GLN B 1 31 ? 10.328 -3.035 -10.117 1 84.69 31 GLN B C 1
ATOM 3102 O O . GLN B 1 31 ? 9.992 -1.885 -9.828 1 84.69 31 GLN B O 1
ATOM 3107 N N . SER B 1 32 ? 9.469 -3.955 -10.266 1 85.5 32 SER B N 1
ATOM 3108 C CA . SER B 1 32 ? 8.031 -3.707 -10.18 1 85.5 32 SER B CA 1
ATOM 3109 C C . SER B 1 32 ? 7.617 -3.316 -8.766 1 85.5 32 SER B C 1
ATOM 3111 O O . SER B 1 32 ? 6.738 -2.471 -8.578 1 85.5 32 SER B O 1
ATOM 3113 N N . GLU B 1 33 ? 8.305 -3.824 -7.82 1 89.31 33 GLU B N 1
ATOM 3114 C CA . GLU B 1 33 ? 7.996 -3.521 -6.422 1 89.31 33 GLU B CA 1
ATOM 3115 C C . GLU B 1 33 ? 8.375 -2.086 -6.074 1 89.31 33 GLU B C 1
ATOM 3117 O O . GLU B 1 33 ? 7.617 -1.382 -5.406 1 89.31 33 GLU B O 1
ATOM 3122 N N . GLY B 1 34 ? 9.562 -1.729 -6.531 1 91.56 34 GLY B N 1
ATOM 3123 C CA . GLY B 1 34 ? 10.031 -0.378 -6.266 1 91.56 34 GLY B CA 1
ATOM 3124 C C . GLY B 1 34 ? 9.07 0.691 -6.754 1 91.56 34 GLY B C 1
ATOM 3125 O O . GLY B 1 34 ? 8.719 1.605 -6.008 1 91.56 34 GLY B O 1
ATOM 3126 N N . SER B 1 35 ? 8.633 0.524 -7.965 1 91.06 35 SER B N 1
ATOM 3127 C CA . SER B 1 35 ? 7.727 1.507 -8.547 1 91.06 35 SER B CA 1
ATOM 3128 C C . SER B 1 35 ? 6.375 1.492 -7.848 1 91.06 35 SER B C 1
ATOM 3130 O O . SER B 1 35 ? 5.773 2.547 -7.621 1 91.06 35 SER B O 1
ATOM 3132 N N . THR B 1 36 ? 5.887 0.368 -7.539 1 91.75 36 THR B N 1
ATOM 3133 C CA . THR B 1 36 ? 4.594 0.23 -6.879 1 91.75 36 THR B CA 1
ATOM 3134 C C . THR B 1 36 ? 4.621 0.887 -5.5 1 91.75 36 THR B C 1
ATOM 3136 O O . THR B 1 36 ? 3.777 1.734 -5.195 1 91.75 36 THR B O 1
ATOM 3139 N N . ILE B 1 37 ? 5.605 0.644 -4.734 1 92.44 37 ILE B N 1
ATOM 3140 C CA . ILE B 1 37 ? 5.711 1.173 -3.377 1 92.44 37 ILE B CA 1
ATOM 3141 C C . ILE B 1 37 ? 5.988 2.674 -3.43 1 92.44 37 ILE B C 1
ATOM 3143 O O . ILE B 1 37 ? 5.406 3.445 -2.664 1 92.44 37 ILE B O 1
ATOM 3147 N N . GLY B 1 38 ? 6.918 2.969 -4.285 1 94.81 38 GLY B N 1
ATOM 3148 C CA . GLY B 1 38 ? 7.266 4.375 -4.418 1 94.81 38 GLY B CA 1
ATOM 3149 C C . GLY B 1 38 ? 6.074 5.258 -4.738 1 94.81 38 GLY B C 1
ATOM 3150 O O . GLY B 1 38 ? 5.848 6.27 -4.074 1 94.81 38 GLY B O 1
ATOM 3151 N N . ASN B 1 39 ? 5.332 4.891 -5.715 1 92.31 39 ASN B N 1
ATOM 3152 C CA . ASN B 1 39 ? 4.172 5.672 -6.133 1 92.31 39 ASN B CA 1
ATOM 3153 C C . ASN B 1 39 ? 3.082 5.676 -5.066 1 92.31 39 ASN B C 1
ATOM 3155 O O . ASN B 1 39 ? 2.432 6.695 -4.836 1 92.31 39 ASN B O 1
ATOM 3159 N N . MET B 1 40 ? 2.891 4.586 -4.531 1 93.81 40 MET B N 1
ATOM 3160 C CA . MET B 1 40 ? 1.876 4.488 -3.484 1 93.81 40 MET B CA 1
ATOM 3161 C C . MET B 1 40 ? 2.223 5.391 -2.305 1 93.81 40 MET B C 1
ATOM 3163 O O . MET B 1 40 ? 1.379 6.156 -1.838 1 93.81 40 MET B O 1
ATOM 3167 N N . LEU B 1 41 ? 3.4 5.34 -1.874 1 96 41 LEU B N 1
ATOM 3168 C CA . LEU B 1 41 ? 3.846 6.152 -0.749 1 96 41 LEU B CA 1
ATOM 3169 C C . LEU B 1 41 ? 3.793 7.637 -1.098 1 96 41 LEU B C 1
ATOM 3171 O O . LEU B 1 41 ? 3.383 8.461 -0.275 1 96 41 LEU B O 1
ATOM 3175 N N . ARG B 1 42 ? 4.258 7.898 -2.27 1 96.31 42 ARG B N 1
ATOM 3176 C CA . ARG B 1 42 ? 4.219 9.289 -2.707 1 96.31 42 ARG B CA 1
ATOM 3177 C C . ARG B 1 42 ? 2.805 9.852 -2.623 1 96.31 42 ARG B C 1
ATOM 3179 O O . ARG B 1 42 ? 2.596 10.945 -2.086 1 96.31 42 ARG B O 1
ATOM 3186 N N . ARG B 1 43 ? 1.855 9.156 -3.092 1 93.81 43 ARG B N 1
ATOM 3187 C CA . ARG B 1 43 ? 0.472 9.625 -3.098 1 93.81 43 ARG B CA 1
ATOM 3188 C C . ARG B 1 43 ? -0.059 9.773 -1.677 1 93.81 43 ARG B C 1
ATOM 3190 O O . ARG B 1 43 ? -0.699 10.781 -1.353 1 93.81 43 ARG B O 1
ATOM 3197 N N . VAL B 1 44 ? 0.177 8.82 -0.852 1 94.94 44 VAL B N 1
ATOM 3198 C CA . VAL B 1 44 ? -0.325 8.836 0.518 1 94.94 44 VAL B CA 1
ATOM 3199 C C . VAL B 1 44 ? 0.335 9.977 1.294 1 94.94 44 VAL B C 1
ATOM 3201 O O . VAL B 1 44 ? -0.332 10.695 2.041 1 94.94 44 VAL B O 1
ATOM 3204 N N . LEU B 1 45 ? 1.609 10.164 1.098 1 96.5 45 LEU B N 1
ATOM 3205 C CA . LEU B 1 45 ? 2.357 11.203 1.79 1 96.5 45 LEU B CA 1
ATOM 3206 C C . LEU B 1 45 ? 1.83 12.586 1.423 1 96.5 45 LEU B C 1
ATOM 3208 O O . LEU B 1 45 ? 1.763 13.477 2.273 1 96.5 45 LEU B O 1
ATOM 3212 N N . LEU B 1 46 ? 1.376 12.703 0.282 1 94.06 46 LEU B N 1
ATOM 3213 C CA . LEU B 1 46 ? 0.969 14.016 -0.201 1 94.06 46 LEU B CA 1
ATOM 3214 C C . LEU B 1 46 ? -0.499 14.281 0.117 1 94.06 46 LEU B C 1
ATOM 3216 O O . LEU B 1 46 ? -0.894 15.43 0.325 1 94.06 46 LEU B O 1
ATOM 3220 N N . SER B 1 47 ? -1.274 13.188 0.247 1 91.12 47 SER B N 1
ATOM 3221 C CA . SER B 1 47 ? -2.705 13.477 0.213 1 91.12 47 SER B CA 1
ATOM 3222 C C . SER B 1 47 ? -3.418 12.883 1.423 1 91.12 47 SER B C 1
ATOM 3224 O O . SER B 1 47 ? -4.555 13.25 1.722 1 91.12 47 SER B O 1
ATOM 3226 N N . ASN B 1 48 ? -2.811 12.055 2.148 1 91.12 48 ASN B N 1
ATOM 3227 C CA . ASN B 1 48 ? -3.605 11.305 3.119 1 91.12 48 ASN B CA 1
ATOM 3228 C C . ASN B 1 48 ? -3.104 11.531 4.543 1 91.12 48 ASN B C 1
ATOM 3230 O O . ASN B 1 48 ? -3.674 11 5.496 1 91.12 48 ASN B O 1
ATOM 3234 N N . LEU B 1 49 ? -2.133 12.258 4.695 1 90.88 49 LEU B N 1
ATOM 3235 C CA . LEU B 1 49 ? -1.661 12.531 6.051 1 90.88 49 LEU B CA 1
ATOM 3236 C C . LEU B 1 49 ? -2.438 13.688 6.676 1 90.88 49 LEU B C 1
ATOM 3238 O O . LEU B 1 49 ? -2.826 14.625 5.98 1 90.88 49 LEU B O 1
ATOM 3242 N N . TYR B 1 50 ? -2.555 13.617 7.938 1 87.81 50 TYR B N 1
ATOM 3243 C CA . TYR B 1 50 ? -3.309 14.641 8.648 1 87.81 50 TYR B CA 1
ATOM 3244 C C . TYR B 1 50 ? -2.396 15.781 9.094 1 87.81 50 TYR B C 1
ATOM 3246 O O . TYR B 1 50 ? -1.23 15.555 9.43 1 87.81 50 TYR B O 1
ATOM 3254 N N . GLY B 1 51 ? -2.963 16.953 9.117 1 90.38 51 GLY B N 1
ATOM 3255 C CA . GLY B 1 51 ? -2.32 18.141 9.648 1 90.38 51 GLY B CA 1
ATOM 3256 C C . GLY B 1 51 ? -3.291 19.094 10.32 1 90.38 51 GLY B C 1
ATOM 3257 O O . GLY B 1 51 ? -4.508 18.969 10.156 1 90.38 51 GLY B O 1
ATOM 3258 N N . LEU B 1 52 ? -2.775 19.922 11.164 1 92.12 52 LEU B N 1
ATOM 3259 C CA . LEU B 1 52 ? -3.553 20.938 11.875 1 92.12 52 LEU B CA 1
ATOM 3260 C C . LEU B 1 52 ? -3.414 22.297 11.211 1 92.12 52 LEU B C 1
ATOM 3262 O O . LEU B 1 52 ? -2.301 22.75 10.938 1 92.12 52 LEU B O 1
ATOM 3266 N N . LYS B 1 53 ? -4.582 22.891 10.93 1 94.81 53 LYS B N 1
ATOM 3267 C CA . LYS B 1 53 ? -4.566 24.203 10.312 1 94.81 53 LYS B CA 1
ATOM 3268 C C . LYS B 1 53 ? -5.738 25.047 10.797 1 94.81 53 LYS B C 1
ATOM 3270 O O . LYS B 1 53 ? -6.676 24.531 11.406 1 94.81 53 LYS B O 1
ATOM 3275 N N . ILE B 1 54 ? -5.617 26.328 10.586 1 95.12 54 ILE B N 1
ATOM 3276 C CA . ILE B 1 54 ? -6.719 27.25 10.836 1 95.12 54 ILE B CA 1
ATOM 3277 C C . ILE B 1 54 ? -7.797 27.062 9.766 1 95.12 54 ILE B C 1
ATOM 3279 O O . ILE B 1 54 ? -7.5 27.062 8.57 1 95.12 54 ILE B O 1
ATOM 3283 N N . THR B 1 55 ? -9.055 26.875 10.219 1 94.38 55 THR B N 1
ATOM 3284 C CA . THR B 1 55 ? -10.133 26.609 9.273 1 94.38 55 THR B CA 1
ATOM 3285 C C . THR B 1 55 ? -11.156 27.734 9.273 1 94.38 55 THR B C 1
ATOM 3287 O O . THR B 1 55 ? -11.953 27.859 8.344 1 94.38 55 THR B O 1
ATOM 3290 N N . GLY B 1 56 ? -11.117 28.484 10.305 1 92.38 56 GLY B N 1
ATOM 3291 C CA . GLY B 1 56 ? -12.102 29.547 10.414 1 92.38 56 GLY B CA 1
ATOM 3292 C C . GLY B 1 56 ? -11.586 30.781 11.156 1 92.38 56 GLY B C 1
ATOM 3293 O O . GLY B 1 56 ? -10.75 30.656 12.055 1 92.38 56 GLY B O 1
ATOM 3294 N N . VAL B 1 57 ? -12.133 31.906 10.742 1 91.38 57 VAL B N 1
ATOM 3295 C CA . VAL B 1 57 ? -11.789 33.188 11.352 1 91.38 57 VAL B CA 1
ATOM 3296 C C . VAL B 1 57 ? -13.07 33.938 11.711 1 91.38 57 VAL B C 1
ATOM 3298 O O . VAL B 1 57 ? -14.023 33.969 10.922 1 91.38 57 VAL B O 1
ATOM 3301 N N . ARG B 1 58 ? -13.055 34.438 12.93 1 86.88 58 ARG B N 1
ATOM 3302 C CA . ARG B 1 58 ? -14.211 35.219 13.359 1 86.88 58 ARG B CA 1
ATOM 3303 C C . ARG B 1 58 ? -13.781 36.594 13.922 1 86.88 58 ARG B C 1
ATOM 3305 O O . ARG B 1 58 ? -12.844 36.656 14.719 1 86.88 58 ARG B O 1
ATOM 3312 N N . LEU B 1 59 ? -14.516 37.625 13.438 1 83.19 59 LEU B N 1
ATOM 3313 C CA . LEU B 1 59 ? -14.344 38.969 13.984 1 83.19 59 LEU B CA 1
ATOM 3314 C C . LEU B 1 59 ? -15.531 39.344 14.859 1 83.19 59 LEU B C 1
ATOM 3316 O O . LEU B 1 59 ? -16.672 39 14.547 1 83.19 59 LEU B O 1
ATOM 3320 N N . PRO B 1 60 ? -15.359 39.781 16.156 1 73.56 60 PRO B N 1
ATOM 3321 C CA . PRO B 1 60 ? -16.469 40.125 17.031 1 73.56 60 PRO B CA 1
ATOM 3322 C C . PRO B 1 60 ? -17.547 40.938 16.344 1 73.56 60 PRO B C 1
ATOM 3324 O O . PRO B 1 60 ? -18.75 40.688 16.5 1 73.56 60 PRO B O 1
ATOM 3327 N N . ASP B 1 61 ? -17.438 42.188 16.047 1 63.75 61 ASP B N 1
ATOM 3328 C CA . ASP B 1 61 ? -18.469 43.156 15.664 1 63.75 61 ASP B CA 1
ATOM 3329 C C . ASP B 1 61 ? -18.812 43.031 14.18 1 63.75 61 ASP B C 1
ATOM 3331 O O . ASP B 1 61 ? -19.719 43.719 13.695 1 63.75 61 ASP B O 1
ATOM 3335 N N . VAL B 1 62 ? -18.078 42.375 13.492 1 54.28 62 VAL B N 1
ATOM 3336 C CA . VAL B 1 62 ? -18.266 42.594 12.062 1 54.28 62 VAL B CA 1
ATOM 3337 C C . VAL B 1 62 ? -19.141 41.5 11.469 1 54.28 62 VAL B C 1
ATOM 3339 O O . VAL B 1 62 ? -19 40.312 11.828 1 54.28 62 VAL B O 1
ATOM 3342 N N . THR B 1 63 ? -20.312 41.969 11.094 1 54.25 63 THR B N 1
ATOM 3343 C CA . THR B 1 63 ? -21 41.125 10.125 1 54.25 63 THR B CA 1
ATOM 3344 C C . THR B 1 63 ? -20.016 40.5 9.164 1 54.25 63 THR B C 1
ATOM 3346 O O . THR B 1 63 ? -19.062 41.125 8.719 1 54.25 63 THR B O 1
ATOM 3349 N N . HIS B 1 64 ? -19.844 39.344 9.305 1 53.84 64 HIS B N 1
ATOM 3350 C CA . HIS B 1 64 ? -18.906 38.469 8.641 1 53.84 64 HIS B CA 1
ATOM 3351 C C . HIS B 1 64 ? -18.734 38.812 7.172 1 53.84 64 HIS B C 1
ATOM 3353 O O . HIS B 1 64 ? -19.453 38.312 6.312 1 53.84 64 HIS B O 1
ATOM 3359 N N . ASN B 1 65 ? -18.578 40.156 6.859 1 55.06 65 ASN B N 1
ATOM 3360 C CA . ASN B 1 65 ? -18.25 40.375 5.453 1 55.06 65 ASN B CA 1
ATOM 3361 C C . ASN B 1 65 ? -16.75 40.375 5.215 1 55.06 65 ASN B C 1
ATOM 3363 O O . ASN B 1 65 ? -15.992 40.969 5.996 1 55.06 65 ASN B O 1
ATOM 3367 N N . GLU B 1 66 ? -16.172 39.469 4.547 1 56.28 66 GLU B N 1
ATOM 3368 C CA . GLU B 1 66 ? -14.789 39.281 4.133 1 56.28 66 GLU B CA 1
ATOM 3369 C C . GLU B 1 66 ? -14.125 40.625 3.814 1 56.28 66 GLU B C 1
ATOM 3371 O O . GLU B 1 66 ? -12.898 40.75 3.854 1 56.28 66 GLU B O 1
ATOM 3376 N N . PHE B 1 67 ? -14.992 41.719 3.637 1 55.16 67 PHE B N 1
ATOM 3377 C CA . PHE B 1 67 ? -14.469 42.969 3.16 1 55.16 67 PHE B CA 1
ATOM 3378 C C . PHE B 1 67 ? -14.344 43.969 4.305 1 55.16 67 PHE B C 1
ATOM 3380 O O . PHE B 1 67 ? -14.008 45.156 4.086 1 55.16 67 PHE B O 1
ATOM 3387 N N . ASN B 1 68 ? -14.625 43.438 5.395 1 59.06 68 ASN B N 1
ATOM 3388 C CA . ASN B 1 68 ? -14.57 44.375 6.5 1 59.06 68 ASN B CA 1
ATOM 3389 C C . ASN B 1 68 ? -13.133 44.781 6.82 1 59.06 68 ASN B C 1
ATOM 3391 O O . ASN B 1 68 ? -12.211 43.969 6.703 1 59.06 68 ASN B O 1
ATOM 3395 N N . LEU B 1 69 ? -12.93 46.125 6.766 1 62.56 69 LEU B N 1
ATOM 3396 C CA . LEU B 1 69 ? -11.648 46.688 7.188 1 62.56 69 LEU B CA 1
ATOM 3397 C C . LEU B 1 69 ? -11.5 46.625 8.703 1 62.56 69 LEU B C 1
ATOM 3399 O O . LEU B 1 69 ? -12.484 46.781 9.438 1 62.56 69 LEU B O 1
ATOM 3403 N N . LEU B 1 70 ? -10.367 46.094 9.094 1 75.81 70 LEU B N 1
ATOM 3404 C CA . LEU B 1 70 ? -9.984 46.188 10.5 1 75.81 70 LEU B CA 1
ATOM 3405 C C . LEU B 1 70 ? -9.5 47.594 10.852 1 75.81 70 LEU B C 1
ATOM 3407 O O . LEU B 1 70 ? -8.578 48.125 10.219 1 75.81 70 LEU B O 1
ATOM 3411 N N . ASP B 1 71 ? -10.234 48.188 11.695 1 80.56 71 ASP B N 1
ATOM 3412 C CA . ASP B 1 71 ? -9.875 49.531 12.078 1 80.56 71 ASP B CA 1
ATOM 3413 C C . ASP B 1 71 ? -8.422 49.625 12.555 1 80.56 71 ASP B C 1
ATOM 3415 O O . ASP B 1 71 ? -8 48.812 13.398 1 80.56 71 ASP B O 1
ATOM 3419 N N . GLY B 1 72 ? -7.684 50.531 11.969 1 87.81 72 GLY B N 1
ATOM 3420 C CA . GLY B 1 72 ? -6.332 50.812 12.422 1 87.81 72 GLY B CA 1
ATOM 3421 C C . GLY B 1 72 ? -5.312 49.812 11.906 1 87.81 72 GLY B C 1
ATOM 3422 O O . GLY B 1 72 ? -4.137 49.875 12.289 1 87.81 72 GLY B O 1
ATOM 3423 N N . VAL B 1 73 ? -5.777 48.906 11.141 1 91.62 73 VAL B N 1
ATOM 3424 C CA . VAL B 1 73 ? -4.879 47.844 10.656 1 91.62 73 VAL B CA 1
ATOM 3425 C C . VAL B 1 73 ? -4.41 48.188 9.242 1 91.62 73 VAL B C 1
ATOM 3427 O O . VAL B 1 73 ? -5.211 48.594 8.398 1 91.62 73 VAL B O 1
ATOM 3430 N N . ARG B 1 74 ? -3.168 48.031 9.016 1 92.31 74 ARG B N 1
ATOM 3431 C CA . ARG B 1 74 ? -2.562 48.375 7.727 1 92.31 74 ARG B CA 1
ATOM 3432 C C . ARG B 1 74 ? -3.039 47.406 6.637 1 92.31 74 ARG B C 1
ATOM 3434 O O . ARG B 1 74 ? -3.328 47.844 5.516 1 92.31 74 ARG B O 1
ATOM 3441 N N . GLU B 1 75 ? -3.182 46.156 6.859 1 91.12 75 GLU B N 1
ATOM 3442 C CA . GLU B 1 75 ? -3.557 45.125 5.902 1 91.12 75 GLU B CA 1
ATOM 3443 C C . GLU B 1 75 ? -5.074 45 5.777 1 91.12 75 GLU B C 1
ATOM 3445 O O . GLU B 1 75 ? -5.801 45.25 6.746 1 91.12 75 GLU B O 1
ATOM 3450 N N . ASP B 1 76 ? -5.484 44.688 4.629 1 87.88 76 ASP B N 1
ATOM 3451 C CA . ASP B 1 76 ? -6.898 44.344 4.508 1 87.88 76 ASP B CA 1
ATOM 3452 C C . ASP B 1 76 ? -7.18 42.938 5.031 1 87.88 76 ASP B C 1
ATOM 3454 O O . ASP B 1 76 ? -6.254 42.219 5.355 1 87.88 76 ASP B O 1
ATOM 3458 N N . PHE B 1 77 ? -8.445 42.656 5.148 1 87.19 77 PHE B N 1
ATOM 3459 C CA . PHE B 1 77 ? -8.844 41.406 5.793 1 87.19 77 PHE B CA 1
ATOM 3460 C C . PHE B 1 77 ? -8.367 40.219 4.992 1 87.19 77 PHE B C 1
ATOM 3462 O O . PHE B 1 77 ? -7.98 39.188 5.566 1 87.19 77 PHE B O 1
ATOM 3469 N N . LEU B 1 78 ? -8.297 40.281 3.65 1 89.19 78 LEU B N 1
ATOM 3470 C CA . LEU B 1 78 ? -7.824 39.188 2.801 1 89.19 78 LEU B CA 1
ATOM 3471 C C . LEU B 1 78 ? -6.34 38.906 3.031 1 89.19 78 LEU B C 1
ATOM 3473 O O . LEU B 1 78 ? -5.91 37.75 3.086 1 89.19 78 LEU B O 1
ATOM 3477 N N . GLU B 1 79 ? -5.648 39.969 3.119 1 92.19 79 GLU B N 1
ATOM 3478 C CA . GLU B 1 79 ? -4.219 39.812 3.385 1 92.19 79 GLU B CA 1
ATOM 3479 C C . GLU B 1 79 ? -3.967 39.188 4.746 1 92.19 79 GLU B C 1
ATOM 3481 O O . GLU B 1 79 ? -3.055 38.375 4.895 1 92.19 79 GLU B O 1
ATOM 3486 N N . VAL B 1 80 ? -4.805 39.594 5.723 1 93 80 VAL B N 1
ATOM 3487 C CA . VAL B 1 80 ? -4.68 39.031 7.055 1 93 80 VAL B CA 1
ATOM 3488 C C . VAL B 1 80 ? -4.949 37.531 6.996 1 93 80 VAL B C 1
ATOM 3490 O O . VAL B 1 80 ? -4.223 36.719 7.594 1 93 80 VAL B O 1
ATOM 3493 N N . ILE B 1 81 ? -5.945 37.125 6.223 1 93.06 81 ILE B N 1
ATOM 3494 C CA . ILE B 1 81 ? -6.297 35.719 6.082 1 93.06 81 ILE B CA 1
ATOM 3495 C C . ILE B 1 81 ? -5.137 34.969 5.43 1 93.06 81 ILE B C 1
ATOM 3497 O O . ILE B 1 81 ? -4.793 33.875 5.855 1 93.06 81 ILE B O 1
ATOM 3501 N N . LEU B 1 82 ? -4.531 35.531 4.445 1 95.25 82 LEU B N 1
ATOM 3502 C CA . LEU B 1 82 ? -3.4 34.906 3.76 1 95.25 82 LEU B CA 1
ATOM 3503 C C . LEU B 1 82 ? -2.238 34.688 4.723 1 95.25 82 LEU B C 1
ATOM 3505 O O . LEU B 1 82 ? -1.604 33.656 4.707 1 95.25 82 LEU B O 1
ATOM 3509 N N . ASN B 1 83 ? -2.062 35.719 5.52 1 96.06 83 ASN B N 1
ATOM 3510 C CA . ASN B 1 83 ? -0.98 35.594 6.492 1 96.06 83 ASN B CA 1
ATOM 3511 C C . ASN B 1 83 ? -1.276 34.531 7.535 1 96.06 83 ASN B C 1
ATOM 3513 O O . ASN B 1 83 ? -0.369 33.844 7.984 1 96.06 83 ASN B O 1
ATOM 3517 N N . LEU B 1 84 ? -2.529 34.438 7.895 1 96.38 84 LEU B N 1
ATOM 3518 C CA . LEU B 1 84 ? -2.936 33.406 8.867 1 96.38 84 LEU B CA 1
ATOM 3519 C C . LEU B 1 84 ? -2.717 32 8.312 1 96.38 84 LEU B C 1
ATOM 3521 O O . LEU B 1 84 ? -2.361 31.094 9.055 1 96.38 84 LEU B O 1
ATOM 3525 N N . LYS B 1 85 ? -2.867 31.859 7.012 1 95.06 85 LYS B N 1
ATOM 3526 C CA . LYS B 1 85 ? -2.73 30.562 6.363 1 95.06 85 LYS B CA 1
ATOM 3527 C C . LYS B 1 85 ? -1.283 30.078 6.395 1 95.06 85 LYS B C 1
ATOM 3529 O O . LYS B 1 85 ? -1.018 28.891 6.25 1 95.06 85 LYS B O 1
ATOM 3534 N N . GLU B 1 86 ? -0.368 30.938 6.594 1 94.12 86 GLU B N 1
ATOM 3535 C CA . GLU B 1 86 ? 1.053 30.594 6.555 1 94.12 86 GLU B CA 1
ATOM 3536 C C . GLU B 1 86 ? 1.54 30.094 7.91 1 94.12 86 GLU B C 1
ATOM 3538 O O . GLU B 1 86 ? 2.662 29.594 8.031 1 94.12 86 GLU B O 1
ATOM 3543 N N . ILE B 1 87 ? 0.699 30.234 8.906 1 95.31 87 ILE B N 1
ATOM 3544 C CA . ILE B 1 87 ? 1.109 29.812 10.242 1 95.31 87 ILE B CA 1
ATOM 3545 C C . ILE B 1 87 ? 1.226 28.297 10.289 1 95.31 87 ILE B C 1
ATOM 3547 O O . ILE B 1 87 ? 0.337 27.578 9.82 1 95.31 87 ILE B O 1
ATOM 3551 N N . ILE B 1 88 ? 2.301 27.812 10.805 1 93.75 88 ILE B N 1
ATOM 3552 C CA . ILE B 1 88 ? 2.537 26.391 10.953 1 93.75 88 ILE B CA 1
ATOM 3553 C C . ILE B 1 88 ? 2.322 25.969 12.414 1 93.75 88 ILE B C 1
ATOM 3555 O O . ILE B 1 88 ? 2.959 26.516 13.32 1 93.75 88 ILE B O 1
ATOM 3559 N N . LEU B 1 89 ? 1.446 25 12.594 1 93.06 89 LEU B N 1
ATOM 3560 C CA . LEU B 1 89 ? 1.043 24.594 13.93 1 93.06 89 LEU B CA 1
ATOM 3561 C C . LEU B 1 89 ? 1.445 23.141 14.195 1 93.06 89 LEU B C 1
ATOM 3563 O O . LEU B 1 89 ? 1.456 22.328 13.281 1 93.06 89 LEU B O 1
ATOM 3567 N N . LYS B 1 90 ? 1.819 22.906 15.336 1 89.81 90 LYS B N 1
ATOM 3568 C CA . LYS B 1 90 ? 2.105 21.547 15.797 1 89.81 90 LYS B CA 1
ATOM 3569 C C . LYS B 1 90 ? 1.222 21.188 16.984 1 89.81 90 LYS B C 1
ATOM 3571 O O . LYS B 1 90 ? 1.122 21.938 17.953 1 89.81 90 LYS B O 1
ATOM 3576 N N . ASP B 1 91 ? 0.548 20.094 16.781 1 88 91 ASP B N 1
ATOM 3577 C CA . ASP B 1 91 ? -0.307 19.578 17.844 1 88 91 ASP B CA 1
ATOM 3578 C C . ASP B 1 91 ? 0.448 18.594 18.734 1 88 91 ASP B C 1
ATOM 3580 O O . ASP B 1 91 ? 0.852 17.531 18.266 1 88 91 ASP B O 1
ATOM 3584 N N . GLU B 1 92 ? 0.601 18.938 19.875 1 79.81 92 GLU B N 1
ATOM 3585 C CA . GLU B 1 92 ? 1.299 18.047 20.797 1 79.81 92 GLU B CA 1
ATOM 3586 C C . GLU B 1 92 ? 0.315 17.188 21.578 1 79.81 92 GLU B C 1
ATOM 3588 O O . GLU B 1 92 ? 0.724 16.328 22.359 1 79.81 92 GLU B O 1
ATOM 3593 N N . ASN B 1 93 ? -0.901 17.516 21.172 1 73.19 93 ASN B N 1
ATOM 3594 C CA . ASN B 1 93 ? -1.927 16.734 21.844 1 73.19 93 ASN B CA 1
ATOM 3595 C C . ASN B 1 93 ? -2.17 15.398 21.141 1 73.19 93 ASN B C 1
ATOM 3597 O O . ASN B 1 93 ? -1.762 15.219 20 1 73.19 93 ASN B O 1
ATOM 3601 N N . LYS B 1 94 ? -2.516 14.383 21.797 1 58.34 94 LYS B N 1
ATOM 3602 C CA . LYS B 1 94 ? -2.764 13.062 21.219 1 58.34 94 LYS B CA 1
ATOM 3603 C C . LYS B 1 94 ? -4.191 12.953 20.703 1 58.34 94 LYS B C 1
ATOM 3605 O O . LYS B 1 94 ? -4.539 11.969 20.031 1 58.34 94 LYS B O 1
ATOM 3610 N N . TYR B 1 95 ? -4.984 14.117 20.969 1 53.12 95 TYR B N 1
ATOM 3611 C CA . TYR B 1 95 ? -6.41 13.953 20.703 1 53.12 95 TYR B CA 1
ATOM 3612 C C . TYR B 1 95 ? -6.836 14.805 19.5 1 53.12 95 TYR B C 1
ATOM 3614 O O . TYR B 1 95 ? -6.273 15.875 19.266 1 53.12 95 TYR B O 1
ATOM 3622 N N . GLY B 1 96 ? -7.215 14.312 18.344 1 59.06 96 GLY B N 1
ATOM 3623 C CA . GLY B 1 96 ? -7.684 14.875 17.094 1 59.06 96 GLY B CA 1
ATOM 3624 C C . GLY B 1 96 ? -8.875 15.805 17.266 1 59.06 96 GLY B C 1
ATOM 3625 O O . GLY B 1 96 ? -9.844 15.727 16.5 1 59.06 96 GLY B O 1
ATOM 3626 N N . GLN B 1 97 ? -8.883 16.781 18.312 1 62.38 97 GLN B N 1
ATOM 3627 C CA . GLN B 1 97 ? -10 17.703 18.547 1 62.38 97 GLN B CA 1
ATOM 3628 C C . GLN B 1 97 ? -9.781 19.016 17.797 1 62.38 97 GLN B C 1
ATOM 3630 O O . GLN B 1 97 ? -8.742 19.219 17.172 1 62.38 97 GLN B O 1
ATOM 3635 N N . SER B 1 98 ? -10.984 19.75 17.703 1 80.06 98 SER B N 1
ATOM 3636 C CA . SER B 1 98 ? -10.914 21.125 17.219 1 80.06 98 SER B CA 1
ATOM 3637 C C . SER B 1 98 ? -10.258 22.031 18.266 1 80.06 98 SER B C 1
ATOM 3639 O O . SER B 1 98 ? -10.43 21.828 19.469 1 80.06 98 SER B O 1
ATOM 3641 N N . TYR B 1 99 ? -9.453 22.922 17.828 1 88.44 99 TYR B N 1
ATOM 3642 C CA . TYR B 1 99 ? -8.758 23.875 18.672 1 88.44 99 TYR B CA 1
ATOM 3643 C C . TYR B 1 99 ? -9.125 25.312 18.297 1 88.44 99 TYR B C 1
ATOM 3645 O O . TYR B 1 99 ? -9.852 25.531 17.328 1 88.44 99 TYR B O 1
ATOM 3653 N N . HIS B 1 100 ? -8.734 26.203 19.234 1 90.94 100 HIS B N 1
ATOM 3654 C CA . HIS B 1 100 ? -9.047 27.609 19 1 90.94 100 HIS B CA 1
ATOM 3655 C C . HIS B 1 100 ? -7.824 28.484 19.25 1 90.94 100 HIS B C 1
ATOM 3657 O O . HIS B 1 100 ? -6.875 28.062 19.922 1 90.94 100 HIS B O 1
ATOM 3663 N N . GLY B 1 101 ? -7.895 29.594 18.609 1 94.06 101 GLY B N 1
ATOM 3664 C CA . GLY B 1 101 ? -6.91 30.641 18.812 1 94.06 101 GLY B CA 1
ATOM 3665 C C . GLY B 1 101 ? -7.527 32.031 18.969 1 94.06 101 GLY B C 1
ATOM 3666 O O . GLY B 1 101 ? -8.617 32.281 18.453 1 94.06 101 GLY B O 1
ATOM 3667 N N . LEU B 1 102 ? -6.801 32.844 19.812 1 93.88 102 LEU B N 1
ATOM 3668 C CA . LEU B 1 102 ? -7.289 34.219 20.062 1 93.88 102 LEU B CA 1
ATOM 3669 C C . LEU B 1 102 ? -6.168 35.219 19.906 1 93.88 102 LEU B C 1
ATOM 3671 O O . LEU B 1 102 ? -5.094 35.062 20.5 1 93.88 102 LEU B O 1
ATOM 3675 N N . LEU B 1 103 ? -6.387 36.094 19.016 1 93.88 103 LEU B N 1
ATOM 3676 C CA . LEU B 1 103 ? -5.512 37.25 18.891 1 93.88 103 LEU B CA 1
ATOM 3677 C C . LEU B 1 103 ? -6.168 38.5 19.5 1 93.88 103 LEU B C 1
ATOM 3679 O O . LEU B 1 103 ? -7.207 38.938 19.016 1 93.88 103 LEU B O 1
ATOM 3683 N N . LYS B 1 104 ? -5.656 39 20.625 1 92.06 104 LYS B N 1
ATOM 3684 C CA . LYS B 1 104 ? -6.121 40.188 21.312 1 92.06 104 LYS B CA 1
ATOM 3685 C C . LYS B 1 104 ? -4.961 41.125 21.609 1 92.06 104 LYS B C 1
ATOM 3687 O O . LYS B 1 104 ? -4.133 40.844 22.484 1 92.06 104 LYS B O 1
ATOM 3692 N N . ILE B 1 105 ? -4.961 42.281 20.844 1 93.75 105 ILE B N 1
ATOM 3693 C CA . ILE B 1 105 ? -3.809 43.156 21 1 93.75 105 ILE B CA 1
ATOM 3694 C C . ILE B 1 105 ? -4.223 44.594 20.75 1 93.75 105 ILE B C 1
ATOM 3696 O O . ILE B 1 105 ? -5.059 44.875 19.875 1 93.75 105 ILE B O 1
ATOM 3700 N N . GLN B 1 106 ? -3.631 45.531 21.531 1 93.62 106 GLN B N 1
ATOM 3701 C CA . GLN B 1 106 ? -3.818 46.969 21.328 1 93.62 106 GLN B CA 1
ATOM 3702 C C . GLN B 1 106 ? -2.604 47.594 20.641 1 93.62 106 GLN B C 1
ATOM 3704 O O . GLN B 1 106 ? -1.463 47.312 21 1 93.62 106 GLN B O 1
ATOM 3709 N N . GLY B 1 107 ? -2.895 48.469 19.641 1 91.25 107 GLY B N 1
ATOM 3710 C CA . GLY B 1 107 ? -1.814 49.125 18.906 1 91.25 107 GLY B CA 1
ATOM 3711 C C . GLY B 1 107 ? -1.271 50.344 19.609 1 91.25 107 GLY B C 1
ATOM 3712 O O . GLY B 1 107 ? -1.669 50.656 20.734 1 91.25 107 GLY B O 1
ATOM 3713 N N . PRO B 1 108 ? -0.313 50.875 19.016 1 94 108 PRO B N 1
ATOM 3714 C CA . PRO B 1 108 ? 0.397 50.5 17.797 1 94 108 PRO B CA 1
ATOM 3715 C C . PRO B 1 108 ? 1.359 49.344 17.969 1 94 108 PRO B C 1
ATOM 3717 O O . PRO B 1 108 ? 2.002 49.219 19.016 1 94 108 PRO B O 1
ATOM 3720 N N . ALA B 1 109 ? 1.306 48.375 17.094 1 95.12 109 ALA B N 1
ATOM 3721 C CA . ALA B 1 109 ? 2.174 47.219 17.234 1 95.12 109 ALA B CA 1
ATOM 3722 C C . ALA B 1 109 ? 2.244 46.406 15.922 1 95.12 109 ALA B C 1
ATOM 3724 O O . ALA B 1 109 ? 1.284 46.375 15.148 1 95.12 109 ALA B O 1
ATOM 3725 N N . VAL B 1 110 ? 3.406 45.906 15.641 1 96.5 110 VAL B N 1
ATOM 3726 C CA . VAL B 1 110 ? 3.547 44.875 14.609 1 96.5 110 VAL B CA 1
ATOM 3727 C C . VAL B 1 110 ? 3.197 43.5 15.188 1 96.5 110 VAL B C 1
ATOM 3729 O O . VAL B 1 110 ? 3.85 43.031 16.125 1 96.5 110 VAL B O 1
ATOM 3732 N N . VAL B 1 111 ? 2.139 42.938 14.664 1 96.62 111 VAL B N 1
ATOM 3733 C CA . VAL B 1 111 ? 1.608 41.719 15.219 1 96.62 111 VAL B CA 1
ATOM 3734 C C . VAL B 1 111 ? 2.152 40.5 14.438 1 96.62 111 VAL B C 1
ATOM 3736 O O . VAL B 1 111 ? 2.105 40.5 13.203 1 96.62 111 VAL B O 1
ATOM 3739 N N . THR B 1 112 ? 2.697 39.5 15.148 1 97.44 112 THR B N 1
ATOM 3740 C CA . THR B 1 112 ? 3.211 38.281 14.555 1 97.44 112 THR B CA 1
ATOM 3741 C C . THR B 1 112 ? 2.428 37.062 15.047 1 97.44 112 THR B C 1
ATOM 3743 O O . THR B 1 112 ? 1.561 37.188 15.914 1 97.44 112 THR B O 1
ATOM 3746 N N . ALA B 1 113 ? 2.752 35.938 14.422 1 96.75 113 ALA B N 1
ATOM 3747 C CA . ALA B 1 113 ? 2.041 34.688 14.758 1 96.75 113 ALA B CA 1
ATOM 3748 C C . ALA B 1 113 ? 2.225 34.344 16.234 1 96.75 113 ALA B C 1
ATOM 3750 O O . ALA B 1 113 ? 1.36 33.719 16.844 1 96.75 113 ALA B O 1
ATOM 3751 N N . GLY B 1 114 ? 3.279 34.75 16.781 1 95.5 114 GLY B N 1
ATOM 3752 C CA . GLY B 1 114 ? 3.57 34.469 18.188 1 95.5 114 GLY B CA 1
ATOM 3753 C C . GLY B 1 114 ? 2.641 35.188 19.141 1 95.5 114 GLY B C 1
ATOM 3754 O O . GLY B 1 114 ? 2.568 34.844 20.328 1 95.5 114 GLY B O 1
ATOM 3755 N N . SER B 1 115 ? 1.932 36.156 18.672 1 95.88 115 SER B N 1
ATOM 3756 C CA . SER B 1 115 ? 1.04 36.969 19.5 1 95.88 115 SER B CA 1
ATOM 3757 C C . SER B 1 115 ? -0.3 36.25 19.703 1 95.88 115 SER B C 1
ATOM 3759 O O . SER B 1 115 ? -1.109 36.688 20.531 1 95.88 115 SER B O 1
ATOM 3761 N N . ILE B 1 116 ? -0.461 35.188 18.969 1 96.56 116 ILE B N 1
ATOM 3762 C CA . ILE B 1 116 ? -1.732 34.469 19.062 1 96.56 116 ILE B CA 1
ATOM 3763 C C . ILE B 1 116 ? -1.687 33.5 20.219 1 96.56 116 ILE B C 1
ATOM 3765 O O . ILE B 1 116 ? -0.709 32.75 20.375 1 96.56 116 ILE B O 1
ATOM 3769 N N . LYS B 1 117 ? -2.73 33.531 21 1 94.19 117 LYS B N 1
ATOM 3770 C CA . LYS B 1 117 ? -2.877 32.562 22.062 1 94.19 117 LYS B CA 1
ATOM 3771 C C . LYS B 1 117 ? -3.719 31.375 21.594 1 94.19 117 LYS B C 1
ATOM 3773 O O . LYS B 1 117 ? -4.902 31.531 21.281 1 94.19 117 LYS B O 1
ATOM 3778 N N . PHE B 1 118 ? -3.076 30.234 21.578 1 93.44 118 PHE B N 1
ATOM 3779 C CA . PHE B 1 118 ? -3.773 29.031 21.141 1 93.44 118 PHE B CA 1
ATOM 3780 C C . PHE B 1 118 ? -4.141 28.156 22.344 1 93.44 118 PHE B C 1
ATOM 3782 O O . PHE B 1 118 ? -3.662 28.375 23.453 1 93.44 118 PHE B O 1
ATOM 3789 N N . SER B 1 119 ? -5.039 27.188 21.969 1 88.38 119 SER B N 1
ATOM 3790 C CA . SER B 1 119 ? -5.406 26.172 22.938 1 88.38 119 SER B CA 1
ATOM 3791 C C . SER B 1 119 ? -4.176 25.438 23.469 1 88.38 119 SER B C 1
ATOM 3793 O O . SER B 1 119 ? -3.133 25.406 22.812 1 88.38 119 SER B O 1
ATOM 3795 N N . LYS B 1 120 ? -4.348 24.875 24.609 1 85 120 LYS B N 1
ATOM 3796 C CA . LYS B 1 120 ? -3.238 24.156 25.25 1 85 120 LYS B CA 1
ATOM 3797 C C . LYS B 1 120 ? -2.729 23.031 24.359 1 85 120 LYS B C 1
ATOM 3799 O O . LYS B 1 120 ? -3.52 22.281 23.781 1 85 120 LYS B O 1
ATOM 3804 N N . GLY B 1 121 ? -1.398 23.047 24.234 1 88.38 121 GLY B N 1
ATOM 3805 C CA . GLY B 1 121 ? -0.781 21.953 23.5 1 88.38 121 GLY B CA 1
ATOM 3806 C C . GLY B 1 121 ? -0.495 22.297 22.047 1 88.38 121 GLY B C 1
ATOM 3807 O O . GLY B 1 121 ? 0.134 21.516 21.328 1 88.38 121 GLY B O 1
ATOM 3808 N N . ILE B 1 122 ? -0.983 23.469 21.656 1 92 122 ILE B N 1
ATOM 3809 C CA . ILE B 1 122 ? -0.729 23.891 20.281 1 92 122 ILE B CA 1
ATOM 3810 C C . ILE B 1 122 ? 0.47 24.828 20.234 1 92 122 ILE B C 1
ATOM 3812 O O . ILE B 1 122 ? 0.503 25.828 20.953 1 92 122 ILE B O 1
ATOM 3816 N N . LYS B 1 123 ? 1.402 24.438 19.438 1 91.19 123 LYS B N 1
ATOM 3817 C CA . LYS B 1 123 ? 2.611 25.25 19.312 1 91.19 123 LYS B CA 1
ATOM 3818 C C . LYS B 1 123 ? 2.719 25.844 17.906 1 91.19 123 LYS B C 1
ATOM 3820 O O . LYS B 1 123 ? 2.439 25.172 16.922 1 91.19 123 LYS B O 1
ATOM 3825 N N . VAL B 1 124 ? 3.111 27.109 17.938 1 93.94 124 VAL B N 1
ATOM 3826 C CA . VAL B 1 124 ? 3.387 27.766 16.672 1 93.94 124 VAL B CA 1
ATOM 3827 C C . VAL B 1 124 ? 4.852 27.578 16.297 1 93.94 124 VAL B C 1
ATOM 3829 O O . VAL B 1 124 ? 5.75 27.969 17.047 1 93.94 124 VAL B O 1
ATOM 3832 N N . LEU B 1 125 ? 5.129 27.078 15.164 1 91.31 125 LEU B N 1
ATOM 3833 C CA . LEU B 1 125 ? 6.492 26.75 14.758 1 91.31 125 LEU B CA 1
ATOM 3834 C C . LEU B 1 125 ? 7.164 27.953 14.109 1 91.31 125 LEU B C 1
ATOM 3836 O O . LEU B 1 125 ? 8.391 28.062 14.109 1 91.31 125 LEU B O 1
ATOM 3840 N N . ASN B 1 126 ? 6.398 28.828 13.531 1 92.19 126 ASN B N 1
ATOM 3841 C CA . ASN B 1 126 ? 6.945 30.062 12.961 1 92.19 126 ASN B CA 1
ATOM 3842 C C . ASN B 1 126 ? 6.352 31.297 13.625 1 92.19 126 ASN B C 1
ATOM 3844 O O . ASN B 1 126 ? 5.707 32.125 12.961 1 92.19 126 ASN B O 1
ATOM 3848 N N . PRO B 1 127 ? 6.719 31.562 14.836 1 93.62 127 PRO B N 1
ATOM 3849 C CA . PRO B 1 127 ? 6.133 32.656 15.617 1 93.62 127 PRO B CA 1
ATOM 3850 C C . PRO B 1 127 ? 6.445 34.031 15.039 1 93.62 127 PRO B C 1
ATOM 3852 O O . PRO B 1 127 ? 5.73 35 15.312 1 93.62 127 PRO B O 1
ATOM 3855 N N . ASN B 1 128 ? 7.465 34.156 14.195 1 93.62 128 ASN B N 1
ATOM 3856 C CA . ASN B 1 128 ? 7.875 35.469 13.648 1 93.62 128 ASN B CA 1
ATOM 3857 C C . ASN B 1 128 ? 7.117 35.781 12.367 1 93.62 128 ASN B C 1
ATOM 3859 O O . ASN B 1 128 ? 7.297 36.875 11.797 1 93.62 128 ASN B O 1
ATOM 3863 N N . ASN B 1 129 ? 6.289 34.906 11.984 1 94.62 129 ASN B N 1
ATOM 3864 C CA . ASN B 1 129 ? 5.512 35.188 10.781 1 94.62 129 ASN B CA 1
ATOM 3865 C C . ASN B 1 129 ? 4.633 36.438 10.953 1 94.62 129 ASN B C 1
ATOM 3867 O O . ASN B 1 129 ? 3.893 36.531 11.93 1 94.62 129 ASN B O 1
ATOM 3871 N N . TYR B 1 130 ? 4.707 37.312 9.992 1 96.5 130 TYR B N 1
ATOM 3872 C CA . TYR B 1 130 ? 3.982 38.594 10.016 1 96.5 130 TYR B CA 1
ATOM 3873 C C . TYR B 1 130 ? 2.49 38.375 9.805 1 96.5 130 TYR B C 1
ATOM 3875 O O . TYR B 1 130 ? 2.09 37.594 8.922 1 96.5 130 TYR B O 1
ATOM 3883 N N . LEU B 1 131 ? 1.652 39 10.609 1 96.56 131 LEU B N 1
ATOM 3884 C CA . LEU B 1 131 ? 0.206 38.906 10.445 1 96.56 131 LEU B CA 1
ATOM 3885 C C . LEU B 1 131 ? -0.38 40.219 10 1 96.56 131 LEU B C 1
ATOM 3887 O O . LEU B 1 131 ? -0.983 40.312 8.93 1 96.56 131 LEU B O 1
ATOM 3891 N N . LEU B 1 132 ? -0.14 41.312 10.844 1 95.5 132 LEU B N 1
ATOM 3892 C CA . LEU B 1 132 ? -0.692 42.625 10.555 1 95.5 132 LEU B CA 1
ATOM 3893 C C . LEU B 1 132 ? -0.001 43.688 11.391 1 95.5 132 LEU B C 1
ATOM 3895 O O . LEU B 1 132 ? 0.77 43.375 12.305 1 95.5 132 LEU B O 1
ATOM 3899 N N . THR B 1 133 ? -0.189 44.906 11 1 96.19 133 THR B N 1
ATOM 3900 C CA . THR B 1 133 ? 0.328 46.031 11.734 1 96.19 133 THR B CA 1
ATOM 3901 C C . THR B 1 133 ? -0.807 46.969 12.141 1 96.19 133 THR B C 1
ATOM 3903 O O . THR B 1 133 ? -1.634 47.375 11.312 1 96.19 133 THR B O 1
ATOM 3906 N N . ILE B 1 134 ? -0.829 47.25 13.43 1 94.81 134 ILE B N 1
ATOM 3907 C CA . ILE B 1 134 ? -1.764 48.25 13.945 1 94.81 134 ILE B CA 1
ATOM 3908 C C . ILE B 1 134 ? -1.083 49.625 14 1 94.81 134 ILE B C 1
ATOM 3910 O O . ILE B 1 134 ? -0.113 49.812 14.742 1 94.81 134 ILE B O 1
ATOM 3914 N N . SER B 1 135 ? -1.587 50.5 13.273 1 93.62 135 SER B N 1
ATOM 3915 C CA . SER B 1 135 ? -0.922 51.781 13.102 1 93.62 135 SER B CA 1
ATOM 3916 C C . SER B 1 135 ? -1.305 52.75 14.211 1 93.62 135 SER B C 1
ATOM 3918 O O . SER B 1 135 ? -0.579 53.719 14.477 1 93.62 135 SER B O 1
ATOM 3920 N N . ASP B 1 136 ? -2.439 52.594 14.828 1 92.88 136 ASP B N 1
ATOM 3921 C CA . ASP B 1 136 ? -2.908 53.5 15.875 1 92.88 136 ASP B CA 1
ATOM 3922 C C . ASP B 1 136 ? -3.215 52.719 17.156 1 92.88 136 ASP B C 1
ATOM 3924 O O . ASP B 1 136 ? -2.656 51.656 17.406 1 92.88 136 ASP B O 1
ATOM 3928 N N . ASP B 1 137 ? -4.059 53.438 18.062 1 92.31 137 ASP B N 1
ATOM 3929 C CA . ASP B 1 137 ? -4.34 52.812 19.359 1 92.31 137 ASP B CA 1
ATOM 3930 C C . ASP B 1 137 ? -5.574 51.906 19.281 1 92.31 137 ASP B C 1
ATOM 3932 O O . ASP B 1 137 ? -6.227 51.656 20.297 1 92.31 137 ASP B O 1
ATOM 3936 N N . SER B 1 138 ? -5.793 51.406 18.078 1 89.94 138 SER B N 1
ATOM 3937 C CA . SER B 1 138 ? -6.961 50.562 17.891 1 89.94 138 SER B CA 1
ATOM 3938 C C . SER B 1 138 ? -6.754 49.188 18.547 1 89.94 138 SER B C 1
ATOM 3940 O O . SER B 1 138 ? -5.621 48.75 18.734 1 89.94 138 SER B O 1
ATOM 3942 N N . PHE B 1 139 ? -7.926 48.656 18.953 1 89.69 139 PHE B N 1
ATOM 3943 C CA . PHE B 1 139 ? -7.957 47.312 19.547 1 89.69 139 PHE B CA 1
ATOM 3944 C C . PHE B 1 139 ? -8.383 46.281 18.516 1 89.69 139 PHE B C 1
ATOM 3946 O O . PHE B 1 139 ? -9.43 46.438 17.875 1 89.69 139 PHE B O 1
ATOM 3953 N N . VAL B 1 140 ? -7.484 45.281 18.344 1 89.94 140 VAL B N 1
ATOM 3954 C CA . VAL B 1 140 ? -7.781 44.219 17.359 1 89.94 140 VAL B CA 1
ATOM 3955 C C . VAL B 1 140 ? -8.023 42.906 18.078 1 89.94 140 VAL B C 1
ATOM 3957 O O . VAL B 1 140 ? -7.219 42.469 18.906 1 89.94 140 VAL B O 1
ATOM 3960 N N . GLU B 1 141 ? -9.203 42.312 17.734 1 89.44 141 GLU B N 1
ATOM 3961 C CA . GLU B 1 141 ? -9.57 41 18.281 1 89.44 141 GLU B CA 1
ATOM 3962 C C . GLU B 1 141 ? -9.992 40.031 17.172 1 89.44 141 GLU B C 1
ATOM 3964 O O . GLU B 1 141 ? -10.914 40.344 16.406 1 89.44 141 GLU B O 1
ATOM 3969 N N . ILE B 1 142 ? -9.289 38.906 17.078 1 90.69 142 ILE B N 1
ATOM 3970 C CA . ILE B 1 142 ? -9.602 37.906 16.062 1 90.69 142 ILE B CA 1
ATOM 3971 C C . ILE B 1 142 ? -9.688 36.531 16.719 1 90.69 142 ILE B C 1
ATOM 3973 O O . ILE B 1 142 ? -8.812 36.156 17.5 1 90.69 142 ILE B O 1
ATOM 3977 N N . HIS B 1 143 ? -10.766 35.844 16.391 1 90.06 143 HIS B N 1
ATOM 3978 C CA . HIS B 1 143 ? -10.945 34.469 16.844 1 90.06 143 HIS B CA 1
ATOM 3979 C C . HIS B 1 143 ? -10.656 33.469 15.727 1 90.06 143 HIS B C 1
ATOM 3981 O O . HIS B 1 143 ? -11.102 33.656 14.594 1 90.06 143 HIS B O 1
ATOM 3987 N N . LEU B 1 144 ? -9.922 32.438 16.141 1 93.5 144 LEU B N 1
ATOM 3988 C CA . LEU B 1 144 ? -9.523 31.469 15.148 1 93.5 144 LEU B CA 1
ATOM 3989 C C . LEU B 1 144 ? -10.016 30.078 15.531 1 93.5 144 LEU B C 1
ATOM 3991 O O . LEU B 1 144 ? -10.008 29.719 16.719 1 93.5 144 LEU B O 1
ATOM 3995 N N . LYS B 1 145 ? -10.383 29.359 14.516 1 92.31 145 LYS B N 1
ATOM 3996 C CA . LYS B 1 145 ? -10.719 27.938 14.672 1 92.31 145 LYS B CA 1
ATOM 3997 C C . LYS B 1 145 ? -9.68 27.062 13.992 1 92.31 145 LYS B C 1
ATOM 3999 O O . LYS B 1 145 ? -9.266 27.328 12.859 1 92.31 145 LYS B O 1
ATOM 4004 N N . LEU B 1 146 ? -9.242 26.031 14.742 1 92.75 146 LEU B N 1
ATOM 4005 C CA . LEU B 1 146 ? -8.273 25.078 14.227 1 92.75 146 LEU B CA 1
ATOM 4006 C C . LEU B 1 146 ? -8.875 23.672 14.156 1 92.75 146 LEU B C 1
ATOM 4008 O O . LEU B 1 146 ? -9.547 23.234 15.102 1 92.75 146 LEU B O 1
ATOM 4012 N N . GLU B 1 147 ? -8.586 23.016 13.078 1 90.12 147 GLU B N 1
ATOM 4013 C CA . GLU B 1 147 ? -9.047 21.641 12.922 1 90.12 147 GLU B CA 1
ATOM 4014 C C . GLU B 1 147 ? -8 20.797 12.203 1 90.12 147 GLU B C 1
ATOM 4016 O O . GLU B 1 147 ? -7.125 21.328 11.523 1 90.12 147 GLU B O 1
ATOM 4021 N N . HIS B 1 148 ? -8.164 19.5 12.445 1 89.12 148 HIS B N 1
ATOM 4022 C CA . HIS B 1 148 ? -7.352 18.547 11.688 1 89.12 148 HIS B CA 1
ATOM 4023 C C . HIS B 1 148 ? -8.031 18.156 10.375 1 89.12 148 HIS B C 1
ATOM 4025 O O . HIS B 1 148 ? -9.258 18.125 10.297 1 89.12 148 HIS B O 1
ATOM 4031 N N . GLY B 1 149 ? -7.219 17.922 9.438 1 87.94 149 GLY B N 1
ATOM 4032 C CA . GLY B 1 149 ? -7.727 17.516 8.141 1 87.94 149 GLY B CA 1
ATOM 4033 C C . GLY B 1 149 ? -6.66 16.922 7.238 1 87.94 149 GLY B C 1
ATOM 4034 O O . GLY B 1 149 ? -5.543 16.656 7.688 1 87.94 149 GLY B O 1
ATOM 4035 N N . LYS B 1 150 ? -7.113 16.625 6.012 1 87.88 150 LYS B N 1
ATOM 4036 C CA . LYS B 1 150 ? -6.207 16.094 5.004 1 87.88 150 LYS B CA 1
ATOM 4037 C C . LYS B 1 150 ? -6.215 16.953 3.742 1 87.88 150 LYS B C 1
ATOM 4039 O O . LYS B 1 150 ? -7.23 17.562 3.406 1 87.88 150 LYS B O 1
ATOM 4044 N N . ALA B 1 151 ? -5.094 16.953 3.166 1 89 151 ALA B N 1
ATOM 4045 C CA . ALA B 1 151 ? -4.965 17.594 1.859 1 89 151 ALA B CA 1
ATOM 4046 C C . ALA B 1 151 ? -5.473 19.031 1.899 1 89 151 ALA B C 1
ATOM 4048 O O . ALA B 1 151 ? -5.504 19.656 2.961 1 89 151 ALA B O 1
ATOM 4049 N N . TYR B 1 152 ? -5.668 19.641 0.772 1 91.19 152 TYR B N 1
ATOM 4050 C CA . TYR B 1 152 ? -6.129 21.016 0.642 1 91.19 152 TYR B CA 1
ATOM 4051 C C . TYR B 1 152 ? -7.648 21.078 0.606 1 91.19 152 TYR B C 1
ATOM 4053 O O . TYR B 1 152 ? -8.289 20.375 -0.178 1 91.19 152 TYR B O 1
ATOM 4061 N N . VAL B 1 153 ? -8.227 21.891 1.47 1 90.94 153 VAL B N 1
ATOM 4062 C CA . VAL B 1 153 ? -9.672 22.062 1.522 1 90.94 153 VAL B CA 1
ATOM 4063 C C . VAL B 1 153 ? -10.031 23.531 1.299 1 90.94 153 VAL B C 1
ATOM 4065 O O . VAL B 1 153 ? -9.492 24.422 1.97 1 90.94 153 VAL B O 1
ATOM 4068 N N . LEU B 1 154 ? -10.883 23.703 0.371 1 93.31 154 LEU B N 1
ATOM 4069 C CA . LEU B 1 154 ? -11.336 25.047 0.07 1 93.31 154 LEU B CA 1
ATOM 4070 C C . LEU B 1 154 ? -12.297 25.562 1.147 1 93.31 154 LEU B C 1
ATOM 4072 O O . LEU B 1 154 ? -13 24.766 1.775 1 93.31 154 LEU B O 1
ATOM 4076 N N . ALA B 1 155 ? -12.352 26.859 1.264 1 91.75 155 ALA B N 1
ATOM 4077 C CA . ALA B 1 155 ? -13.227 27.5 2.25 1 91.75 155 ALA B CA 1
ATOM 4078 C C . ALA B 1 155 ? -14.664 27.031 2.088 1 91.75 155 ALA B C 1
ATOM 4080 O O . ALA B 1 155 ? -15.336 26.703 3.074 1 91.75 155 ALA B O 1
ATOM 4081 N N . LYS B 1 156 ? -15.156 26.906 0.842 1 87.5 156 LYS B N 1
ATOM 4082 C CA . LYS B 1 156 ? -16.531 26.516 0.557 1 87.5 156 LYS B CA 1
ATOM 4083 C C . LYS B 1 156 ? -16.812 25.094 1.003 1 87.5 156 LYS B C 1
ATOM 4085 O O . LYS B 1 156 ? -17.953 24.734 1.306 1 87.5 156 LYS B O 1
ATOM 4090 N N . ASP B 1 157 ? -15.789 24.312 1.064 1 86.19 157 ASP B N 1
ATOM 4091 C CA . ASP B 1 157 ? -15.945 22.906 1.382 1 86.19 157 ASP B CA 1
ATOM 4092 C C . ASP B 1 157 ? -15.648 22.641 2.855 1 86.19 157 ASP B C 1
ATOM 4094 O O . ASP B 1 157 ? -15.719 21.484 3.311 1 86.19 157 ASP B O 1
ATOM 4098 N N . GLN B 1 158 ? -15.305 23.734 3.541 1 85.94 158 GLN B N 1
ATOM 4099 C CA . GLN B 1 158 ? -15.016 23.562 4.961 1 85.94 158 GLN B CA 1
ATOM 4100 C C . GLN B 1 158 ? -16.281 23.203 5.742 1 85.94 158 GLN B C 1
ATOM 4102 O O . GLN B 1 158 ? -17.344 23.797 5.516 1 85.94 158 GLN B O 1
ATOM 4107 N N . LYS B 1 159 ? -16.188 22.109 6.5 1 75.44 159 LYS B N 1
ATOM 4108 C CA . LYS B 1 159 ? -17.281 21.766 7.418 1 75.44 159 LYS B CA 1
ATOM 4109 C C . LYS B 1 159 ? -16.984 22.25 8.828 1 75.44 159 LYS B C 1
ATOM 4111 O O . LYS B 1 159 ? -16.469 21.5 9.656 1 75.44 159 LYS B O 1
ATOM 4116 N N . LEU B 1 160 ? -17.172 23.547 8.984 1 73.5 160 LEU B N 1
ATOM 4117 C CA . LEU B 1 160 ? -16.859 24.109 10.289 1 73.5 160 LEU B CA 1
ATOM 4118 C C . LEU B 1 160 ? -17.812 23.578 11.352 1 73.5 160 LEU B C 1
ATOM 4120 O O . LEU B 1 160 ? -19.031 23.703 11.211 1 73.5 160 LEU B O 1
ATOM 4124 N N . GLU B 1 161 ? -17.422 22.703 12.086 1 61.38 161 GLU B N 1
ATOM 4125 C CA . GLU B 1 161 ? -18.234 22.156 13.172 1 61.38 161 GLU B CA 1
ATOM 4126 C C . GLU B 1 161 ? -18.688 23.25 14.125 1 61.38 161 GLU B C 1
ATOM 4128 O O . GLU B 1 161 ? -17.875 24.016 14.648 1 61.38 161 GLU B O 1
ATOM 4133 N N . GLY B 1 162 ? -20.078 23.359 14.469 1 56.59 162 GLY B N 1
ATOM 4134 C CA . GLY B 1 162 ? -20.672 24.062 15.594 1 56.59 162 GLY B CA 1
ATOM 4135 C C . GLY B 1 162 ? -20.812 25.547 15.344 1 56.59 162 GLY B C 1
ATOM 4136 O O . GLY B 1 162 ? -21.5 26.25 16.094 1 56.59 162 GLY B O 1
ATOM 4137 N N . SER B 1 163 ? -19.891 26.266 14.516 1 60.03 163 SER B N 1
ATOM 4138 C CA . SER B 1 163 ? -20.062 27.703 14.695 1 60.03 163 SER B CA 1
ATOM 4139 C C . SER B 1 163 ? -20.344 28.406 13.367 1 60.03 163 SER B C 1
ATOM 4141 O O . SER B 1 163 ? -19.531 28.312 12.438 1 60.03 163 SER B O 1
ATOM 4143 N N . THR B 1 164 ? -21.578 28.75 13.242 1 62.34 164 THR B N 1
ATOM 4144 C CA . THR B 1 164 ? -22.078 29.531 12.125 1 62.34 164 THR B CA 1
ATOM 4145 C C . THR B 1 164 ? -21.375 30.891 12.055 1 62.34 164 THR B C 1
ATOM 4147 O O . THR B 1 164 ? -21.5 31.609 11.062 1 62.34 164 THR B O 1
ATOM 4150 N N . TYR B 1 165 ? -20.516 31.109 13.062 1 72.06 165 TYR B N 1
ATOM 4151 C CA . TYR B 1 165 ? -20.031 32.5 13.117 1 72.06 165 TYR B CA 1
ATOM 4152 C C . TYR B 1 165 ? -18.625 32.594 12.547 1 72.06 165 TYR B C 1
ATOM 4154 O O . TYR B 1 165 ? -18.094 33.688 12.383 1 72.06 165 TYR B O 1
ATOM 4162 N N . PHE B 1 166 ? -18.062 31.453 12.172 1 85.12 166 PHE B N 1
ATOM 4163 C CA . PHE B 1 166 ? -16.719 31.516 11.617 1 85.12 166 PHE B CA 1
ATOM 4164 C C . PHE B 1 166 ? -16.75 31.594 10.094 1 85.12 166 PHE B C 1
ATOM 4166 O O . PHE B 1 166 ? -17.578 30.922 9.453 1 85.12 166 PHE B O 1
ATOM 4173 N N . LEU B 1 167 ? -15.984 32.531 9.625 1 87.56 167 LEU B N 1
ATOM 4174 C CA . LEU B 1 167 ? -15.742 32.562 8.188 1 87.56 167 LEU B CA 1
ATOM 4175 C C . LEU B 1 167 ? -14.742 31.5 7.773 1 87.56 167 LEU B C 1
ATOM 4177 O O . LEU B 1 167 ? -13.586 31.531 8.195 1 87.56 167 LEU B O 1
ATOM 4181 N N . PRO B 1 168 ? -15.195 30.578 6.996 1 91.75 168 PRO B N 1
ATOM 4182 C CA . PRO B 1 168 ? -14.266 29.516 6.574 1 91.75 168 PRO B CA 1
ATOM 4183 C C . PRO B 1 168 ? -13.156 30.031 5.664 1 91.75 168 PRO B C 1
ATOM 4185 O O . PRO B 1 168 ? -13.391 30.938 4.852 1 91.75 168 PRO B O 1
ATOM 4188 N N . ILE B 1 169 ? -12.055 29.516 5.816 1 93.44 169 ILE B N 1
ATOM 4189 C CA . ILE B 1 169 ? -10.945 29.859 4.934 1 93.44 169 ILE B CA 1
ATOM 4190 C C . ILE B 1 169 ? -10.344 28.578 4.336 1 93.44 169 ILE B C 1
ATOM 4192 O O . ILE B 1 169 ? -10.57 27.484 4.844 1 93.44 169 ILE B O 1
ATOM 4196 N N . ASP B 1 170 ? -9.586 28.797 3.225 1 94.81 170 ASP B N 1
ATOM 4197 C CA . ASP B 1 170 ? -8.867 27.672 2.639 1 94.81 170 ASP B CA 1
ATOM 4198 C C . ASP B 1 170 ? -7.77 27.172 3.578 1 94.81 170 ASP B C 1
ATOM 4200 O O . ASP B 1 170 ? -7.117 27.969 4.258 1 94.81 170 ASP B O 1
ATOM 4204 N N . SER B 1 171 ? -7.699 25.859 3.633 1 94.62 171 SER B N 1
ATOM 4205 C CA . SER B 1 171 ? -6.664 25.281 4.484 1 94.62 171 SER B CA 1
ATOM 4206 C C . SER B 1 171 ? -5.914 24.156 3.762 1 94.62 171 SER B C 1
ATOM 4208 O O . SER B 1 171 ? -6.531 23.297 3.135 1 94.62 171 SER B O 1
ATOM 4210 N N . ASN B 1 172 ? -4.586 24.234 3.799 1 93.88 172 ASN B N 1
ATOM 4211 C CA . ASN B 1 172 ? -3.738 23.141 3.348 1 93.88 172 ASN B CA 1
ATOM 4212 C C . ASN B 1 172 ? -3.227 22.297 4.52 1 93.88 172 ASN B C 1
ATOM 4214 O O . ASN B 1 172 ? -2.213 22.641 5.133 1 93.88 172 ASN B O 1
ATOM 4218 N N . PHE B 1 173 ? -3.875 21.172 4.734 1 93.06 173 PHE B N 1
ATOM 4219 C CA . PHE B 1 173 ? -3.592 20.359 5.91 1 93.06 173 PHE B CA 1
ATOM 4220 C C . PHE B 1 173 ? -2.359 19.5 5.68 1 93.06 173 PHE B C 1
ATOM 4222 O O . PHE B 1 173 ? -1.81 18.922 6.625 1 93.06 173 PHE B O 1
ATOM 4229 N N . ALA B 1 174 ? -1.876 19.375 4.492 1 92.94 174 ALA B N 1
ATOM 4230 C CA . ALA B 1 174 ? -0.808 18.438 4.152 1 92.94 174 ALA B CA 1
ATOM 4231 C C . ALA B 1 174 ? 0.512 18.859 4.793 1 92.94 174 ALA B C 1
ATOM 4233 O O . ALA B 1 174 ? 1.057 19.922 4.473 1 92.94 174 ALA B O 1
ATOM 4234 N N . PRO B 1 175 ? 1.02 18.062 5.609 1 94 175 PRO B N 1
ATOM 4235 C CA . PRO B 1 175 ? 2.307 18.391 6.223 1 94 175 PRO B CA 1
ATOM 4236 C C . PRO B 1 175 ? 3.486 18.172 5.281 1 94 175 PRO B C 1
ATOM 4238 O O . PRO B 1 175 ? 4.566 18.719 5.492 1 94 175 PRO B O 1
ATOM 4241 N N . VAL B 1 176 ? 3.307 17.312 4.301 1 96.25 176 VAL B N 1
ATOM 4242 C CA . VAL B 1 176 ? 4.348 17.016 3.324 1 96.25 176 VAL B CA 1
ATOM 4243 C C . VAL B 1 176 ? 4.219 17.953 2.129 1 96.25 176 VAL B C 1
ATOM 4245 O O . VAL B 1 176 ? 3.146 18.062 1.53 1 96.25 176 VAL B O 1
ATOM 4248 N N . LEU B 1 177 ? 5.281 18.625 1.813 1 94 177 LEU B N 1
ATOM 4249 C CA . LEU B 1 177 ? 5.281 19.625 0.751 1 94 177 LEU B CA 1
ATOM 4250 C C . LEU B 1 177 ? 5.602 18.984 -0.597 1 94 177 LEU B C 1
ATOM 4252 O O . LEU B 1 177 ? 4.977 19.312 -1.607 1 94 177 LEU B O 1
ATOM 4256 N N . LYS B 1 178 ? 6.523 18.172 -0.536 1 95.62 178 LYS B N 1
ATOM 4257 C CA . LYS B 1 178 ? 7.039 17.578 -1.767 1 95.62 178 LYS B CA 1
ATOM 4258 C C . LYS B 1 178 ? 7.625 16.188 -1.506 1 95.62 178 LYS B C 1
ATOM 4260 O O . LYS B 1 178 ? 8.219 15.945 -0.453 1 95.62 178 LYS B O 1
ATOM 4265 N N . VAL B 1 179 ? 7.398 15.305 -2.482 1 97.56 179 VAL B N 1
ATOM 4266 C CA . VAL B 1 179 ? 7.98 13.969 -2.424 1 97.56 179 VAL B CA 1
ATOM 4267 C C . VAL B 1 179 ? 8.609 13.617 -3.77 1 97.56 179 VAL B C 1
ATOM 4269 O O . VAL B 1 179 ? 7.965 13.719 -4.812 1 97.56 179 VAL B O 1
ATOM 4272 N N . ASN B 1 180 ? 9.867 13.305 -3.744 1 96.94 180 ASN B N 1
ATOM 4273 C CA . ASN B 1 180 ? 10.547 12.766 -4.918 1 96.94 180 ASN B CA 1
ATOM 4274 C C . ASN B 1 180 ? 10.781 11.266 -4.789 1 96.94 180 ASN B C 1
ATOM 4276 O O . ASN B 1 180 ? 11.383 10.805 -3.82 1 96.94 180 ASN B O 1
ATOM 4280 N N . SER B 1 181 ? 10.281 10.555 -5.715 1 96.44 181 SER B N 1
ATOM 4281 C CA . SER B 1 181 ? 10.414 9.102 -5.715 1 96.44 181 SER B CA 1
ATOM 4282 C C . SER B 1 181 ? 11.023 8.602 -7.023 1 96.44 181 SER B C 1
ATOM 4284 O O . SER B 1 181 ? 10.516 8.906 -8.102 1 96.44 181 SER B O 1
ATOM 4286 N N . TYR B 1 182 ? 12.102 7.859 -6.961 1 96 182 TYR B N 1
ATOM 4287 C CA . TYR B 1 182 ? 12.703 7.277 -8.156 1 96 182 TYR B CA 1
ATOM 4288 C C . TYR B 1 182 ? 13.398 5.961 -7.836 1 96 182 TYR B C 1
ATOM 4290 O O . TYR B 1 182 ? 13.82 5.738 -6.703 1 96 182 TYR B O 1
ATOM 4298 N N . VAL B 1 183 ? 13.477 5.082 -8.812 1 94.62 183 VAL B N 1
ATOM 4299 C CA . VAL B 1 183 ? 14.102 3.771 -8.68 1 94.62 183 VAL B CA 1
ATOM 4300 C C . VAL B 1 183 ? 15.469 3.775 -9.359 1 94.62 183 VAL B C 1
ATOM 4302 O O . VAL B 1 183 ? 15.602 4.25 -10.492 1 94.62 183 VAL B O 1
ATOM 4305 N N . LYS B 1 184 ? 16.469 3.348 -8.609 1 92.06 184 LYS B N 1
ATOM 4306 C CA . LYS B 1 184 ? 17.812 3.238 -9.156 1 92.06 184 LYS B CA 1
ATOM 4307 C C . LYS B 1 184 ? 18.219 1.777 -9.328 1 92.06 184 LYS B C 1
ATOM 4309 O O . LYS B 1 184 ? 18.078 0.971 -8.406 1 92.06 184 LYS B O 1
ATOM 4314 N N . THR B 1 185 ? 18.656 1.447 -10.516 1 86.31 185 THR B N 1
ATOM 4315 C CA . THR B 1 185 ? 19.172 0.109 -10.781 1 86.31 185 THR B CA 1
ATOM 4316 C C . THR B 1 185 ? 20.609 -0.02 -10.273 1 86.31 185 THR B C 1
ATOM 4318 O O . THR B 1 185 ? 21.406 0.911 -10.414 1 86.31 185 THR B O 1
ATOM 4321 N N . LEU B 1 186 ? 20.844 -0.982 -9.453 1 76.94 186 LEU B N 1
ATOM 4322 C CA . LEU B 1 186 ? 22.188 -1.205 -8.938 1 76.94 186 LEU B CA 1
ATOM 4323 C C . LEU B 1 186 ? 23.094 -1.78 -10.016 1 76.94 186 LEU B C 1
ATOM 4325 O O . LEU B 1 186 ? 22.625 -2.492 -10.914 1 76.94 186 LEU B O 1
ATOM 4329 N N . PRO B 1 187 ? 24.312 -1.08 -10.039 1 67.31 187 PRO B N 1
ATOM 4330 C CA . PRO B 1 187 ? 25.266 -1.581 -11.039 1 67.31 187 PRO B CA 1
ATOM 4331 C C . PRO B 1 187 ? 25.359 -3.105 -11.055 1 67.31 187 PRO B C 1
ATOM 4333 O O . PRO B 1 187 ? 25.234 -3.744 -10.008 1 67.31 187 PRO B O 1
ATOM 4336 N N . GLN B 1 188 ? 24.797 -3.66 -12.016 1 56.88 188 GLN B N 1
ATOM 4337 C CA . GLN B 1 188 ? 24.562 -5.051 -12.383 1 56.88 188 GLN B CA 1
ATOM 4338 C C . GLN B 1 188 ? 25.766 -5.926 -12.023 1 56.88 188 GLN B C 1
ATOM 4340 O O . GLN B 1 188 ? 26.844 -5.766 -12.594 1 56.88 188 GLN B O 1
ATOM 4345 N N . HIS B 1 189 ? 26.188 -5.984 -10.773 1 51.94 189 HIS B N 1
ATOM 4346 C CA . HIS B 1 189 ? 26.828 -7.277 -10.953 1 51.94 189 HIS B CA 1
ATOM 4347 C C . HIS B 1 189 ? 25.875 -8.297 -11.547 1 51.94 189 HIS B C 1
ATOM 4349 O O . HIS B 1 189 ? 24.656 -8.141 -11.453 1 51.94 189 HIS B O 1
ATOM 4355 N N . ILE B 1 190 ? 26.281 -9.344 -12.281 1 52.44 190 ILE B N 1
ATOM 4356 C CA . ILE B 1 190 ? 25.703 -10.289 -13.234 1 52.44 190 ILE B CA 1
ATOM 4357 C C . ILE B 1 190 ? 24.297 -10.68 -12.797 1 52.44 190 ILE B C 1
ATOM 4359 O O . ILE B 1 190 ? 23.375 -10.703 -13.609 1 52.44 190 ILE B O 1
ATOM 4363 N N . GLU B 1 191 ? 24.047 -11.141 -11.547 1 57.31 191 GLU B N 1
ATOM 4364 C CA . GLU B 1 191 ? 22.875 -11.977 -11.359 1 57.31 191 GLU B CA 1
ATOM 4365 C C . GLU B 1 191 ? 21.812 -11.25 -10.539 1 57.31 191 GLU B C 1
ATOM 4367 O O . GLU B 1 191 ? 20.672 -11.727 -10.422 1 57.31 191 GLU B O 1
ATOM 4372 N N . ASN B 1 192 ? 22.109 -9.93 -10.008 1 59.84 192 ASN B N 1
ATOM 4373 C CA . ASN B 1 192 ? 21.109 -9.406 -9.078 1 59.84 192 ASN B CA 1
ATOM 4374 C C . ASN B 1 192 ? 20.281 -8.281 -9.711 1 59.84 192 ASN B C 1
ATOM 4376 O O . ASN B 1 192 ? 20.844 -7.258 -10.117 1 59.84 192 ASN B O 1
ATOM 4380 N N . THR B 1 193 ? 19.016 -8.547 -10.023 1 71.12 193 THR B N 1
ATOM 4381 C CA . THR B 1 193 ? 18.094 -7.621 -10.68 1 71.12 193 THR B CA 1
ATOM 4382 C C . THR B 1 193 ? 17.391 -6.734 -9.648 1 71.12 193 THR B C 1
ATOM 4384 O O . THR B 1 193 ? 16.438 -6.035 -9.977 1 71.12 193 THR B O 1
ATOM 4387 N N . ASP B 1 194 ? 18.031 -6.648 -8.484 1 82.62 194 ASP B N 1
ATOM 4388 C CA . ASP B 1 194 ? 17.359 -5.855 -7.453 1 82.62 194 ASP B CA 1
ATOM 4389 C C . ASP B 1 194 ? 17.578 -4.363 -7.684 1 82.62 194 ASP B C 1
ATOM 4391 O O . ASP B 1 194 ? 18.578 -3.959 -8.289 1 82.62 194 ASP B O 1
ATOM 4395 N N . VAL B 1 195 ? 16.609 -3.602 -7.273 1 89.38 195 VAL B N 1
ATOM 4396 C CA . VAL B 1 195 ? 16.672 -2.15 -7.418 1 89.38 195 VAL B CA 1
ATOM 4397 C C . VAL B 1 195 ? 16.562 -1.488 -6.047 1 89.38 195 VAL B C 1
ATOM 4399 O O . VAL B 1 195 ? 16.203 -2.145 -5.062 1 89.38 195 VAL B O 1
ATOM 4402 N N . GLU B 1 196 ? 16.984 -0.243 -6.094 1 93.25 196 GLU B N 1
ATOM 4403 C CA . GLU B 1 196 ? 16.812 0.599 -4.918 1 93.25 196 GLU B CA 1
ATOM 4404 C C . GLU B 1 196 ? 15.742 1.664 -5.156 1 93.25 196 GLU B C 1
ATOM 4406 O O . GLU B 1 196 ? 15.727 2.311 -6.207 1 93.25 196 GLU B O 1
ATOM 4411 N N . LEU B 1 197 ? 14.875 1.807 -4.199 1 96.12 197 LEU B N 1
ATOM 4412 C CA . LEU B 1 197 ? 13.898 2.891 -4.238 1 96.12 197 LEU B CA 1
ATOM 4413 C C . LEU B 1 197 ? 14.359 4.07 -3.387 1 96.12 197 LEU B C 1
ATOM 4415 O O . LEU B 1 197 ? 14.656 3.906 -2.199 1 96.12 197 LEU B O 1
ATOM 4419 N N . HIS B 1 198 ? 14.453 5.18 -4.008 1 96.94 198 HIS B N 1
ATOM 4420 C CA . HIS B 1 198 ? 14.797 6.422 -3.32 1 96.94 198 HIS B CA 1
ATOM 4421 C C . HIS B 1 198 ? 13.57 7.301 -3.117 1 96.94 198 HIS B C 1
ATOM 4423 O O . HIS B 1 198 ? 12.844 7.598 -4.07 1 96.94 198 HIS B O 1
ATOM 4429 N N . LEU B 1 199 ? 13.391 7.652 -1.873 1 97.44 199 LEU B N 1
ATOM 4430 C CA . LEU B 1 199 ? 12.281 8.516 -1.484 1 97.44 199 LEU B CA 1
ATOM 4431 C C . LEU B 1 199 ? 12.781 9.742 -0.73 1 97.44 199 LEU B C 1
ATOM 4433 O O . LEU B 1 199 ? 13.367 9.617 0.345 1 97.44 199 LEU B O 1
ATOM 4437 N N . GLU B 1 200 ? 12.555 10.875 -1.333 1 97.06 200 GLU B N 1
ATOM 4438 C CA . GLU B 1 200 ? 12.867 12.148 -0.688 1 97.06 200 GLU B CA 1
ATOM 4439 C C . GLU B 1 200 ? 11.602 12.852 -0.213 1 97.06 200 GLU B C 1
ATOM 4441 O O . GLU B 1 200 ? 10.719 13.156 -1.015 1 97.06 200 GLU B O 1
ATOM 4446 N N . ILE B 1 201 ? 11.578 13.141 1.053 1 97.56 201 ILE B N 1
ATOM 4447 C CA . ILE B 1 201 ? 10.383 13.727 1.654 1 97.56 201 ILE B CA 1
ATOM 4448 C C . ILE B 1 201 ? 10.711 15.109 2.207 1 97.56 201 ILE B C 1
ATOM 4450 O O . ILE B 1 201 ? 11.68 15.273 2.953 1 97.56 201 ILE B O 1
ATOM 4454 N N . PHE B 1 202 ? 9.891 16.078 1.791 1 96.44 202 PHE B N 1
ATOM 4455 C CA . PHE B 1 202 ? 9.977 17.453 2.303 1 96.44 202 PHE B CA 1
ATOM 4456 C C . PHE B 1 202 ? 8.742 17.781 3.133 1 96.44 202 PHE B C 1
ATOM 4458 O O . PHE B 1 202 ? 7.613 17.641 2.662 1 96.44 202 PHE B O 1
ATOM 4465 N N . THR B 1 203 ? 8.945 18.156 4.383 1 95 203 THR B N 1
ATOM 4466 C CA . THR B 1 203 ? 7.82 18.5 5.242 1 95 203 THR B CA 1
ATOM 4467 C C . THR B 1 203 ? 7.883 19.969 5.652 1 95 203 THR B C 1
ATOM 4469 O O . THR B 1 203 ? 8.914 20.625 5.484 1 95 203 THR B O 1
ATOM 4472 N N . ASN B 1 204 ? 6.785 20.531 6.152 1 90.56 204 ASN B N 1
ATOM 4473 C CA . ASN B 1 204 ? 6.703 21.938 6.539 1 90.56 204 ASN B CA 1
ATOM 4474 C C . ASN B 1 204 ? 7.152 22.141 7.984 1 90.56 204 ASN B C 1
ATOM 4476 O O . ASN B 1 204 ? 6.93 23.203 8.562 1 90.56 204 ASN B O 1
ATOM 4480 N N . GLY B 1 205 ? 7.688 21.125 8.594 1 88.12 205 GLY B N 1
ATOM 4481 C CA . GLY B 1 205 ? 8.195 21.266 9.945 1 88.12 205 GLY B CA 1
ATOM 4482 C C . GLY B 1 205 ? 7.262 20.688 11 1 88.12 205 GLY B C 1
ATOM 4483 O O . GLY B 1 205 ? 7.695 20.344 12.102 1 88.12 205 GLY B O 1
ATOM 4484 N N . SER B 1 206 ? 6.02 20.609 10.664 1 88.44 206 SER B N 1
ATOM 4485 C CA . SER B 1 206 ? 5.051 20.094 11.633 1 88.44 206 SER B CA 1
ATOM 4486 C C . SER B 1 206 ? 5.223 18.594 11.852 1 88.44 206 SER B C 1
ATOM 4488 O O . SER B 1 206 ? 4.789 18.062 12.875 1 88.44 206 SER B O 1
ATOM 4490 N N . LEU B 1 207 ? 5.859 18.016 10.906 1 89.12 207 LEU B N 1
ATOM 4491 C CA . LEU B 1 207 ? 6.09 16.578 10.953 1 89.12 207 LEU B CA 1
ATOM 4492 C C . LEU B 1 207 ? 7.488 16.234 10.445 1 89.12 207 LEU B C 1
ATOM 4494 O O . LEU B 1 207 ? 7.938 16.781 9.43 1 89.12 207 LEU B O 1
ATOM 4498 N N . LEU B 1 208 ? 8.07 15.391 11.195 1 87.56 208 LEU B N 1
ATOM 4499 C CA . LEU B 1 208 ? 9.375 14.938 10.727 1 87.56 208 LEU B CA 1
ATOM 4500 C C . LEU B 1 208 ? 9.227 13.977 9.547 1 87.56 208 LEU B C 1
ATOM 4502 O O . LEU B 1 208 ? 8.258 13.219 9.477 1 87.56 208 LEU B O 1
ATOM 4506 N N . PRO B 1 209 ? 10.227 14.008 8.68 1 92.88 209 PRO B N 1
ATOM 4507 C CA . PRO B 1 209 ? 10.125 13.156 7.488 1 92.88 209 PRO B CA 1
ATOM 4508 C C . PRO B 1 209 ? 9.969 11.68 7.832 1 92.88 209 PRO B C 1
ATOM 4510 O O . PRO B 1 209 ? 9.141 10.984 7.23 1 92.88 209 PRO B O 1
ATOM 4513 N N . HIS B 1 210 ? 10.75 11.188 8.789 1 91.19 210 HIS B N 1
ATOM 4514 C CA . HIS B 1 210 ? 10.641 9.781 9.141 1 91.19 210 HIS B CA 1
ATOM 4515 C C . HIS B 1 210 ? 9.297 9.469 9.781 1 91.19 210 HIS B C 1
ATOM 4517 O O . HIS B 1 210 ? 8.742 8.383 9.594 1 91.19 210 HIS B O 1
ATOM 4523 N N . GLN B 1 211 ? 8.742 10.414 10.484 1 88.69 211 GLN B N 1
ATOM 4524 C CA . GLN B 1 211 ? 7.414 10.25 11.055 1 88.69 211 GLN B CA 1
ATOM 4525 C C . GLN B 1 211 ? 6.344 10.234 9.969 1 88.69 211 GLN B C 1
ATOM 4527 O O . GLN B 1 211 ? 5.379 9.477 10.047 1 88.69 211 GLN B O 1
ATOM 4532 N N . ALA B 1 212 ? 6.566 11.133 9.062 1 94.69 212 ALA B N 1
ATOM 4533 C CA . ALA B 1 212 ? 5.641 11.164 7.934 1 94.69 212 ALA B CA 1
ATOM 4534 C C . ALA B 1 212 ? 5.602 9.82 7.215 1 94.69 212 ALA B C 1
ATOM 4536 O O . ALA B 1 212 ? 4.527 9.32 6.867 1 94.69 212 ALA B O 1
ATOM 4537 N N . LEU B 1 213 ? 6.77 9.258 6.996 1 95.38 213 LEU B N 1
ATOM 4538 C CA . LEU B 1 213 ? 6.863 7.965 6.328 1 95.38 213 LEU B CA 1
ATOM 4539 C C . LEU B 1 213 ? 6.172 6.879 7.145 1 95.38 213 LEU B C 1
ATOM 4541 O O . LEU B 1 213 ? 5.441 6.051 6.59 1 95.38 213 LEU B O 1
ATOM 4545 N N . LEU B 1 214 ? 6.359 6.91 8.391 1 89.94 214 LEU B N 1
ATOM 4546 C CA . LEU B 1 214 ? 5.723 5.949 9.289 1 89.94 214 LEU B CA 1
ATOM 4547 C C . LEU B 1 214 ? 4.207 6.102 9.258 1 89.94 214 LEU B C 1
ATOM 4549 O O . LEU B 1 214 ? 3.48 5.105 9.203 1 89.94 214 LEU B O 1
ATOM 4553 N N . GLN B 1 215 ? 3.746 7.297 9.305 1 90.25 215 GLN B N 1
ATOM 4554 C CA . GLN B 1 215 ? 2.309 7.543 9.242 1 90.25 215 GLN B CA 1
ATOM 4555 C C . GLN B 1 215 ? 1.727 7.043 7.922 1 90.25 215 GLN B C 1
ATOM 4557 O O . GLN B 1 215 ? 0.635 6.469 7.898 1 90.25 215 GLN B O 1
ATOM 4562 N N . ALA B 1 216 ? 2.447 7.328 6.898 1 94.69 216 ALA B N 1
ATOM 4563 C CA . ALA B 1 216 ? 1.988 6.863 5.594 1 94.69 216 ALA B CA 1
ATOM 4564 C C . ALA B 1 216 ? 1.83 5.348 5.574 1 94.69 216 ALA B C 1
ATOM 4566 O O . ALA B 1 216 ? 0.815 4.828 5.105 1 94.69 216 ALA B O 1
ATOM 4567 N N . LYS B 1 217 ? 2.861 4.656 6.07 1 92.5 217 LYS B N 1
ATOM 4568 C CA . LYS B 1 217 ? 2.797 3.199 6.16 1 92.5 217 LYS B CA 1
ATOM 4569 C C . LYS B 1 217 ? 1.568 2.752 6.945 1 92.5 217 LYS B C 1
ATOM 4571 O O . LYS B 1 217 ? 0.858 1.835 6.527 1 92.5 217 LYS B O 1
ATOM 4576 N N . ASN B 1 218 ? 1.325 3.395 7.98 1 85.88 218 ASN B N 1
ATOM 4577 C CA . ASN B 1 218 ? 0.187 3.049 8.82 1 85.88 218 ASN B CA 1
ATOM 4578 C C . ASN B 1 218 ? -1.138 3.312 8.109 1 85.88 218 ASN B C 1
ATOM 4580 O O . ASN B 1 218 ? -2.078 2.525 8.227 1 85.88 218 ASN B O 1
ATOM 4584 N N . MET B 1 219 ? -1.171 4.383 7.488 1 88.69 219 MET B N 1
ATOM 4585 C CA . MET B 1 219 ? -2.387 4.715 6.754 1 88.69 219 MET B CA 1
ATOM 4586 C C . MET B 1 219 ? -2.688 3.658 5.695 1 88.69 219 MET B C 1
ATOM 4588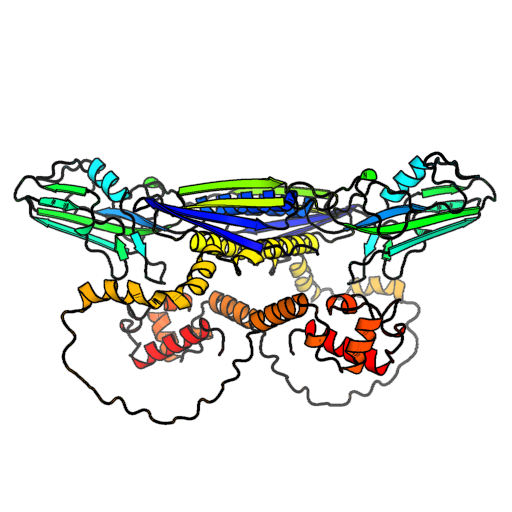 O O . MET B 1 219 ? -3.832 3.227 5.551 1 88.69 219 MET B O 1
ATOM 4592 N N . ILE B 1 220 ? -1.715 3.217 5 1 90.94 220 ILE B N 1
ATOM 4593 C CA . ILE B 1 220 ? -1.88 2.178 3.99 1 90.94 220 ILE B CA 1
ATOM 4594 C C . ILE B 1 220 ? -2.354 0.885 4.652 1 90.94 220 ILE B C 1
ATOM 4596 O O . ILE B 1 220 ? -3.266 0.223 4.152 1 90.94 220 ILE B O 1
ATOM 4600 N N . GLY B 1 221 ? -1.701 0.577 5.707 1 85.69 221 GLY B N 1
ATOM 4601 C CA . GLY B 1 221 ? -2.127 -0.587 6.465 1 85.69 221 GLY B CA 1
ATOM 4602 C C . GLY B 1 221 ? -3.588 -0.533 6.871 1 85.69 221 GLY B C 1
ATOM 4603 O O . GLY B 1 221 ? -4.301 -1.534 6.777 1 85.69 221 GLY B O 1
ATOM 4604 N N . TYR B 1 222 ? -3.994 0.579 7.281 1 82.19 222 TYR B N 1
ATOM 4605 C CA . TYR B 1 222 ? -5.383 0.766 7.688 1 82.19 222 TYR B CA 1
ATOM 4606 C C . TYR B 1 222 ? -6.328 0.565 6.512 1 82.19 222 TYR B C 1
ATOM 4608 O O . TYR B 1 222 ? -7.332 -0.141 6.629 1 82.19 222 TYR B O 1
ATOM 4616 N N . MET B 1 223 ? -6.008 1.15 5.441 1 84.31 223 MET B N 1
ATOM 4617 C CA . MET B 1 223 ? -6.852 1.056 4.25 1 84.31 223 MET B CA 1
ATOM 4618 C C . MET B 1 223 ? -7 -0.395 3.807 1 84.31 223 MET B C 1
ATOM 4620 O O . MET B 1 223 ? -8.055 -0.785 3.293 1 84.31 223 MET B O 1
ATOM 4624 N N . LEU B 1 224 ? -5.969 -1.186 4 1 90 224 LEU B N 1
ATOM 4625 C CA . LEU B 1 224 ? -5.965 -2.562 3.518 1 90 224 LEU B CA 1
ATOM 4626 C C . LEU B 1 224 ? -6.484 -3.516 4.59 1 90 224 LEU B C 1
ATOM 4628 O O . LEU B 1 224 ? -6.695 -4.699 4.324 1 90 224 LEU B O 1
ATOM 4632 N N . SER B 1 225 ? -6.715 -3.064 5.75 1 83.31 225 SER B N 1
ATOM 4633 C CA . SER B 1 225 ? -7.09 -3.92 6.871 1 83.31 225 SER B CA 1
ATOM 4634 C C . SER B 1 225 ? -8.438 -4.59 6.629 1 83.31 225 SER B C 1
ATOM 4636 O O . SER B 1 225 ? -8.695 -5.684 7.137 1 83.31 225 SER B O 1
ATOM 4638 N N . THR B 1 226 ? -9.273 -3.943 5.871 1 84.69 226 THR B N 1
ATOM 4639 C CA . THR B 1 226 ? -10.609 -4.469 5.621 1 84.69 226 THR B CA 1
ATOM 4640 C C . THR B 1 226 ? -10.547 -5.762 4.812 1 84.69 226 THR B C 1
ATOM 4642 O O . THR B 1 226 ? -11.477 -6.57 4.844 1 84.69 226 THR B O 1
ATOM 4645 N N . VAL B 1 227 ? -9.5 -5.984 4.098 1 90.5 227 VAL B N 1
ATOM 4646 C CA . VAL B 1 227 ? -9.352 -7.184 3.277 1 90.5 227 VAL B CA 1
ATOM 4647 C C . VAL B 1 227 ? -9.32 -8.422 4.168 1 90.5 227 VAL B C 1
ATOM 4649 O O . VAL B 1 227 ? -9.781 -9.492 3.771 1 90.5 227 VAL B O 1
ATOM 4652 N N . ASN B 1 228 ? -8.789 -8.281 5.375 1 78 228 ASN B N 1
ATOM 4653 C CA . ASN B 1 228 ? -8.719 -9.391 6.316 1 78 228 ASN B CA 1
ATOM 4654 C C . ASN B 1 228 ? -10.102 -9.812 6.793 1 78 228 ASN B C 1
ATOM 4656 O O . ASN B 1 228 ? -10.305 -10.961 7.188 1 78 228 ASN B O 1
ATOM 4660 N N . LYS B 1 229 ? -11.039 -8.93 6.754 1 79.31 229 LYS B N 1
ATOM 4661 C CA . LYS B 1 229 ? -12.398 -9.195 7.211 1 79.31 229 LYS B CA 1
ATOM 4662 C C . LYS B 1 229 ? -13.391 -9.148 6.051 1 79.31 229 LYS B C 1
ATOM 4664 O O . LYS B 1 229 ? -14.5 -8.633 6.191 1 79.31 229 LYS B O 1
ATOM 4669 N N . MET B 1 230 ? -12.938 -9.648 5.074 1 85.38 230 MET B N 1
ATOM 4670 C CA . MET B 1 230 ? -13.766 -9.625 3.873 1 85.38 230 MET B CA 1
ATOM 4671 C C . MET B 1 230 ? -15.109 -10.297 4.129 1 85.38 230 MET B C 1
ATOM 4673 O O . MET B 1 230 ? -15.172 -11.344 4.785 1 85.38 230 MET B O 1
ATOM 4677 N N . GLU B 1 231 ? -16.141 -9.641 3.746 1 79.81 231 GLU B N 1
ATOM 4678 C CA . GLU B 1 231 ? -17.5 -10.164 3.881 1 79.81 231 GLU B CA 1
ATOM 4679 C C . GLU B 1 231 ? -17.969 -10.805 2.582 1 79.81 231 GLU B C 1
ATOM 4681 O O . GLU B 1 231 ? -17.656 -10.328 1.492 1 79.81 231 GLU B O 1
ATOM 4686 N N . PHE B 1 232 ? -18.672 -11.922 2.752 1 74.69 232 PHE B N 1
ATOM 4687 C CA . PHE B 1 232 ? -19.266 -12.609 1.616 1 74.69 232 PHE B CA 1
ATOM 4688 C C . PHE B 1 232 ? -20.781 -12.602 1.711 1 74.69 232 PHE B C 1
ATOM 4690 O O . PHE B 1 232 ? -21.391 -13.57 2.184 1 74.69 232 PHE B O 1
ATOM 4697 N N . PRO B 1 233 ? -21.406 -11.516 1.371 1 63.91 233 PRO B N 1
ATOM 4698 C CA . PRO B 1 233 ? -22.844 -11.383 1.549 1 63.91 233 PRO B CA 1
ATOM 4699 C C . PRO B 1 233 ? -23.625 -12.508 0.888 1 63.91 233 PRO B C 1
ATOM 4701 O O . PRO B 1 233 ? -24.688 -12.906 1.383 1 63.91 233 PRO B O 1
ATOM 4704 N N . CYS B 1 234 ? -23.484 -12.906 -0.327 1 54.34 234 CYS B N 1
ATOM 4705 C CA . CYS B 1 234 ? -24.297 -13.914 -0.983 1 54.34 234 CYS B CA 1
ATOM 4706 C C . CYS B 1 234 ? -24.25 -15.234 -0.226 1 54.34 234 CYS B C 1
ATOM 4708 O O . CYS B 1 234 ? -25.188 -16.031 -0.283 1 54.34 234 CYS B O 1
ATOM 4710 N N . LEU B 1 235 ? -23.234 -15.586 0.46 1 49.38 235 LEU B N 1
ATOM 4711 C CA . LEU B 1 235 ? -23.219 -16.875 1.139 1 49.38 235 LEU B CA 1
ATOM 4712 C C . LEU B 1 235 ? -24.141 -16.875 2.35 1 49.38 235 LEU B C 1
ATOM 4714 O O . LEU B 1 235 ? -24.656 -17.922 2.754 1 49.38 235 LEU B O 1
ATOM 4718 N N . SER B 1 236 ? -24.422 -15.797 3.027 1 40.34 236 SER B N 1
ATOM 4719 C CA . SER B 1 236 ? -25.266 -15.781 4.215 1 40.34 236 SER B CA 1
ATOM 4720 C C . SER B 1 236 ? -26.734 -15.938 3.846 1 40.34 236 SER B C 1
ATOM 4722 O O . SER B 1 236 ? -27.547 -16.406 4.66 1 40.34 236 SER B O 1
ATOM 4724 N N . GLN B 1 237 ? -27.266 -15.547 2.721 1 38.09 237 GLN B N 1
ATOM 4725 C CA . GLN B 1 237 ? -28.703 -15.734 2.504 1 38.09 237 GLN B CA 1
ATOM 4726 C C . GLN B 1 237 ? -29.047 -17.219 2.363 1 38.09 237 GLN B C 1
ATOM 4728 O O . GLN B 1 237 ? -30.203 -17.609 2.561 1 38.09 237 GLN B O 1
ATOM 4733 N N . VAL B 1 238 ? -28.266 -18.125 1.849 1 36.06 238 VAL B N 1
ATOM 4734 C CA . VAL B 1 238 ? -28.734 -19.484 1.703 1 36.06 238 VAL B CA 1
ATOM 4735 C C . VAL B 1 238 ? -28.953 -20.109 3.082 1 36.06 238 VAL B C 1
ATOM 4737 O O . VAL B 1 238 ? -29.781 -21.016 3.236 1 36.06 238 VAL B O 1
ATOM 4740 N N . VAL B 1 239 ? -28.312 -19.703 4.145 1 35.25 239 VAL B N 1
ATOM 4741 C CA . VAL B 1 239 ? -28.562 -20.5 5.348 1 35.25 239 VAL B CA 1
ATOM 4742 C C . VAL B 1 239 ? -29.906 -20.109 5.953 1 35.25 239 VAL B C 1
ATOM 4744 O O . VAL B 1 239 ? -30.453 -20.828 6.781 1 35.25 239 VAL B O 1
ATOM 4747 N N . SER B 1 240 ? -30.406 -18.906 5.738 1 34.09 240 SER B N 1
ATOM 4748 C CA . SER B 1 240 ? -31.625 -18.734 6.52 1 34.09 240 SER B CA 1
ATOM 4749 C C . SER B 1 240 ? -32.812 -19.453 5.871 1 34.09 240 SER B C 1
ATOM 4751 O O . SER B 1 240 ? -33.719 -19.891 6.562 1 34.09 240 SER B O 1
ATOM 4753 N N . GLU B 1 241 ? -32.938 -19.547 4.582 1 32.38 241 GLU B N 1
ATOM 4754 C CA . GLU B 1 241 ? -34.188 -20.203 4.195 1 32.38 241 GLU B CA 1
ATOM 4755 C C . GLU B 1 241 ? -34.094 -21.703 4.387 1 32.38 241 GLU B C 1
ATOM 4757 O O . GLU B 1 241 ? -35.125 -22.406 4.387 1 32.38 241 GLU B O 1
ATOM 4762 N N . GLU B 1 242 ? -33.062 -22.438 4.285 1 31.86 242 GLU B N 1
ATOM 4763 C CA . GLU B 1 242 ? -33.188 -23.891 4.418 1 31.86 242 GLU B CA 1
ATOM 4764 C C . GLU B 1 242 ? -33.406 -24.281 5.875 1 31.86 242 GLU B C 1
ATOM 4766 O O . GLU B 1 242 ? -33.5 -25.469 6.191 1 31.86 242 GLU B O 1
ATOM 4771 N N . THR B 1 243 ? -33.719 -23.562 6.84 1 29.27 243 THR B N 1
ATOM 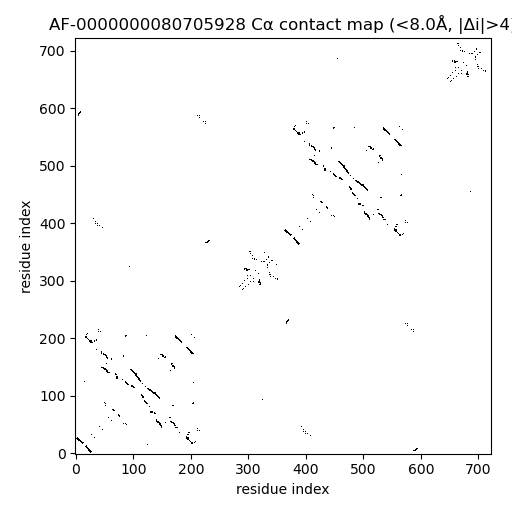4772 C CA . THR B 1 243 ? -34.469 -24.266 7.883 1 29.27 243 THR B CA 1
ATOM 4773 C C . THR B 1 243 ? -35.875 -24.594 7.426 1 29.27 243 THR B C 1
ATOM 4775 O O . THR B 1 243 ? -36.531 -25.453 8.008 1 29.27 243 THR B O 1
ATOM 4778 N N . LYS B 1 244 ? -36.531 -23.984 6.613 1 32.41 244 LYS B N 1
ATOM 4779 C CA . LYS B 1 244 ? -37.781 -24.688 6.332 1 32.41 244 LYS B CA 1
ATOM 4780 C C . LYS B 1 244 ? -37.594 -25.797 5.297 1 32.41 244 LYS B C 1
ATOM 4782 O O . LYS B 1 244 ? -38.156 -26.875 5.406 1 32.41 244 LYS B O 1
ATOM 4787 N N . SER B 1 245 ? -37.125 -25.797 4.047 1 26.91 245 SER B N 1
ATOM 4788 C CA . SER B 1 245 ? -37.094 -26.969 3.189 1 26.91 245 SER B CA 1
ATOM 4789 C C . SER B 1 245 ? -35.75 -27.703 3.293 1 26.91 245 SER B C 1
ATOM 4791 O O . SER B 1 245 ? -34.781 -27.328 2.627 1 26.91 245 SER B O 1
ATOM 4793 N N . ILE B 1 246 ? -35.031 -27.969 4.18 1 29.66 246 ILE B N 1
ATOM 4794 C CA . ILE B 1 246 ? -34.188 -29.141 4.395 1 29.66 246 ILE B CA 1
ATOM 4795 C C . ILE B 1 246 ? -34.938 -30.391 3.949 1 29.66 246 ILE B C 1
ATOM 4797 O O . ILE B 1 246 ? -34.406 -31.5 4.016 1 29.66 246 ILE B O 1
ATOM 4801 N N . VAL B 1 247 ? -36.219 -30.25 3.598 1 28.36 247 VAL B N 1
ATOM 4802 C CA . VAL B 1 247 ? -36.969 -31.422 3.154 1 28.36 247 VAL B CA 1
ATOM 4803 C C . VAL B 1 247 ? -36.5 -31.828 1.757 1 28.36 247 VAL B C 1
ATOM 4805 O O . VAL B 1 247 ? -36.281 -33.031 1.485 1 28.36 247 VAL B O 1
ATOM 4808 N N . LYS B 1 248 ? -36.594 -31.203 0.725 1 28.75 248 LYS B N 1
ATOM 4809 C CA . LYS B 1 248 ? -36.5 -31.969 -0.512 1 28.75 248 LYS B CA 1
ATOM 4810 C C . LYS B 1 248 ? -35.031 -32.188 -0.893 1 28.75 248 LYS B C 1
ATOM 4812 O O . LYS B 1 248 ? -34.688 -33.156 -1.529 1 28.75 248 LYS B O 1
ATOM 4817 N N . ILE B 1 249 ? -34.125 -31.312 -0.814 1 25.72 249 ILE B N 1
ATOM 4818 C CA . ILE B 1 249 ? -32.875 -31.703 -1.478 1 25.72 249 ILE B CA 1
ATOM 4819 C C . ILE B 1 249 ? -32.125 -32.719 -0.62 1 25.72 249 ILE B C 1
ATOM 4821 O O . ILE B 1 249 ? -31.031 -33.125 -0.961 1 25.72 249 ILE B O 1
ATOM 4825 N N . GLU B 1 250 ? -32.469 -33.25 0.468 1 28.67 250 GLU B N 1
ATOM 4826 C CA . GLU B 1 250 ? -32.219 -34.594 0.943 1 28.67 250 GLU B CA 1
ATOM 4827 C C . GLU B 1 250 ? -32.406 -35.625 -0.178 1 28.67 250 GLU B C 1
ATOM 4829 O O . GLU B 1 250 ? -31.797 -36.688 -0.156 1 28.67 250 GLU B O 1
ATOM 4834 N N . ASN B 1 251 ? -33.188 -35.344 -1.161 1 26.75 251 ASN B N 1
ATOM 4835 C CA . ASN B 1 251 ? -33.344 -36.375 -2.186 1 26.75 251 ASN B CA 1
ATOM 4836 C C . ASN B 1 251 ? -32.188 -36.375 -3.17 1 26.75 251 ASN B C 1
ATOM 4838 O O . ASN B 1 251 ? -31.953 -37.375 -3.844 1 26.75 251 ASN B O 1
ATOM 4842 N N . ILE B 1 252 ? -31.703 -35.25 -3.471 1 25.12 252 ILE B N 1
ATOM 4843 C CA . ILE B 1 252 ? -30.797 -35.531 -4.59 1 25.12 252 ILE B CA 1
ATOM 4844 C C . ILE B 1 252 ? -29.5 -36.125 -4.074 1 25.12 252 ILE B C 1
ATOM 4846 O O . ILE B 1 252 ? -28.797 -36.844 -4.797 1 25.12 252 ILE B O 1
ATOM 4850 N N . GLN B 1 253 ? -28.891 -35.75 -2.969 1 26.89 253 GLN B N 1
ATOM 4851 C CA . GLN B 1 253 ? -27.75 -36.594 -2.611 1 26.89 253 GLN B CA 1
ATOM 4852 C C . GLN B 1 253 ? -28.156 -38.062 -2.502 1 26.89 253 GLN B C 1
ATOM 4854 O O . GLN B 1 253 ? -27.312 -38.938 -2.338 1 26.89 253 GLN B O 1
ATOM 4859 N N . LYS B 1 254 ? -29.391 -38.312 -2.279 1 27.11 254 LYS B N 1
ATOM 4860 C CA . LYS B 1 254 ? -29.812 -39.719 -2.246 1 27.11 254 LYS B CA 1
ATOM 4861 C C . LYS B 1 254 ? -29.5 -40.406 -3.564 1 27.11 254 LYS B C 1
ATOM 4863 O O . LYS B 1 254 ? -29.406 -41.656 -3.615 1 27.11 254 LYS B O 1
ATOM 4868 N N . LYS B 1 255 ? -29.625 -39.812 -4.656 1 27.11 255 LYS B N 1
ATOM 4869 C CA . LYS B 1 255 ? -29.406 -40.781 -5.73 1 27.11 255 LYS B CA 1
ATOM 4870 C C . LYS B 1 255 ? -27.953 -41.219 -5.801 1 27.11 255 LYS B C 1
ATOM 4872 O O . LYS B 1 255 ? -27.641 -42.312 -6.234 1 27.11 255 LYS B O 1
ATOM 4877 N N . ILE B 1 256 ? -26.984 -40.375 -5.605 1 24.11 256 ILE B N 1
ATOM 4878 C CA . ILE B 1 256 ? -25.797 -41.156 -5.891 1 24.11 256 ILE B CA 1
ATOM 4879 C C . ILE B 1 256 ? -25.438 -42.031 -4.672 1 24.11 256 ILE B C 1
ATOM 4881 O O . ILE B 1 256 ? -24.984 -43.156 -4.816 1 24.11 256 ILE B O 1
ATOM 4885 N N . TYR B 1 257 ? -25.5 -41.531 -3.391 1 23.83 257 TYR B N 1
ATOM 4886 C CA . TYR B 1 257 ? -25.078 -42.5 -2.391 1 23.83 257 TYR B CA 1
ATOM 4887 C C . TYR B 1 257 ? -26.156 -43.562 -2.182 1 23.83 257 TYR B C 1
ATOM 4889 O O . TYR B 1 257 ? -26.125 -44.312 -1.192 1 23.83 257 TYR B O 1
ATOM 4897 N N . LYS B 1 258 ? -27.328 -43.531 -2.797 1 24.42 258 LYS B N 1
ATOM 4898 C CA . LYS B 1 258 ? -28.141 -44.625 -2.307 1 24.42 258 LYS B CA 1
ATOM 4899 C C . LYS B 1 258 ? -27.375 -45.938 -2.344 1 24.42 258 LYS B C 1
ATOM 4901 O O . LYS B 1 258 ? -27.938 -47 -2.064 1 24.42 258 LYS B O 1
ATOM 4906 N N . LYS B 1 259 ? -26.422 -46.062 -3.088 1 22.75 259 LYS B N 1
ATOM 4907 C CA . LYS B 1 259 ? -26.25 -47.5 -3.041 1 22.75 259 LYS B CA 1
ATOM 4908 C C . LYS B 1 259 ? -25.594 -47.938 -1.728 1 22.75 259 LYS B C 1
ATOM 4910 O O . LYS B 1 259 ? -25.984 -48.938 -1.142 1 22.75 259 LYS B O 1
ATOM 4915 N N . LYS B 1 260 ? -24.375 -47.5 -1.304 1 23.53 260 LYS B N 1
ATOM 4916 C CA . LYS B 1 260 ? -23.719 -48.531 -0.499 1 23.53 260 LYS B CA 1
ATOM 4917 C C . LYS B 1 260 ? -24.031 -48.375 0.982 1 23.53 260 LYS B C 1
ATOM 4919 O O . LYS B 1 260 ? -23.328 -47.656 1.7 1 23.53 260 LYS B O 1
ATOM 4924 N N . GLU B 1 261 ? -25.078 -47.875 1.449 1 23.02 261 GLU B N 1
ATOM 4925 C CA . GLU B 1 261 ? -25.375 -47.562 2.842 1 23.02 261 GLU B CA 1
ATOM 4926 C C . GLU B 1 261 ? -25.281 -48.781 3.725 1 23.02 261 GLU B C 1
ATOM 4928 O O . GLU B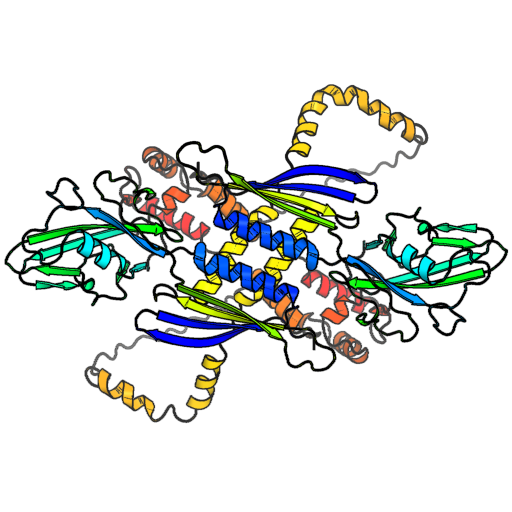 1 261 ? -25.703 -48.781 4.883 1 23.02 261 GLU B O 1
ATOM 4933 N N . LYS B 1 262 ? -25.031 -50.094 3.248 1 21.61 262 LYS B N 1
ATOM 4934 C CA . LYS B 1 262 ? -25.484 -51 4.305 1 21.61 262 LYS B CA 1
ATOM 4935 C C . LYS B 1 262 ? -24.828 -50.656 5.641 1 21.61 262 LYS B C 1
ATOM 4937 O O . LYS B 1 262 ? -25.516 -50.5 6.656 1 21.61 262 LYS B O 1
ATOM 4942 N N . THR B 1 263 ? -23.734 -51.312 6.098 1 18.75 263 THR B N 1
ATOM 4943 C CA . THR B 1 263 ? -23.656 -52.188 7.258 1 18.75 263 THR B CA 1
ATOM 4944 C C . THR B 1 263 ? -23.172 -51.406 8.484 1 18.75 263 THR B C 1
ATOM 4946 O O . THR B 1 263 ? -23.734 -51.562 9.578 1 18.75 263 THR B O 1
ATOM 4949 N N . VAL B 1 264 ? -21.797 -50.938 8.672 1 19.52 264 VAL B N 1
ATOM 4950 C CA . VAL B 1 264 ? -21.109 -51.344 9.883 1 19.52 264 VAL B CA 1
ATOM 4951 C C . VAL B 1 264 ? -21.406 -50.375 11.016 1 19.52 264 VAL B C 1
ATOM 4953 O O . VAL B 1 264 ? -21.219 -49.156 10.859 1 19.52 264 VAL B O 1
ATOM 4956 N N . GLN B 1 265 ? -22.281 -50.594 12 1 20.69 265 GLN B N 1
ATOM 4957 C CA . GLN B 1 265 ? -22.828 -50.125 13.258 1 20.69 265 GLN B CA 1
ATOM 4958 C C . GLN B 1 265 ? -21.719 -49.812 14.258 1 20.69 265 GLN B C 1
ATOM 4960 O O . GLN B 1 265 ? -21.469 -50.562 15.18 1 20.69 265 GLN B O 1
ATOM 4965 N N . ALA B 1 266 ? -20.406 -49.562 13.969 1 21 266 ALA B N 1
ATOM 4966 C CA . ALA B 1 266 ? -19.547 -49.688 15.141 1 21 266 ALA B CA 1
ATOM 4967 C C . ALA B 1 266 ? -19.906 -48.656 16.203 1 21 266 ALA B C 1
ATOM 4969 O O . ALA B 1 266 ? -20.234 -47.5 15.891 1 21 266 ALA B O 1
ATOM 4970 N N . LYS B 1 267 ? -20.281 -49 17.469 1 20.83 267 LYS B N 1
ATOM 4971 C CA . LYS B 1 267 ? -20.641 -48.594 18.812 1 20.83 267 LYS B CA 1
ATOM 4972 C C . LYS B 1 267 ? -19.672 -47.531 19.344 1 20.83 267 LYS B C 1
ATOM 4974 O O . LYS B 1 267 ? -18.578 -47.875 19.828 1 20.83 267 LYS B O 1
ATOM 4979 N N . ILE B 1 268 ? -19.328 -46.438 18.625 1 20.14 268 ILE B N 1
ATOM 4980 C CA . ILE B 1 268 ? -18.281 -45.625 19.219 1 20.14 268 ILE B CA 1
ATOM 4981 C C . ILE B 1 268 ? -18.766 -45.031 20.531 1 20.14 268 ILE B C 1
ATOM 4983 O O . ILE B 1 268 ? -19.812 -44.375 20.562 1 20.14 268 ILE B O 1
ATOM 4987 N N . PHE B 1 269 ? -18.344 -45.562 21.688 1 20.53 269 PHE B N 1
ATOM 4988 C CA . PHE B 1 269 ? -18.469 -45.312 23.109 1 20.53 269 PHE B CA 1
ATOM 4989 C C . PHE B 1 269 ? -18.188 -43.844 23.438 1 20.53 269 PHE B C 1
ATOM 4991 O O . PHE B 1 269 ? -17.219 -43.25 22.938 1 20.53 269 PHE B O 1
ATOM 4998 N N . GLN B 1 270 ? -19.188 -43.062 23.828 1 21.36 270 GLN B N 1
ATOM 4999 C CA . GLN B 1 270 ? -19.469 -41.688 24.188 1 21.36 270 GLN B CA 1
ATOM 5000 C C . GLN B 1 270 ? -18.719 -41.281 25.469 1 21.36 270 GLN B C 1
ATOM 5002 O O . GLN B 1 270 ? -19.281 -41.344 26.562 1 21.36 270 GLN B O 1
ATOM 5007 N N . SER B 1 271 ? -17.469 -41.75 25.688 1 22.42 271 SER B N 1
ATOM 5008 C CA . SER B 1 271 ? -17.016 -41.469 27.031 1 22.42 271 SER B CA 1
ATOM 5009 C C . SER B 1 271 ? -17.109 -39.969 27.344 1 22.42 271 SER B C 1
ATOM 5011 O O . SER B 1 271 ? -17.016 -39.156 26.438 1 22.42 271 SER B O 1
ATOM 5013 N N . GLY B 1 272 ? -17.594 -39.5 28.516 1 22.28 272 GLY B N 1
ATOM 5014 C CA . GLY B 1 272 ? -18.016 -38.375 29.312 1 22.28 272 GLY B CA 1
ATOM 5015 C C . GLY B 1 272 ? -16.938 -37.312 29.469 1 22.28 272 GLY B C 1
ATOM 5016 O O . GLY B 1 272 ? -17.016 -36.438 30.344 1 22.28 272 GLY B O 1
ATOM 5017 N N . GLU B 1 273 ? -15.805 -37.375 28.797 1 21.36 273 GLU B N 1
ATOM 5018 C CA . GLU B 1 273 ? -14.773 -36.562 29.422 1 21.36 273 GLU B CA 1
ATOM 5019 C C . GLU B 1 273 ? -15.156 -35.094 29.391 1 21.36 273 GLU B C 1
ATOM 5021 O O . GLU B 1 273 ? -15.742 -34.594 28.406 1 21.36 273 GLU B O 1
ATOM 5026 N N . LYS B 1 274 ? -15.094 -34.344 30.578 1 23.88 274 LYS B N 1
ATOM 5027 C CA . LYS B 1 274 ? -15.18 -32.969 31.109 1 23.88 274 LYS B CA 1
ATOM 5028 C C . LYS B 1 274 ? -14.43 -31.984 30.219 1 23.88 274 LYS B C 1
ATOM 5030 O O . LYS B 1 274 ? -13.234 -32.156 29.969 1 23.88 274 LYS B O 1
ATOM 5035 N N . LYS B 1 275 ? -15.102 -31.297 29.328 1 24.33 275 LYS B N 1
ATOM 5036 C CA . LYS B 1 275 ? -14.727 -30.297 28.344 1 24.33 275 LYS B CA 1
ATOM 5037 C C . LYS B 1 275 ? -13.977 -29.141 28.984 1 24.33 275 LYS B C 1
ATOM 5039 O O . LYS B 1 275 ? -14.57 -28.328 29.703 1 24.33 275 LYS B O 1
ATOM 5044 N N . ALA B 1 276 ? -12.805 -29.438 29.531 1 22.72 276 ALA B N 1
ATOM 5045 C CA . ALA B 1 276 ? -12.047 -28.312 30.062 1 22.72 276 ALA B CA 1
ATOM 5046 C C . ALA B 1 276 ? -12.055 -27.125 29.109 1 22.72 276 ALA B C 1
ATOM 5048 O O . ALA B 1 276 ? -11.664 -27.266 27.938 1 22.72 276 ALA B O 1
ATOM 5049 N N . LYS B 1 277 ? -12.953 -26.188 29.312 1 26.16 277 LYS B N 1
ATOM 5050 C CA . LYS B 1 277 ? -13.242 -24.891 28.703 1 26.16 277 LYS B CA 1
ATOM 5051 C C . LYS B 1 277 ? -11.969 -24.078 28.531 1 26.16 277 LYS B C 1
ATOM 5053 O O . LYS B 1 277 ? -11.477 -23.469 29.484 1 26.16 277 LYS B O 1
ATOM 5058 N N . CYS B 1 278 ? -10.945 -24.688 27.984 1 23.2 278 CYS B N 1
ATOM 5059 C CA . CYS B 1 278 ? -9.781 -23.828 27.828 1 23.2 278 CYS B CA 1
ATOM 5060 C C . CYS B 1 278 ? -10.164 -22.5 27.203 1 23.2 278 CYS B C 1
ATOM 5062 O O . CYS B 1 278 ? -10.703 -22.453 26.094 1 23.2 278 CYS B O 1
ATOM 5064 N N . ILE B 1 279 ? -10.562 -21.562 28.031 1 27.47 279 ILE B N 1
ATOM 5065 C CA . ILE B 1 279 ? -10.781 -20.141 27.75 1 27.47 279 ILE B CA 1
ATOM 5066 C C . ILE B 1 279 ? -9.672 -19.625 26.828 1 27.47 279 ILE B C 1
ATOM 5068 O O . ILE B 1 279 ? -8.508 -19.547 27.234 1 27.47 279 ILE B O 1
ATOM 5072 N N . GLU B 1 280 ? -9.68 -20.188 25.75 1 30.81 280 GLU B N 1
ATOM 5073 C CA . GLU B 1 280 ? -8.719 -19.703 24.766 1 30.81 280 GLU B CA 1
ATOM 5074 C C . GLU B 1 280 ? -8.664 -18.188 24.734 1 30.81 280 GLU B C 1
ATOM 5076 O O . GLU B 1 280 ? -9.672 -17.516 24.5 1 30.81 280 GLU B O 1
ATOM 5081 N N . GLU B 1 281 ? -7.848 -17.625 25.688 1 33.69 281 GLU B N 1
ATOM 5082 C CA . GLU B 1 281 ? -7.574 -16.203 25.781 1 33.69 281 GLU B CA 1
ATOM 5083 C C . GLU B 1 281 ? -7.336 -15.594 24.391 1 33.69 281 GLU B C 1
ATOM 5085 O O . GLU B 1 281 ? -6.562 -16.125 23.609 1 33.69 281 GLU B O 1
ATOM 5090 N N . PRO B 1 282 ? -8.227 -14.828 24 1 36.38 282 PRO B N 1
ATOM 5091 C CA . PRO B 1 282 ? -8.195 -14.281 22.641 1 36.38 282 PRO B CA 1
ATOM 5092 C C . PRO B 1 282 ? -6.816 -13.742 22.266 1 36.38 282 PRO B C 1
ATOM 5094 O O . PRO B 1 282 ? -6.059 -13.305 23.141 1 36.38 282 PRO B O 1
ATOM 5097 N N . THR B 1 283 ? -6.266 -14.234 21.297 1 35.16 283 THR B N 1
ATOM 5098 C CA . THR B 1 283 ? -4.953 -13.812 20.828 1 35.16 283 THR B CA 1
ATOM 5099 C C . THR B 1 283 ? -4.859 -12.289 20.797 1 35.16 283 THR B C 1
ATOM 5101 O O . THR B 1 283 ? -5.879 -11.602 20.734 1 35.16 283 THR B O 1
ATOM 5104 N N . PRO B 1 284 ? -3.729 -11.734 21.047 1 34.12 284 PRO B N 1
ATOM 5105 C CA . PRO B 1 284 ? -3.615 -10.273 21.094 1 34.12 284 PRO B CA 1
ATOM 5106 C C . PRO B 1 284 ? -4.215 -9.602 19.859 1 34.12 284 PRO B C 1
ATOM 5108 O O . PRO B 1 284 ? -4.789 -8.516 19.969 1 34.12 284 PRO B O 1
ATOM 5111 N N . GLU B 1 285 ? -4.102 -10.148 18.719 1 36.09 285 GLU B N 1
ATOM 5112 C CA . GLU B 1 285 ? -4.77 -9.633 17.531 1 36.09 285 GLU B CA 1
ATOM 5113 C C . GLU B 1 285 ? -6.285 -9.719 17.672 1 36.09 285 GLU B C 1
ATOM 5115 O O . GLU B 1 285 ? -7.004 -8.797 17.297 1 36.09 285 GLU B O 1
ATOM 5120 N N . GLU B 1 286 ? -6.691 -10.828 18.188 1 41.97 286 GLU B N 1
ATOM 5121 C CA . GLU B 1 286 ? -8.125 -10.961 18.453 1 41.97 286 GLU B CA 1
ATOM 5122 C C . GLU B 1 286 ? -8.578 -10.016 19.547 1 41.97 286 GLU B C 1
ATOM 5124 O O . GLU B 1 286 ? -9.672 -9.453 19.484 1 41.97 286 GLU B O 1
ATOM 5129 N N . LEU B 1 287 ? -7.766 -9.875 20.5 1 40.09 287 LEU B N 1
ATOM 5130 C CA . LEU B 1 287 ? -8.062 -8.883 21.531 1 40.09 287 LEU B CA 1
ATOM 5131 C C . LEU B 1 287 ? -7.996 -7.469 20.969 1 40.09 287 LEU B C 1
ATOM 5133 O O . LEU B 1 287 ? -8.828 -6.625 21.297 1 40.09 287 LEU B O 1
ATOM 5137 N N . LEU B 1 288 ? -6.969 -7.195 20.109 1 36.56 288 LEU B N 1
ATOM 5138 C CA . LEU B 1 288 ? -6.965 -5.914 19.422 1 36.56 288 LEU B CA 1
ATOM 5139 C C . LEU B 1 288 ? -8.172 -5.797 18.5 1 36.56 288 LEU B C 1
ATOM 5141 O O . LEU B 1 288 ? -8.82 -4.746 18.453 1 36.56 288 LEU B O 1
ATOM 5145 N N . LEU B 1 289 ? -8.422 -6.805 17.781 1 37.81 289 LEU B N 1
ATOM 5146 C CA . LEU B 1 289 ? -9.641 -6.828 16.984 1 37.81 289 LEU B CA 1
ATOM 5147 C C . LEU B 1 289 ? -10.875 -6.789 17.875 1 37.81 289 LEU B C 1
ATOM 5149 O O . LEU B 1 289 ? -11.844 -6.09 17.578 1 37.81 289 LEU B O 1
ATOM 5153 N N . LYS B 1 290 ? -10.867 -7.582 18.859 1 41.62 290 LYS B N 1
ATOM 5154 C CA . LYS B 1 290 ? -11.953 -7.492 19.844 1 41.62 290 LYS B CA 1
ATOM 5155 C C . LYS B 1 290 ? -12 -6.109 20.484 1 41.62 290 LYS B C 1
ATOM 5157 O O . LYS B 1 290 ? -13.078 -5.539 20.656 1 41.62 290 LYS B O 1
ATOM 5162 N N . ARG B 1 291 ? -10.852 -5.562 20.812 1 37.97 291 ARG B N 1
ATOM 5163 C CA . ARG B 1 291 ? -10.805 -4.199 21.328 1 37.97 291 ARG B CA 1
ATOM 5164 C C . ARG B 1 291 ? -11.258 -3.195 20.281 1 37.97 291 ARG B C 1
ATOM 5166 O O . ARG B 1 291 ? -12 -2.258 20.578 1 37.97 291 ARG B O 1
ATOM 5173 N N . VAL B 1 292 ? -10.836 -3.463 19.094 1 37.72 292 VAL B N 1
ATOM 5174 C CA . VAL B 1 292 ? -11.289 -2.621 18 1 37.72 292 VAL B CA 1
ATOM 5175 C C . VAL B 1 292 ? -12.758 -2.912 17.688 1 37.72 292 VAL B C 1
ATOM 5177 O O . VAL B 1 292 ? -13.547 -1.991 17.484 1 37.72 292 VAL B O 1
ATOM 5180 N N . ASN B 1 293 ? -13.078 -4.105 17.672 1 39.12 293 ASN B N 1
ATOM 5181 C CA . ASN B 1 293 ? -14.484 -4.449 17.516 1 39.12 293 ASN B CA 1
ATOM 5182 C C . ASN B 1 293 ? -15.297 -4.039 18.75 1 39.12 293 ASN B C 1
ATOM 5184 O O . ASN B 1 293 ? -16.438 -3.582 18.625 1 39.12 293 ASN B O 1
ATOM 5188 N N . GLU B 1 294 ? -14.828 -4.387 19.875 1 41.12 294 GLU B N 1
ATOM 5189 C CA . GLU B 1 294 ? -15.477 -3.891 21.094 1 41.12 294 GLU B CA 1
ATOM 5190 C C . GLU B 1 294 ? -15.398 -2.367 21.172 1 41.12 294 GLU B C 1
ATOM 5192 O O . GLU B 1 294 ? -16.328 -1.721 21.672 1 41.12 294 GLU B O 1
ATOM 5197 N N . MET B 1 295 ? -14.367 -1.875 20.641 1 38.81 295 MET B N 1
ATOM 5198 C CA . MET B 1 295 ? -14.289 -0.427 20.484 1 38.81 295 MET B CA 1
ATOM 5199 C C . MET B 1 295 ? -15.234 0.046 19.391 1 38.81 295 MET B C 1
ATOM 5201 O O . MET B 1 295 ? -15.836 1.116 19.5 1 38.81 295 MET B O 1
ATOM 5205 N N . ASP B 1 296 ? -15.305 -0.746 18.406 1 39.62 296 ASP B N 1
ATOM 5206 C CA . ASP B 1 296 ? -16.234 -0.406 17.344 1 39.62 296 ASP B CA 1
ATOM 5207 C C . ASP B 1 296 ? -17.688 -0.523 17.812 1 39.62 296 ASP B C 1
ATOM 5209 O O . ASP B 1 296 ? -18.578 0.133 17.266 1 39.62 296 ASP B O 1
ATOM 5213 N N . SER B 1 297 ? -17.859 -1.498 18.656 1 44.88 297 SER B N 1
ATOM 5214 C CA . SER B 1 297 ? -19.219 -1.481 19.219 1 44.88 297 SER B CA 1
ATOM 5215 C C . SER B 1 297 ? -19.406 -0.29 20.141 1 44.88 297 SER B C 1
ATOM 5217 O O . SER B 1 297 ? -20.547 0.068 20.469 1 44.88 297 SER B O 1
ATOM 5219 N N . GLY B 1 298 ? -18.406 0.411 20.406 1 49.09 298 GLY B N 1
ATOM 5220 C CA . GLY B 1 298 ? -18.422 1.66 21.156 1 49.09 298 GLY B CA 1
ATOM 5221 C C . GLY B 1 298 ? -19.375 1.648 22.328 1 49.09 298 GLY B C 1
ATOM 5222 O O . GLY B 1 298 ? -19.734 2.705 22.844 1 49.09 298 GLY B O 1
ATOM 5223 N N . SER B 1 299 ? -19.875 0.462 22.438 1 56.16 299 SER B N 1
ATOM 5224 C CA . SER B 1 299 ? -20.828 0.469 23.547 1 56.16 299 SER B CA 1
ATOM 5225 C C . SER B 1 299 ? -20.141 0.661 24.891 1 56.16 299 SER B C 1
ATOM 5227 O O . SER B 1 299 ? -19.047 0.118 25.109 1 56.16 299 SER B O 1
ATOM 5229 N N . LEU B 1 300 ? -20.609 1.407 25.719 1 64.62 300 LEU B N 1
ATOM 5230 C CA . LEU B 1 300 ? -20.109 1.699 27.062 1 64.62 300 LEU B CA 1
ATOM 5231 C C . LEU B 1 300 ? -19.984 0.422 27.875 1 64.62 300 LEU B C 1
ATOM 5233 O O . LEU B 1 300 ? -19.188 0.362 28.828 1 64.62 300 LEU B O 1
ATOM 5237 N N . ASP B 1 301 ? -20.594 -0.735 27.328 1 64.25 301 ASP B N 1
ATOM 5238 C CA . ASP B 1 301 ? -20.641 -1.988 28.078 1 64.25 301 ASP B CA 1
ATOM 5239 C C . ASP B 1 301 ? -19.312 -2.74 27.969 1 64.25 301 ASP B C 1
ATOM 5241 O O . ASP B 1 301 ? -18.969 -3.521 28.859 1 64.25 301 ASP B O 1
ATOM 5245 N N . CYS B 1 302 ? -18.562 -2.439 27.047 1 59.78 302 CYS B N 1
ATOM 5246 C CA . CYS B 1 302 ? -17.297 -3.145 26.844 1 59.78 302 CYS B CA 1
ATOM 5247 C C . CYS B 1 302 ? -16.234 -2.645 27.812 1 59.78 302 CYS B C 1
ATOM 5249 O O . CYS B 1 302 ? -15.227 -3.316 28.031 1 59.78 302 CYS B O 1
ATOM 5251 N N . LEU B 1 303 ? -16.312 -1.603 28.281 1 64.06 303 LEU B N 1
ATOM 5252 C CA . LEU B 1 303 ? -15.352 -1.025 29.219 1 64.06 303 LEU B CA 1
ATOM 5253 C C . LEU B 1 303 ? -15.586 -1.541 30.625 1 64.06 303 LEU B C 1
ATOM 5255 O O . LEU B 1 303 ? -14.836 -1.204 31.547 1 64.06 303 LEU B O 1
ATOM 5259 N N . LYS B 1 304 ? -16.484 -2.506 30.656 1 65.38 304 LYS B N 1
ATOM 5260 C CA . LYS B 1 304 ? -16.828 -3.107 31.938 1 65.38 304 LYS B CA 1
ATOM 5261 C C . LYS B 1 304 ? -16.969 -2.043 33.031 1 65.38 304 LYS B C 1
ATOM 5263 O O . LYS B 1 304 ? -16.422 -2.186 34.125 1 65.38 304 LYS B O 1
ATOM 5268 N N . LEU B 1 305 ? -17.594 -1.046 32.656 1 72 305 LEU B N 1
ATOM 5269 C CA . LEU B 1 305 ? -17.875 0.032 33.594 1 72 305 LEU B CA 1
ATOM 5270 C C . LEU B 1 305 ? -19.094 -0.287 34.438 1 72 305 LEU B C 1
ATOM 5272 O O . LEU B 1 305 ? -19.938 -1.106 34.031 1 72 305 LEU B O 1
ATOM 5276 N N . SER B 1 306 ? -19.156 0.145 35.688 1 74.56 306 SER B N 1
ATOM 5277 C CA . SER B 1 306 ? -20.297 -0.056 36.562 1 74.56 306 SER B CA 1
ATOM 5278 C C . SER B 1 306 ? -21.578 0.489 35.938 1 74.56 306 SER B C 1
ATOM 5280 O O . SER B 1 306 ? -21.531 1.414 35.125 1 74.56 306 SER B O 1
ATOM 5282 N N . ASP B 1 307 ? -22.734 -0.093 36.25 1 77.19 307 ASP B N 1
ATOM 5283 C CA . ASP B 1 307 ? -24.047 0.32 35.719 1 77.19 307 ASP B CA 1
ATOM 5284 C C . ASP B 1 307 ? -24.281 1.806 35.969 1 77.19 307 ASP B C 1
ATOM 5286 O O . ASP B 1 307 ? -24.906 2.486 35.156 1 77.19 307 ASP B O 1
ATOM 5290 N N . ARG B 1 308 ? -23.797 2.281 37.094 1 77.06 308 ARG B N 1
ATOM 5291 C CA . ARG B 1 308 ? -23.938 3.693 37.438 1 77.06 308 ARG B CA 1
ATOM 5292 C C . ARG B 1 308 ? -23.188 4.57 36.438 1 77.06 308 ARG B C 1
ATOM 5294 O O . ARG B 1 308 ? -23.719 5.594 35.969 1 77.06 308 ARG B O 1
ATOM 5301 N N . ILE B 1 309 ? -22.047 4.172 36.062 1 78.38 309 ILE B N 1
ATOM 5302 C CA . ILE B 1 309 ? -21.234 4.949 35.125 1 78.38 309 ILE B CA 1
ATOM 5303 C C . ILE B 1 309 ? -21.828 4.891 33.75 1 78.38 309 ILE B C 1
ATOM 5305 O O . ILE B 1 309 ? -21.922 5.91 33.062 1 78.38 309 ILE B O 1
ATOM 5309 N N . VAL B 1 310 ? -22.344 3.803 33.438 1 77.75 310 VAL B N 1
ATOM 5310 C CA . VAL B 1 310 ? -22.922 3.631 32.094 1 77.75 310 VAL B CA 1
ATOM 5311 C C . VAL B 1 310 ? -24.188 4.477 31.969 1 77.75 310 VAL B C 1
ATOM 5313 O O . VAL B 1 310 ? -24.406 5.125 30.953 1 77.75 310 VAL B O 1
ATOM 5316 N N . LYS B 1 311 ? -24.984 4.551 32.938 1 79 311 LYS B N 1
ATOM 5317 C CA . LYS B 1 311 ? -26.203 5.371 32.969 1 79 311 LYS B CA 1
ATOM 5318 C C . LYS B 1 311 ? -25.859 6.855 32.906 1 79 311 LYS B C 1
ATOM 5320 O O . LYS B 1 311 ? -26.516 7.625 32.188 1 79 311 LYS B O 1
ATOM 5325 N N . ALA B 1 312 ? -24.812 7.281 33.625 1 79.94 312 ALA B N 1
ATOM 5326 C CA . ALA B 1 312 ? -24.391 8.68 33.594 1 79.94 312 ALA B CA 1
ATOM 5327 C C . ALA B 1 312 ? -23.859 9.055 32.219 1 79.94 312 ALA B C 1
ATOM 5329 O O . ALA B 1 312 ? -24.125 10.148 31.719 1 79.94 312 ALA B O 1
ATOM 5330 N N . LEU B 1 313 ? -23.219 8.164 31.688 1 78.75 313 LEU B N 1
ATOM 5331 C CA . LEU B 1 313 ? -22.656 8.406 30.359 1 78.75 313 LEU B CA 1
ATOM 5332 C C . LEU B 1 313 ? -23.75 8.445 29.312 1 78.75 313 LEU B C 1
ATOM 5334 O O . LEU B 1 313 ? -23.75 9.312 28.422 1 78.75 313 LEU B O 1
ATOM 5338 N N . LYS B 1 314 ? -24.672 7.66 29.484 1 76.69 314 LYS B N 1
ATOM 5339 C CA . LYS B 1 314 ? -25.797 7.645 28.547 1 76.69 314 LYS B CA 1
ATOM 5340 C C . LYS B 1 314 ? -26.656 8.898 28.719 1 76.69 314 LYS B C 1
ATOM 5342 O O . LYS B 1 314 ? -27.141 9.445 27.734 1 76.69 314 LYS B O 1
ATOM 5347 N N . LYS B 1 315 ? -26.812 9.359 29.891 1 77.25 315 LYS B N 1
ATOM 5348 C CA . LYS B 1 315 ? -27.531 10.602 30.156 1 77.25 315 LYS B CA 1
ATOM 5349 C C . LYS B 1 315 ? -26.797 11.797 29.547 1 77.25 315 LYS B C 1
ATOM 5351 O O . LYS B 1 315 ? -27.422 12.773 29.141 1 77.25 315 LYS B O 1
ATOM 5356 N N . ALA B 1 316 ? -25.531 11.711 29.562 1 71.69 316 ALA B N 1
ATOM 5357 C CA . ALA B 1 316 ? -24.719 12.773 28.953 1 71.69 316 ALA B CA 1
ATOM 5358 C C . ALA B 1 316 ? -24.578 12.57 27.453 1 71.69 316 ALA B C 1
ATOM 5360 O O . ALA B 1 316 ? -23.766 13.242 26.797 1 71.69 316 ALA B O 1
ATOM 5361 N N . ASN B 1 317 ? -25.297 11.672 26.953 1 67.12 317 ASN B N 1
ATOM 5362 C CA . ASN B 1 317 ? -25.375 11.32 25.531 1 67.12 317 ASN B CA 1
ATOM 5363 C C . ASN B 1 317 ? -24.062 10.703 25.031 1 67.12 317 ASN B C 1
ATOM 5365 O O . ASN B 1 317 ? -23.672 10.93 23.891 1 67.12 317 ASN B O 1
ATOM 5369 N N . ILE B 1 318 ? -23.469 10.141 25.953 1 70.19 318 ILE B N 1
ATOM 5370 C CA . ILE B 1 318 ? -22.297 9.344 25.609 1 70.19 318 ILE B CA 1
ATOM 5371 C C . ILE B 1 318 ? -22.688 7.867 25.516 1 70.19 318 ILE B C 1
ATOM 5373 O O . ILE B 1 318 ? -22.953 7.227 26.531 1 70.19 318 ILE B O 1
ATOM 5377 N N . ASN B 1 319 ? -22.734 7.406 24.422 1 64.25 319 ASN B N 1
ATOM 5378 C CA . ASN B 1 319 ? -23.266 6.062 24.234 1 64.25 319 ASN B CA 1
ATOM 5379 C C . ASN B 1 319 ? -22.172 5.086 23.797 1 64.25 319 ASN B C 1
ATOM 5381 O O . ASN B 1 319 ? -22.375 3.869 23.844 1 64.25 319 ASN B O 1
ATOM 5385 N N . PHE B 1 320 ? -21.125 5.652 23.484 1 63.59 320 PHE B N 1
ATOM 5386 C CA . PHE B 1 320 ? -20.094 4.773 22.953 1 63.59 320 PHE B CA 1
ATOM 5387 C C . PHE B 1 320 ? -18.75 5.051 23.625 1 63.59 320 PHE B C 1
ATOM 5389 O O . PHE B 1 320 ? -18.484 6.172 24.062 1 63.59 320 PHE B O 1
ATOM 5396 N N . THR B 1 321 ? -17.891 4.051 23.641 1 62.78 321 THR B N 1
ATOM 5397 C CA . THR B 1 321 ? -16.609 4.117 24.344 1 62.78 321 THR B CA 1
ATOM 5398 C C . THR B 1 321 ? -15.68 5.133 23.672 1 62.78 321 THR B C 1
ATOM 5400 O O . THR B 1 321 ? -14.898 5.801 24.359 1 62.78 321 THR B O 1
ATOM 5403 N N . TRP B 1 322 ? -15.867 5.27 22.516 1 52.19 322 TRP B N 1
ATOM 5404 C CA . TRP B 1 322 ? -14.961 6.191 21.828 1 52.19 322 TRP B CA 1
ATOM 5405 C C . TRP B 1 322 ? -15.305 7.637 22.172 1 52.19 322 TRP B C 1
ATOM 5407 O O . TRP B 1 322 ? -14.453 8.523 22.062 1 52.19 322 TRP B O 1
ATOM 5417 N N . GLU B 1 323 ? -16.531 7.84 22.594 1 57.88 323 GLU B N 1
ATOM 5418 C CA . GLU B 1 323 ? -16.938 9.164 23.047 1 57.88 323 GLU B CA 1
ATOM 5419 C C . GLU B 1 323 ? -16.234 9.539 24.359 1 57.88 323 GLU B C 1
ATOM 5421 O O . GLU B 1 323 ? -16 10.719 24.625 1 57.88 323 GLU B O 1
ATOM 5426 N N . LEU B 1 324 ? -16.031 8.43 25.031 1 62.06 324 LEU B N 1
ATOM 5427 C CA . LEU B 1 324 ? -15.359 8.648 26.297 1 62.06 324 LEU B CA 1
ATOM 5428 C C . LEU B 1 324 ? -13.883 8.969 26.094 1 62.06 324 LEU B C 1
ATOM 5430 O O . LEU B 1 324 ? -13.266 9.656 26.906 1 62.06 324 LEU B O 1
ATOM 5434 N N . MET B 1 325 ? -13.516 8.383 25.156 1 52.19 325 MET B N 1
ATOM 5435 C CA . MET B 1 325 ? -12.109 8.609 24.844 1 52.19 325 MET B CA 1
ATOM 5436 C C . MET B 1 325 ? -11.852 10.07 24.516 1 52.19 325 MET B C 1
ATOM 5438 O O . MET B 1 325 ? -10.734 10.57 24.688 1 52.19 325 MET B O 1
ATOM 5442 N N . ASP B 1 326 ? -12.883 10.703 24.109 1 45.88 326 ASP B N 1
ATOM 5443 C CA . ASP B 1 326 ? -12.812 12.133 23.844 1 45.88 326 ASP B CA 1
ATOM 5444 C C . ASP B 1 326 ? -12.805 12.938 25.141 1 45.88 326 ASP B C 1
ATOM 5446 O O . ASP B 1 326 ? -12.492 14.133 25.141 1 45.88 326 ASP B O 1
ATOM 5450 N N . TYR B 1 327 ? -13.375 12.43 26.188 1 45.75 327 TYR B N 1
ATOM 5451 C CA . TYR B 1 327 ? -13.43 13.125 27.469 1 45.75 327 TYR B CA 1
ATOM 5452 C C . TYR B 1 327 ? -12.094 13.031 28.203 1 45.75 327 TYR B C 1
ATOM 5454 O O . TYR B 1 327 ? -11.688 11.945 28.625 1 45.75 327 TYR B O 1
ATOM 5462 N N . ASP B 1 328 ? -11.125 13.242 27.594 1 44.47 328 ASP B N 1
ATOM 5463 C CA . ASP B 1 328 ? -9.773 13.148 28.141 1 44.47 328 ASP B CA 1
ATOM 5464 C C . ASP B 1 328 ? -9.633 13.992 29.406 1 44.47 328 ASP B C 1
ATOM 5466 O O . ASP B 1 328 ? -10.383 14.961 29.594 1 44.47 328 ASP B O 1
ATOM 5470 N N . SER B 1 329 ? -8.93 13.609 30.328 1 41.06 329 SER B N 1
ATOM 5471 C CA . SER B 1 329 ? -8.562 14.281 31.562 1 41.06 329 SER B CA 1
ATOM 5472 C C . SER B 1 329 ? -8.07 15.703 31.297 1 41.06 329 SER B C 1
ATOM 5474 O O . SER B 1 329 ? -8.008 16.531 32.219 1 41.06 329 SER B O 1
ATOM 5476 N N . SER B 1 330 ? -7.453 16.031 30.266 1 38.53 330 SER B N 1
ATOM 5477 C CA . SER B 1 330 ? -6.609 17.219 30.25 1 38.53 330 SER B CA 1
ATOM 5478 C C . SER B 1 330 ? -7.371 18.422 29.719 1 38.53 330 SER B C 1
ATOM 5480 O O . SER B 1 330 ? -6.844 19.547 29.703 1 38.53 330 SER B O 1
ATOM 5482 N N . GLY B 1 331 ? -8.844 18.312 29.234 1 39.03 331 GLY B N 1
ATOM 5483 C CA . GLY B 1 331 ? -9.664 19.484 29.031 1 39.03 331 GLY B CA 1
ATOM 5484 C C . GLY B 1 331 ? -11.148 19.219 29.172 1 39.03 331 GLY B C 1
ATOM 5485 O O . GLY B 1 331 ? -11.57 18.062 29.234 1 39.03 331 GLY B O 1
ATOM 5486 N N . PRO B 1 332 ? -12.195 20.328 29.125 1 43.53 332 PRO B N 1
ATOM 5487 C CA . PRO B 1 332 ? -13.648 20.188 29.25 1 43.53 332 PRO B CA 1
ATOM 5488 C C . PRO B 1 332 ? -14.312 19.703 27.969 1 43.53 332 PRO B C 1
ATOM 5490 O O . PRO B 1 332 ? -13.742 19.828 26.891 1 43.53 332 PRO B O 1
ATOM 5493 N N . PRO B 1 333 ? -15.508 19.203 28.094 1 46.31 333 PRO B N 1
ATOM 5494 C CA . PRO B 1 333 ? -16.172 18.688 29.297 1 46.31 333 PRO B CA 1
ATOM 5495 C C . PRO B 1 333 ? -15.477 17.453 29.859 1 46.31 333 PRO B C 1
ATOM 5497 O O . PRO B 1 333 ? -14.938 16.641 29.109 1 46.31 333 PRO B O 1
ATOM 5500 N N . TYR B 1 334 ? -15.062 17.531 30.906 1 53 334 TYR B N 1
ATOM 5501 C CA . TYR B 1 334 ? -14.461 16.484 31.734 1 53 334 TYR B CA 1
ATOM 5502 C C . TYR B 1 334 ? -15.492 15.43 32.094 1 53 334 TYR B C 1
ATOM 5504 O O . TYR B 1 334 ? -16.672 15.734 32.281 1 53 334 TYR B O 1
ATOM 5512 N N . LEU B 1 335 ? -14.93 14.32 31.828 1 64.75 335 LEU B N 1
ATOM 5513 C CA . LEU B 1 335 ? -15.797 13.258 32.312 1 64.75 335 LEU B CA 1
ATOM 5514 C C . LEU B 1 335 ? -16.359 13.617 33.688 1 64.75 335 LEU B C 1
ATOM 5516 O O . LEU B 1 335 ? -17.5 13.25 34.031 1 64.75 335 LEU B O 1
ATOM 5520 N N . ILE B 1 336 ? -15.445 14.547 34.219 1 66.06 336 ILE B N 1
ATOM 5521 C CA . ILE B 1 336 ? -15.812 14.914 35.594 1 66.06 336 ILE B CA 1
ATOM 5522 C C . ILE B 1 336 ? -16.984 15.891 35.562 1 66.06 336 ILE B C 1
ATOM 5524 O O . ILE B 1 336 ? -17.719 16 36.562 1 66.06 336 ILE B O 1
ATOM 5528 N N . ASP B 1 337 ? -17.203 16.516 34.469 1 68.06 337 ASP B N 1
ATOM 5529 C CA . ASP B 1 337 ? -18.266 17.5 34.406 1 68.06 337 ASP B CA 1
ATOM 5530 C C . ASP B 1 337 ? -19.609 16.844 34.062 1 68.06 337 ASP B C 1
ATOM 5532 O O . ASP B 1 337 ? -20.656 17.516 34.094 1 68.06 337 ASP B O 1
ATOM 5536 N N . ILE B 1 338 ? -19.547 15.773 33.719 1 71.19 338 ILE B N 1
ATOM 5537 C CA . ILE B 1 338 ? -20.781 15.07 33.438 1 71.19 338 ILE B CA 1
ATOM 5538 C C . ILE B 1 338 ? -21.531 14.789 34.75 1 71.19 338 ILE B C 1
ATOM 5540 O O . ILE B 1 338 ? -20.938 14.25 35.688 1 71.19 338 ILE B O 1
ATOM 5544 N N . LYS B 1 339 ? -22.703 15.227 34.75 1 75.88 339 LYS B N 1
ATOM 5545 C CA . LYS B 1 339 ? -23.531 15.039 35.938 1 75.88 339 LYS B CA 1
ATOM 5546 C C . LYS B 1 339 ? -23.703 13.562 36.281 1 75.88 339 LYS B C 1
ATOM 5548 O O . LYS B 1 339 ? -24.094 12.773 35.406 1 75.88 339 LYS B O 1
ATOM 5553 N N . GLY B 1 340 ? -23.203 13.039 37.406 1 76.19 340 GLY B N 1
ATOM 5554 C CA . GLY B 1 340 ? -23.312 11.656 37.844 1 76.19 340 GLY B CA 1
ATOM 5555 C C . GLY B 1 340 ? -21.984 10.93 37.844 1 76.19 340 GLY B C 1
ATOM 5556 O O . GLY B 1 340 ? -21.891 9.805 38.344 1 76.19 340 GLY B O 1
ATOM 5557 N N . LEU B 1 341 ? -21.016 11.633 37.25 1 75.06 341 LEU B N 1
ATOM 5558 C CA . LEU B 1 341 ? -19.688 11.016 37.281 1 75.06 341 LEU B CA 1
ATOM 5559 C C . LEU B 1 341 ? -18.797 11.695 38.312 1 75.06 341 LEU B C 1
ATOM 5561 O O . LEU B 1 341 ? -18.547 12.898 38.219 1 75.06 341 LEU B O 1
ATOM 5565 N N . GLY B 1 342 ? -18.406 11.039 39.406 1 74.44 342 GLY B N 1
ATOM 5566 C CA . GLY B 1 342 ? -17.453 11.531 40.375 1 74.44 342 GLY B CA 1
ATOM 5567 C C . GLY B 1 342 ? -16.016 11.219 40 1 74.44 342 GLY B C 1
ATOM 5568 O O . GLY B 1 342 ? -15.75 10.57 39 1 74.44 342 GLY B O 1
ATOM 5569 N N . PRO B 1 343 ? -15.109 11.742 40.875 1 74.5 343 PRO B N 1
ATOM 5570 C CA . PRO B 1 343 ? -13.695 11.484 40.625 1 74.5 343 PRO B CA 1
ATOM 5571 C C . PRO B 1 343 ? -13.367 9.992 40.531 1 74.5 343 PRO B C 1
ATOM 5573 O O . PRO B 1 343 ? -12.539 9.578 39.719 1 74.5 343 PRO B O 1
ATOM 5576 N N . LYS B 1 344 ? -14 9.219 41.25 1 76.12 344 LYS B N 1
ATOM 5577 C CA . LYS B 1 344 ? -13.758 7.781 41.25 1 76.12 344 LYS B CA 1
ATOM 5578 C C . LYS B 1 344 ? -14.258 7.145 39.938 1 76.12 344 LYS B C 1
ATOM 5580 O O . LYS B 1 344 ? -13.609 6.254 39.406 1 76.12 344 LYS B O 1
ATOM 5585 N N . SER B 1 345 ? -15.398 7.555 39.5 1 75.31 345 SER B N 1
ATOM 5586 C CA . SER B 1 345 ? -15.953 7.031 38.25 1 75.31 345 SER B CA 1
ATOM 5587 C C . SER B 1 345 ? -15.078 7.402 37.062 1 75.31 345 SER B C 1
ATOM 5589 O O . SER B 1 345 ? -14.859 6.578 36.156 1 75.31 345 SER B O 1
ATOM 5591 N N . VAL B 1 346 ? -14.602 8.617 37.094 1 74.94 346 VAL B N 1
ATOM 5592 C CA . VAL B 1 346 ? -13.727 9.078 36.031 1 74.94 346 VAL B CA 1
ATOM 5593 C C . VAL B 1 346 ? -12.43 8.266 36.031 1 74.94 346 VAL B C 1
ATOM 5595 O O . VAL B 1 346 ? -11.938 7.871 34.969 1 74.94 346 VAL B O 1
ATOM 5598 N N . ALA B 1 347 ? -11.969 7.965 37.156 1 72.62 347 ALA B N 1
ATOM 5599 C CA . ALA B 1 347 ? -10.773 7.129 37.281 1 72.62 347 ALA B CA 1
ATOM 5600 C C . ALA B 1 347 ? -11.031 5.723 36.75 1 72.62 347 ALA B C 1
ATOM 5602 O O . ALA B 1 347 ? -10.156 5.125 36.125 1 72.62 347 ALA B O 1
ATOM 5603 N N . GLU B 1 348 ? -12.117 5.152 37 1 75 348 GLU B N 1
ATOM 5604 C CA . GLU B 1 348 ? -12.492 3.83 36.5 1 75 348 GLU B CA 1
ATOM 5605 C C . GLU B 1 348 ? -12.562 3.812 34.969 1 75 348 GLU B C 1
ATOM 5607 O O . GLU B 1 348 ? -12.102 2.865 34.344 1 75 348 GLU B O 1
ATOM 5612 N N . ILE B 1 349 ? -13.109 4.84 34.438 1 71.44 349 ILE B N 1
ATOM 5613 C CA . ILE B 1 349 ? -13.227 4.961 33 1 71.44 349 ILE B CA 1
ATOM 5614 C C . ILE B 1 349 ? -11.836 5.082 32.375 1 71.44 349 ILE B C 1
ATOM 5616 O O . ILE B 1 349 ? -11.523 4.402 31.406 1 71.44 349 ILE B O 1
ATOM 5620 N N . GLU B 1 350 ? -11.141 5.918 33.062 1 67.81 350 GLU B N 1
ATOM 5621 C CA . GLU B 1 350 ? -9.781 6.109 32.562 1 67.81 350 GLU B CA 1
ATOM 5622 C C . GLU B 1 350 ? -8.977 4.816 32.656 1 67.81 350 GLU B C 1
ATOM 5624 O O . GLU B 1 350 ? -8.219 4.492 31.734 1 67.81 350 GLU B O 1
ATOM 5629 N N . LYS B 1 351 ? -9.047 4.172 33.688 1 67.31 351 LYS B N 1
ATOM 5630 C CA . LYS B 1 351 ? -8.383 2.885 33.844 1 67.31 351 LYS B CA 1
ATOM 5631 C C . LYS B 1 351 ? -8.828 1.891 32.781 1 67.31 351 LYS B C 1
ATOM 5633 O O . LYS B 1 351 ? -8 1.184 32.188 1 67.31 351 LYS B O 1
ATOM 5638 N N . SER B 1 352 ? -10.062 1.882 32.531 1 65.19 352 SER B N 1
ATOM 5639 C CA . SER B 1 352 ? -10.578 0.942 31.547 1 65.19 352 SER B CA 1
ATOM 5640 C C . SER B 1 352 ? -10.141 1.322 30.141 1 65.19 352 SER B C 1
ATOM 5642 O O . SER B 1 352 ? -9.844 0.45 29.328 1 65.19 352 SER B O 1
ATOM 5644 N N . LEU B 1 353 ? -10.117 2.572 29.969 1 61.94 353 LEU B N 1
ATOM 5645 C CA . LEU B 1 353 ? -9.672 3.055 28.656 1 61.94 353 LEU B CA 1
ATOM 5646 C C . LEU B 1 353 ? -8.18 2.801 28.469 1 61.94 353 LEU B C 1
ATOM 5648 O O . LEU B 1 353 ? -7.738 2.457 27.359 1 61.94 353 LEU B O 1
ATOM 5652 N N . ARG B 1 354 ? -7.398 3.047 29.469 1 56.12 354 ARG B N 1
ATOM 5653 C CA . ARG B 1 354 ? -5.977 2.73 29.438 1 56.12 354 ARG B CA 1
ATOM 5654 C C . ARG B 1 354 ? -5.75 1.247 29.172 1 56.12 354 ARG B C 1
ATOM 5656 O O . ARG B 1 354 ? -4.836 0.877 28.438 1 56.12 354 ARG B O 1
ATOM 5663 N N . LEU B 1 355 ? -6.457 0.439 29.797 1 50.59 355 LEU B N 1
ATOM 5664 C CA . LEU B 1 355 ? -6.367 -1 29.578 1 50.59 355 LEU B CA 1
ATOM 5665 C C . LEU B 1 355 ? -6.695 -1.353 28.125 1 50.59 355 LEU B C 1
ATOM 5667 O O . LEU B 1 355 ? -6.188 -2.342 27.594 1 50.59 355 LEU B O 1
ATOM 5671 N N . PHE B 1 356 ? -7.426 -0.511 27.656 1 44.72 356 PHE B N 1
ATOM 5672 C CA . PHE B 1 356 ? -7.828 -0.693 26.266 1 44.72 356 PHE B CA 1
ATOM 5673 C C . PHE B 1 356 ? -6.715 -0.25 25.312 1 44.72 356 PHE B C 1
ATOM 5675 O O . PHE B 1 356 ? -6.566 -0.802 24.219 1 44.72 356 PHE B O 1
ATOM 5682 N N . TYR B 1 357 ? -5.996 0.744 25.562 1 40.56 357 TYR B N 1
ATOM 5683 C CA . TYR B 1 357 ? -4.875 1.271 24.797 1 40.56 357 TYR B CA 1
ATOM 5684 C C . TYR B 1 357 ? -3.594 0.502 25.109 1 40.56 357 TYR B C 1
ATOM 5686 O O . TYR B 1 357 ? -2.691 0.426 24.266 1 40.56 357 TYR B O 1
ATOM 5694 N N . GLU B 1 358 ? -3.203 0.11 26.188 1 37.16 358 GLU B N 1
ATOM 5695 C CA . GLU B 1 358 ? -1.944 -0.501 26.594 1 37.16 358 GLU B CA 1
ATOM 5696 C C . GLU B 1 358 ? -1.899 -1.98 26.234 1 37.16 358 GLU B C 1
ATOM 5698 O O . GLU B 1 358 ? -2.875 -2.707 26.438 1 37.16 358 GLU B O 1
ATOM 5703 N N . PRO B 1 359 ? -0.911 -2.324 25.219 1 30.62 359 PRO B N 1
ATOM 5704 C CA . PRO B 1 359 ? -0.731 -3.773 25.109 1 30.62 359 PRO B CA 1
ATOM 5705 C C . PRO B 1 359 ? -0.644 -4.461 26.469 1 30.62 359 PRO B C 1
ATOM 5707 O O . PRO B 1 359 ? -0.256 -3.836 27.453 1 30.62 359 PRO B O 1
ATOM 5710 N N . PRO B 1 360 ? -1.51 -5.441 26.734 1 27.28 360 PRO B N 1
ATOM 5711 C CA . PRO B 1 360 ? -1.347 -6.027 28.062 1 27.28 360 PRO B CA 1
ATOM 5712 C C . PRO B 1 360 ? 0.118 -6.188 28.469 1 27.28 360 PRO B C 1
ATOM 5714 O O . PRO B 1 360 ? 0.961 -6.5 27.625 1 27.28 360 PRO B O 1
ATOM 5717 N N . ASN B 1 361 ? 0.656 -5.512 29.609 1 28.38 361 ASN B N 1
ATOM 5718 C CA . ASN B 1 361 ? 1.892 -5.988 30.219 1 28.38 361 ASN B CA 1
ATOM 5719 C C . ASN B 1 361 ? 1.896 -7.508 30.359 1 28.38 361 ASN B C 1
ATOM 5721 O O . ASN B 1 361 ? 0.929 -8.086 30.859 1 28.38 361 ASN B O 1
#

Secondary structure (DSSP, 8-state):
------EEEEEEEEEETTEEEEEEEEEEE-HHHHHHHHHHHHHHHHHT-EEEEEEEEE-SSS-S-TT---TTBSS-HHHHHHHHHT--EEE--SS---EEEEEEEESSEEEEGGG-EE-TTEEES-TT-EEEEE-SS-EEEEEEEEEEEESEE-GGG----S-TT-EE--EE--SEEEEEEEEEE----TT---EEEEEEEEE-SSS-HHHHHHHHHHHHHHHHHGGGG-B-HHHHHHHHHHHHHTTTTTTHHHHHHTSS-----------------------HHHHHHHHHHHHHS-BGGGGT--HHHHHHHHHTT--BHHHHHTS-SSSSSPGGGSTT--HHHHHHHHHHHHHHHS---/------EEEEEEEEEETTEEEEEEEEEEE-HHHHHHHHHHHHHHHHHT-EEEEEEEEE-SSS-S-TT---TTBSS-HHHHHHHHHT--EEE--SS---EEEEEEEESSEEEEGGG-EE-TTEEES-TT-EEEEE-SS-EEEEEEEEEEEESEE-GGG----S-TT-EE--EE--SEEEEEEEEEE----TT---EEEEEEEEE-SSS-HHHHHHHHHHHHHHHHGGGGG-B-HHHHHHHHHTTT--SSTTTHHHHHHTSS-----------------------HHHHHHHHHHHHHTTBGGGGT--HHHHHHHHHTT--BHHHHHTS-TTSSSPGGGSTT--HHHHHHHHHHHHHHHS---

Nearest PDB structures (foldseek):
  5d4c-assembly2_K  TM=8.822E-01  e=2.867E-21  Thermus thermophilus
  5tjg-assembly1_B  TM=8.808E-01  e=6.923E-21  Thermus aquaticus
  4xlp-assembly1_B  TM=8.824E-01  e=1.108E-20  Thermus aquaticus
  5i2d-assembly2_L  TM=7.127E-01  e=2.057E-23  Thermus thermophilus HB8
  5i2d-assembly2_M  TM=7.127E-01  e=2.759E-23  Thermus thermophilus HB8

Foldseek 3Di:
DQDDWDKDFPDWDDPDLFKIKTKIKTWNAFPVRLVVVLVLLQVCLQWPDKFKAWWWKFFVPDPPDCQDADPQWPDTSVQLLVLRQLWHKAAQDPDQDKKKKKQKDFDQDFAFQLNIDIDPRIDTSCRRRGRIGRRDRDIGIMMIMMGMDTAKDAQVRDPDPPDPRTRTHIHGGRQWDDKDWDKAAPPDPPPRNMIMIMIMIMGRRNDHPVRSSVVSVVVVCVVCVVVVVDDDVVVVVVVPPVVVPVPPVVPPVCVVPVPPPDDDPPPPDPDPDDPPPPVPPQDLVRLLVCLVVLQVVQAPVSLVADPQLNVLCVVVVRGGLVVVVVQDPPDPPHVCVRPSAHPVSSVSSVVSVVVSVDDDD/DQDDWDKDFPDWDDPDLFKIKTKIKIWNAFPVRLVVVLVLLQVCLQWPDKFKAWWWKFFVPDPPDCQDADPQWPDTSVQLLVLRQLWHKAAQDPAQDKKKKKQKDFDQDFAFQLNIDIDPRIDTSCRRRGRIGRRDRDIGIMMIMMGMDTAKDAQVRDPPPPDPRTRTHIHGGRQWDDKDWDKAAPPDPDPRNMIMIMIMTMGRRNDHPVRSSVVSVVVVCVVCVCVVVDDDVVVVVVVVPVVVPVPDVVPPVCVPPVPDPDDDPPPPDPDPDDPPPPVPPQDLVRLLVCLVVLQVVQAPVSLVADPQLNVLCVVVVRGGLVVVVNLDPPDPPHSCVRPSAHPVSSVSSVVSVVVSVDSDD

Organism: Ectocarpus siliculosus (NCBI:txid2880)

Radius of gyration: 33.56 Å; Cα contacts (8 Å, |Δi|>4): 1251; chains: 2; bounding box: 76×106×85 Å

pLDDT: mean 71.93, std 24.57, range [18.67, 97.56]